Protein AF-0000000069847041 (afdb_homodimer)

Solvent-accessible surface area (backbone atoms only — not comparable to full-atom values): 32097 Å² total; per-residue (Å²): 134,82,80,74,77,68,77,69,81,75,67,67,77,51,76,46,61,48,96,86,61,46,37,32,28,40,83,51,72,75,45,78,55,99,69,36,40,28,21,37,21,34,34,20,54,64,46,23,38,27,26,34,36,39,26,55,44,55,66,38,41,75,74,36,52,69,54,48,54,32,48,54,48,24,53,55,50,36,68,72,48,83,51,92,22,35,54,44,58,76,48,75,52,71,42,73,90,78,29,30,39,38,39,32,27,59,39,57,81,42,45,27,43,45,57,38,42,70,72,48,67,66,57,32,69,62,21,50,48,51,46,52,48,40,52,38,55,30,48,32,53,35,55,68,33,91,63,29,35,33,50,53,53,56,37,41,78,32,24,28,21,28,36,57,77,41,49,45,25,44,42,77,46,54,64,40,42,79,22,60,97,82,35,59,49,65,71,79,67,63,52,74,67,36,54,37,52,48,44,77,72,32,59,36,49,59,61,43,43,35,21,7,44,23,41,27,52,49,22,68,74,67,75,42,66,52,43,67,87,42,93,42,71,67,51,45,50,52,34,43,66,71,68,49,72,42,71,69,59,76,69,50,80,52,61,67,59,43,51,53,35,48,45,29,58,45,57,76,93,72,34,62,52,49,68,56,54,74,68,37,72,85,61,62,85,61,70,69,76,76,73,71,78,60,82,121,135,80,84,70,75,71,81,72,82,74,69,67,78,51,75,43,61,48,95,85,61,45,37,33,27,40,84,53,71,73,44,77,55,99,70,37,40,28,21,38,21,33,33,21,53,64,47,22,39,27,27,35,36,39,26,54,44,54,67,38,43,75,73,37,52,70,55,49,54,31,47,52,49,24,54,55,49,35,66,72,49,84,50,92,22,35,53,45,57,74,47,73,53,71,41,73,89,78,29,31,39,37,38,33,29,59,39,56,81,43,45,25,43,46,58,37,43,69,74,47,67,67,57,32,69,64,20,50,49,52,46,52,49,40,52,38,55,31,49,32,51,35,53,67,32,91,66,30,34,31,50,54,52,56,37,41,76,32,23,29,21,28,36,55,78,42,50,44,23,43,43,78,49,53,64,40,43,79,21,60,95,82,36,57,49,65,70,79,66,63,53,74,68,34,55,38,53,49,44,78,72,30,59,36,48,57,60,44,45,36,21,7,45,22,40,29,52,49,23,68,74,69,75,40,66,51,43,66,87,42,90,43,70,67,52,45,49,52,33,43,69,71,68,48,74,43,71,68,60,75,68,50,79,51,62,67,58,42,51,53,36,49,43,29,58,46,56,74,92,72,35,61,51,50,68,56,53,74,68,37,74,84,60,61,87,61,72,69,77,76,74,71,79,59,84,120

InterPro domains:
  IPR000719 Protein kinase domain [PF00069] (28-283)
  IPR000719 Protein kinase domain [PS50011] (24-283)
  IPR011009 Protein kinase-like domain superfamily [SSF56112] (25-289)
  IPR050588 With No Lysine (K) Ser/Thr Protein Kinase [PTHR13902] (9-285)

Foldseek 3Di:
DPPPPCVDPPDDQFPDADPVRQKGFHPAWPDDDPFWTWTWMAGNVVGDIWIKIKGQQVVCCVVPVVLNVLVVVQLVVQQVDDDQQAKHWDDWDADPVRSMTITIIHDADQAFLLNVCVVPVDDDPLLLLVALLSVLVQLLSQCPPVQHKAQQEDARNQWGANPVVSRIHGHDSSVMDGDHPVQWFADQDYDLLQFALVSVVRTDHSLRVLSSSLQRSLCSVQVDRFQPVDPDSVSSNVCRNVPNGGPSLVVDPDPLSSVLSCLSRDDSVSRDHSVVSSPDCSSPPSPPVPDPVPPD/DDPPPPVPPPDDQFPDADPVRQKGFHPAWPDDDPFWTWTWMAGNVVGDIWIKIKGQQVVCCVVPVVLNVLVVVQLVVQQVDDDQQAKHWDDWDADVVRSMTITIIHDADQAFLLNVCVVPVDDDPLLLLVALLSVLVQLLSQCPPVQHKAQQEDARNQWGANPVVSRIHGHDSSVMDGDHPVQWFADQDYDLLQFALVSVVRTDHSLRVLSSSLQRSLCSVQVDRFQPVDPDSVSSNVCRNVPNGGPSLVVDPDPLSSVLSCLSRDDSVSRDHSVVSSPDCSSPPSPPVPDPPPPD

Nearest PDB structures (foldseek):
  5we8-assembly2_B  TM=8.604E-01  e=4.413E-27  Homo sapiens
  6e2o-assembly1_A  TM=8.629E-01  e=1.187E-19  Homo sapiens
  2qg5-assembly1_A  TM=8.255E-01  e=2.209E-19  Cryptosporidium parvum Iowa II
  4ieb-assembly1_A  TM=8.660E-01  e=1.506E-18  Toxoplasma gondii
  3hx4-assembly1_A  TM=8.676E-01  e=4.929E-18  Toxoplasma gondii

Structure (mmCIF, N/CA/C/O backbone):
data_AF-0000000069847041-model_v1
#
loop_
_entity.id
_entity.type
_entity.pdbx_description
1 polymer 'non-specific serine/threonine protein kinase'
#
loop_
_atom_site.group_PDB
_atom_site.id
_atom_site.type_symbol
_atom_site.label_atom_id
_atom_site.label_alt_id
_atom_site.label_comp_id
_atom_site.label_asym_id
_atom_site.label_entity_id
_atom_site.label_seq_id
_atom_site.pdbx_PDB_ins_code
_atom_site.Cartn_x
_atom_site.Cartn_y
_atom_site.Cartn_z
_atom_site.occupancy
_atom_site.B_iso_or_equiv
_atom_site.auth_seq_id
_atom_site.auth_comp_id
_atom_site.auth_asym_id
_atom_site.auth_atom_id
_atom_site.pdbx_PDB_model_num
ATOM 1 N N . MET A 1 1 ? 19.75 22.5 37.969 1 22.14 1 MET A N 1
ATOM 2 C CA . MET A 1 1 ? 20.344 21.344 37.312 1 22.14 1 MET A CA 1
ATOM 3 C C . MET A 1 1 ? 19.812 21.172 35.906 1 22.14 1 MET A C 1
ATOM 5 O O . MET A 1 1 ? 18.594 21.047 35.719 1 22.14 1 MET A O 1
ATOM 9 N N . ALA A 1 2 ? 20.562 21.672 34.906 1 23.02 2 ALA A N 1
ATOM 10 C CA . ALA A 1 2 ? 20.297 22.016 33.5 1 23.02 2 ALA A CA 1
ATOM 11 C C . ALA A 1 2 ? 20 20.766 32.688 1 23.02 2 ALA A C 1
ATOM 13 O O . ALA A 1 2 ? 20.812 19.844 32.625 1 23.02 2 ALA A O 1
ATOM 14 N N . VAL A 1 3 ? 18.766 20.266 32.594 1 27.75 3 VAL A N 1
ATOM 15 C CA . VAL A 1 3 ? 18.422 18.984 31.953 1 27.75 3 VAL A CA 1
ATOM 16 C C . VAL A 1 3 ? 18.953 18.984 30.516 1 27.75 3 VAL A C 1
ATOM 18 O O . VAL A 1 3 ? 18.562 19.828 29.703 1 27.75 3 VAL A O 1
ATOM 21 N N . SER A 1 4 ? 20.188 18.781 30.266 1 27.23 4 SER A N 1
ATOM 22 C CA . SER A 1 4 ? 20.922 18.578 29.016 1 27.23 4 SER A CA 1
ATOM 23 C C . SER A 1 4 ? 20.156 17.641 28.078 1 27.23 4 SER A C 1
ATOM 25 O O . SER A 1 4 ? 19.984 16.453 28.359 1 27.23 4 SER A O 1
ATOM 27 N N . ALA A 1 5 ? 19.109 17.969 27.578 1 31.48 5 ALA A N 1
ATOM 28 C CA . ALA A 1 5 ? 18.25 17.172 26.703 1 31.48 5 ALA A CA 1
ATOM 29 C C . ALA A 1 5 ? 19.047 16.578 25.547 1 31.48 5 ALA A C 1
ATOM 31 O O . ALA A 1 5 ? 19.406 17.297 24.609 1 31.48 5 ALA A O 1
ATOM 32 N N . SER A 1 6 ? 20.203 15.867 25.734 1 30.77 6 SER A N 1
ATOM 33 C CA . SER A 1 6 ? 20.922 15.016 24.797 1 30.77 6 SER A CA 1
ATOM 34 C C . SER A 1 6 ? 19.969 14.164 23.969 1 30.77 6 SER A C 1
ATOM 36 O O . SER A 1 6 ? 19.297 13.273 24.516 1 30.77 6 SER A O 1
ATOM 38 N N . ALA A 1 7 ? 19.109 14.703 23.281 1 37.16 7 ALA A N 1
ATOM 39 C CA . ALA A 1 7 ? 18.406 13.82 22.359 1 37.16 7 ALA A CA 1
ATOM 40 C C . ALA A 1 7 ? 19.312 12.688 21.891 1 37.16 7 ALA A C 1
ATOM 42 O O . ALA A 1 7 ? 20.25 12.906 21.125 1 37.16 7 ALA A O 1
ATOM 43 N N . GLY A 1 8 ? 19.781 11.75 22.562 1 37.19 8 GLY A N 1
ATOM 44 C CA . GLY A 1 8 ? 20.516 10.531 22.25 1 37.19 8 GLY A CA 1
ATOM 45 C C . GLY A 1 8 ? 20.234 10.016 20.844 1 37.19 8 GLY A C 1
ATOM 46 O O . GLY A 1 8 ? 19.109 10.117 20.359 1 37.19 8 GLY A O 1
ATOM 47 N N . GLU A 1 9 ? 21.094 10.047 19.734 1 45.81 9 GLU A N 1
ATOM 48 C CA . GLU A 1 9 ? 21.203 9.359 18.453 1 45.81 9 GLU A CA 1
ATOM 49 C C . GLU A 1 9 ? 20.547 7.98 18.516 1 45.81 9 GLU A C 1
ATOM 51 O O . GLU A 1 9 ? 21.203 6.988 18.844 1 45.81 9 GLU A O 1
ATOM 56 N N . GLU A 1 10 ? 19.531 7.879 19.094 1 54.69 10 GLU A N 1
ATOM 57 C CA . GLU A 1 10 ? 19.016 6.516 19.188 1 54.69 10 GLU A CA 1
ATOM 58 C C . GLU A 1 10 ? 19.078 5.816 17.828 1 54.69 10 GLU A C 1
ATOM 60 O O . GLU A 1 10 ? 18.547 6.324 16.844 1 54.69 10 GLU A O 1
ATOM 65 N N . GLU A 1 11 ? 20.141 5.105 17.547 1 64.25 11 GLU A N 1
ATOM 66 C CA . GLU A 1 11 ? 20.516 4.285 16.391 1 64.25 11 GLU A CA 1
ATOM 67 C C . GLU A 1 11 ? 19.328 3.461 15.898 1 64.25 11 GLU A C 1
ATOM 69 O O . GLU A 1 11 ? 18.438 3.115 16.688 1 64.25 11 GLU A O 1
ATOM 74 N N . GLU A 1 12 ? 19.078 3.602 14.641 1 75.12 12 GLU A N 1
ATOM 75 C CA . GLU A 1 12 ? 18.094 2.719 14.023 1 75.12 12 GLU A CA 1
ATOM 76 C C . GLU A 1 12 ? 18.266 1.28 14.5 1 75.12 12 GLU A C 1
ATOM 78 O O . GLU A 1 12 ? 19.391 0.791 14.625 1 75.12 12 GLU A O 1
ATOM 83 N N . ALA A 1 13 ? 17.281 0.727 14.859 1 82.19 13 ALA A N 1
ATOM 84 C CA . ALA A 1 13 ? 17.281 -0.623 15.414 1 82.19 13 ALA A CA 1
ATOM 85 C C . ALA A 1 13 ? 17.5 -1.668 14.32 1 82.19 13 ALA A C 1
ATOM 87 O O . ALA A 1 13 ? 16.812 -2.701 14.312 1 82.19 13 ALA A O 1
ATOM 88 N N . PHE A 1 14 ? 18.422 -1.375 13.391 1 93.69 14 PHE A N 1
ATOM 89 C CA . PHE A 1 14 ? 18.688 -2.367 12.359 1 93.69 14 PHE A CA 1
ATOM 90 C C . PHE A 1 14 ? 19.5 -3.529 12.922 1 93.69 14 PHE A C 1
ATOM 92 O O . PHE A 1 14 ? 20.469 -3.32 13.656 1 93.69 14 PHE A O 1
ATOM 99 N N . GLU A 1 15 ? 19.094 -4.727 12.617 1 95.19 15 GLU A N 1
ATOM 100 C CA . GLU A 1 15 ? 19.875 -5.914 12.945 1 95.19 15 GLU A CA 1
ATOM 101 C C . GLU A 1 15 ? 21.062 -6.07 11.992 1 95.19 15 GLU A C 1
ATOM 103 O O . GLU A 1 15 ? 22.094 -6.629 12.359 1 95.19 15 GLU A O 1
ATOM 108 N N . GLU A 1 16 ? 20.906 -5.645 10.828 1 95.06 16 GLU A N 1
ATOM 109 C CA . GLU A 1 16 ? 21.891 -5.742 9.758 1 95.06 16 GLU A CA 1
ATOM 110 C C . GLU A 1 16 ? 21.703 -4.641 8.719 1 95.06 16 GLU A C 1
ATOM 112 O O . GLU A 1 16 ? 20.594 -4.148 8.531 1 95.06 16 GLU A O 1
ATOM 117 N N . VAL A 1 17 ? 22.781 -4.207 8.156 1 96.25 17 VAL A N 1
ATOM 118 C CA . VAL A 1 17 ? 22.734 -3.232 7.066 1 96.25 17 VAL A CA 1
ATOM 119 C C . VAL A 1 17 ? 23.469 -3.785 5.848 1 96.25 17 VAL A C 1
ATOM 121 O O . VAL A 1 17 ? 24.422 -4.559 5.984 1 96.25 17 VAL A O 1
ATOM 124 N N . ASP A 1 18 ? 22.984 -3.486 4.66 1 96.62 18 ASP A N 1
ATOM 125 C CA . ASP A 1 18 ? 23.672 -3.934 3.463 1 96.62 18 ASP A CA 1
ATOM 126 C C . ASP A 1 18 ? 25.062 -3.281 3.357 1 96.62 18 ASP A C 1
ATOM 128 O O . ASP A 1 18 ? 25.344 -2.32 4.07 1 96.62 18 ASP A O 1
ATOM 132 N N . PRO A 1 19 ? 25.906 -3.645 2.463 1 95.31 19 PRO A N 1
ATOM 133 C CA . PRO A 1 19 ? 27.281 -3.154 2.383 1 95.31 19 PRO A CA 1
ATOM 134 C C . PRO A 1 19 ? 27.359 -1.648 2.137 1 95.31 19 PRO A C 1
ATOM 136 O O . PRO A 1 19 ? 28.297 -0.993 2.588 1 95.31 19 PRO A O 1
ATOM 139 N N . THR A 1 20 ? 26.422 -1.089 1.461 1 95.38 20 THR A N 1
ATOM 140 C CA . THR A 1 20 ? 26.453 0.332 1.135 1 95.38 20 THR A CA 1
ATOM 141 C C . THR A 1 20 ? 25.859 1.161 2.273 1 95.38 20 THR A C 1
ATOM 143 O O . THR A 1 20 ? 26 2.385 2.295 1 95.38 20 THR A O 1
ATOM 146 N N . GLY A 1 21 ? 25.156 0.537 3.16 1 95.06 21 GLY A N 1
ATOM 147 C CA . GLY A 1 21 ? 24.516 1.235 4.258 1 95.06 21 GLY A CA 1
ATOM 148 C C . GLY A 1 21 ? 23.141 1.766 3.902 1 95.06 21 GLY A C 1
ATOM 149 O O . GLY A 1 21 ? 22.469 2.391 4.73 1 95.06 21 GLY A O 1
ATOM 150 N N . ARG A 1 22 ? 22.672 1.491 2.719 1 96.69 22 ARG A N 1
ATOM 151 C CA . ARG A 1 22 ? 21.406 2.025 2.24 1 96.69 22 ARG A CA 1
ATOM 152 C C . ARG A 1 22 ? 20.234 1.267 2.846 1 96.69 22 ARG A C 1
ATOM 154 O O . ARG A 1 22 ? 19.297 1.875 3.373 1 96.69 22 ARG A O 1
ATOM 161 N N . PHE A 1 23 ? 20.312 -0.009 2.787 1 97.44 23 PHE A N 1
ATOM 162 C CA . PHE A 1 23 ? 19.219 -0.841 3.264 1 97.44 23 PHE A CA 1
ATOM 163 C C . PHE A 1 23 ? 19.5 -1.366 4.664 1 97.44 23 PHE A C 1
ATOM 165 O O . PHE A 1 23 ? 20.625 -1.779 4.961 1 97.44 23 PHE A O 1
ATOM 172 N N . GLY A 1 24 ? 18.484 -1.292 5.555 1 97.25 24 GLY A N 1
ATOM 173 C CA . GLY A 1 24 ? 18.547 -1.902 6.875 1 97.25 24 GLY A CA 1
ATOM 174 C C . GLY A 1 24 ? 17.484 -2.959 7.098 1 97.25 24 GLY A C 1
ATOM 175 O O . GLY A 1 24 ? 16.359 -2.826 6.605 1 97.25 24 GLY A O 1
ATOM 176 N N . ARG A 1 25 ? 17.875 -3.984 7.828 1 96.81 25 ARG A N 1
ATOM 177 C CA . ARG A 1 25 ? 16.953 -5.066 8.156 1 96.81 25 ARG A CA 1
ATOM 178 C C . ARG A 1 25 ? 16.516 -4.992 9.617 1 96.81 25 ARG A C 1
ATOM 180 O O . ARG A 1 25 ? 17.344 -4.867 10.516 1 96.81 25 ARG A O 1
ATOM 187 N N . TYR A 1 26 ? 15.289 -5.094 9.844 1 96.38 26 TYR A N 1
ATOM 188 C CA . TYR A 1 26 ? 14.773 -5.199 11.195 1 96.38 26 TYR A CA 1
ATOM 189 C C . TYR A 1 26 ? 14.656 -6.656 11.625 1 96.38 26 TYR A C 1
ATOM 191 O O . TYR A 1 26 ? 14.93 -7.566 10.844 1 96.38 26 TYR A O 1
ATOM 199 N N . ALA A 1 27 ? 14.289 -6.852 12.906 1 94.56 27 ALA A N 1
ATOM 200 C CA . ALA A 1 27 ? 14.141 -8.203 13.445 1 94.56 27 ALA A CA 1
ATOM 201 C C . ALA A 1 27 ? 12.797 -8.812 13.047 1 94.56 27 ALA A C 1
ATOM 203 O O . ALA A 1 27 ? 12.617 -10.023 13.117 1 94.56 27 ALA A O 1
ATOM 204 N N . ASP A 1 28 ? 11.961 -8.031 12.547 1 93.81 28 ASP A N 1
ATOM 205 C CA . ASP A 1 28 ? 10.602 -8.43 12.219 1 93.81 28 ASP A CA 1
ATOM 206 C C . ASP A 1 28 ? 10.586 -9.406 11.047 1 93.81 28 ASP A C 1
ATOM 208 O O . ASP A 1 28 ? 10.969 -9.055 9.93 1 93.81 28 ASP A O 1
ATOM 212 N N . VAL A 1 29 ? 10.055 -10.68 11.312 1 94.5 29 VAL A N 1
ATOM 213 C CA . VAL A 1 29 ? 9.984 -11.711 10.281 1 94.5 29 VAL A CA 1
ATOM 214 C C . VAL A 1 29 ? 8.648 -11.617 9.555 1 94.5 29 VAL A C 1
ATOM 216 O O . VAL A 1 29 ? 7.582 -11.656 10.18 1 94.5 29 VAL A O 1
ATOM 219 N N . LEU A 1 30 ? 8.727 -11.438 8.266 1 92.94 30 LEU A N 1
ATOM 220 C CA . LEU A 1 30 ? 7.527 -11.352 7.438 1 92.94 30 LEU A CA 1
ATOM 221 C C . LEU A 1 30 ? 7.086 -12.734 6.973 1 92.94 30 LEU A C 1
ATOM 223 O O . LEU A 1 30 ? 5.902 -12.953 6.711 1 92.94 30 LEU A O 1
ATOM 227 N N . GLY A 1 31 ? 8.016 -13.609 6.77 1 89.56 31 GLY A N 1
ATOM 228 C CA . GLY A 1 31 ? 7.699 -14.953 6.309 1 89.56 31 GLY A CA 1
ATOM 229 C C . GLY A 1 31 ? 8.875 -15.906 6.406 1 89.56 31 GLY A C 1
ATOM 230 O O . GLY A 1 31 ? 10.031 -15.484 6.43 1 89.56 31 GLY A O 1
ATOM 231 N N . LEU A 1 32 ? 8.484 -17.141 6.531 1 85.81 32 LEU A N 1
ATOM 232 C CA . LEU A 1 32 ? 9.469 -18.219 6.586 1 85.81 32 LEU A CA 1
ATOM 233 C C . LEU A 1 32 ? 9.203 -19.25 5.496 1 85.81 32 LEU A C 1
ATOM 235 O O . LEU A 1 32 ? 8.094 -19.797 5.41 1 85.81 32 LEU A O 1
ATOM 239 N N . GLY A 1 33 ? 10.141 -19.391 4.613 1 77.31 33 GLY A N 1
ATOM 240 C CA . GLY A 1 33 ? 10.055 -20.453 3.627 1 77.31 33 GLY A CA 1
ATOM 241 C C . GLY A 1 33 ? 11.008 -21.594 3.91 1 77.31 33 GLY A C 1
ATOM 242 O O . GLY A 1 33 ? 11.711 -21.594 4.922 1 77.31 33 GLY A O 1
ATOM 243 N N . SER A 1 34 ? 10.961 -22.641 3.057 1 73.25 34 SER A N 1
ATOM 244 C CA . SER A 1 34 ? 11.812 -23.812 3.215 1 73.25 34 SER A CA 1
ATOM 245 C C . SER A 1 34 ? 13.289 -23.438 3.092 1 73.25 34 SER A C 1
ATOM 247 O O . SER A 1 34 ? 14.141 -24.047 3.748 1 73.25 34 SER A O 1
ATOM 249 N N . VAL A 1 35 ? 13.531 -22.406 2.326 1 78.56 35 VAL A N 1
ATOM 250 C CA . VAL A 1 35 ? 14.93 -22.125 2.01 1 78.56 35 VAL A CA 1
ATOM 251 C C . VAL A 1 35 ? 15.289 -20.719 2.477 1 78.56 35 VAL A C 1
ATOM 253 O O . VAL A 1 35 ? 16.453 -20.438 2.762 1 78.56 35 VAL A O 1
ATOM 256 N N . LYS A 1 36 ? 14.258 -19.891 2.514 1 87.56 36 LYS A N 1
ATOM 257 C CA . LYS A 1 36 ? 14.617 -18.516 2.824 1 87.56 36 LYS A CA 1
ATOM 258 C C . LYS A 1 36 ? 13.742 -17.969 3.949 1 87.56 36 LYS A C 1
ATOM 260 O O . LYS A 1 36 ? 12.625 -18.438 4.164 1 87.56 36 LYS A O 1
ATOM 265 N N . LYS A 1 37 ? 14.352 -17.078 4.645 1 93.69 37 LYS A N 1
ATOM 266 C CA . LYS A 1 37 ? 13.672 -16.266 5.656 1 93.69 37 LYS A CA 1
ATOM 267 C C . LYS A 1 37 ? 13.531 -14.82 5.203 1 93.69 37 LYS A C 1
ATOM 269 O O . LYS A 1 37 ? 14.492 -14.219 4.719 1 93.69 37 LYS A O 1
ATOM 274 N N . VAL A 1 38 ? 12.32 -14.297 5.324 1 95.44 38 VAL A N 1
ATOM 275 C CA . VAL A 1 38 ? 12.047 -12.953 4.832 1 95.44 38 VAL A CA 1
ATOM 276 C C . VAL A 1 38 ? 11.805 -12.008 6.004 1 95.44 38 VAL A C 1
ATOM 278 O O . VAL A 1 38 ? 10.953 -12.273 6.859 1 95.44 38 VAL A O 1
ATOM 281 N N . TYR A 1 39 ? 12.57 -10.93 6.016 1 96.88 39 TYR A N 1
ATOM 282 C CA . TYR A 1 39 ? 12.461 -9.922 7.066 1 96.88 39 TYR A CA 1
ATOM 283 C C . TYR A 1 39 ? 11.953 -8.602 6.504 1 96.88 39 TYR A C 1
ATOM 285 O O . TYR A 1 39 ? 12.07 -8.344 5.301 1 96.88 39 TYR A O 1
ATOM 293 N N . ARG A 1 40 ? 11.422 -7.82 7.434 1 96.81 40 ARG A N 1
ATOM 294 C CA . ARG A 1 40 ? 11.141 -6.438 7.074 1 96.81 40 ARG A CA 1
ATOM 295 C C . ARG A 1 40 ? 12.422 -5.613 7.008 1 96.81 40 ARG A C 1
ATOM 297 O O . ARG A 1 40 ? 13.273 -5.711 7.895 1 96.81 40 ARG A O 1
ATOM 304 N N . GLY A 1 41 ? 12.609 -4.91 5.926 1 97.5 41 GLY A N 1
ATOM 305 C CA . GLY A 1 41 ? 13.727 -3.986 5.773 1 97.5 41 GLY A CA 1
ATOM 306 C C . GLY A 1 41 ? 13.281 -2.576 5.43 1 97.5 41 GLY A C 1
ATOM 307 O O . GLY A 1 41 ? 12.086 -2.305 5.301 1 97.5 41 GLY A O 1
ATOM 308 N N . PHE A 1 42 ? 14.25 -1.729 5.34 1 97.81 42 PHE A N 1
ATOM 309 C CA . PHE A 1 42 ? 13.969 -0.327 5.051 1 97.81 42 PHE A CA 1
ATOM 310 C C . PHE A 1 42 ? 15.031 0.257 4.121 1 97.81 42 PHE A C 1
ATOM 312 O O . PHE A 1 42 ? 16.219 0.071 4.34 1 97.81 42 PHE A O 1
ATOM 319 N N . ASP A 1 43 ? 14.609 0.814 3.021 1 97.94 43 ASP A N 1
ATOM 320 C CA . ASP A 1 43 ? 15.453 1.599 2.125 1 97.94 43 ASP A CA 1
ATOM 321 C C . ASP A 1 43 ? 15.578 3.039 2.613 1 97.94 43 ASP A C 1
ATOM 323 O O . ASP A 1 43 ? 14.688 3.861 2.385 1 97.94 43 ASP A O 1
ATOM 327 N N . GLN A 1 44 ? 16.656 3.365 3.162 1 95.5 44 GLN A N 1
ATOM 328 C CA . GLN A 1 44 ? 16.875 4.672 3.775 1 95.5 44 GLN A CA 1
ATOM 329 C C . GLN A 1 44 ? 16.906 5.773 2.723 1 95.5 44 GLN A C 1
ATOM 331 O O . GLN A 1 44 ? 16.625 6.938 3.023 1 95.5 44 GLN A O 1
ATOM 336 N N . GLU A 1 45 ? 17.281 5.418 1.573 1 95.06 45 GLU A N 1
ATOM 337 C CA . GLU A 1 45 ? 17.391 6.402 0.5 1 95.06 45 GLU A CA 1
ATOM 338 C C . GLU A 1 45 ? 16.016 6.758 -0.07 1 95.06 45 GLU A C 1
ATOM 340 O O . GLU A 1 45 ? 15.727 7.938 -0.291 1 95.06 45 GLU A O 1
ATOM 345 N N . GLU A 1 46 ? 15.203 5.75 -0.234 1 95.19 46 GLU A N 1
ATOM 346 C CA . GLU A 1 46 ? 13.906 5.984 -0.862 1 95.19 46 GLU A CA 1
ATOM 347 C C . GLU A 1 46 ? 12.812 6.168 0.184 1 95.19 46 GLU A C 1
ATOM 349 O O . GLU A 1 46 ? 11.711 6.633 -0.132 1 95.19 46 GLU A O 1
ATOM 354 N N . GLY A 1 47 ? 13.094 5.844 1.449 1 95.94 47 GLY A N 1
ATOM 355 C CA . GLY A 1 47 ? 12.117 5.984 2.52 1 95.94 47 GLY A CA 1
ATOM 356 C C . GLY A 1 47 ? 10.977 4.992 2.42 1 95.94 47 GLY A C 1
ATOM 357 O O . GLY A 1 47 ? 9.82 5.332 2.705 1 95.94 47 GLY A O 1
ATOM 358 N N . ILE A 1 48 ? 11.289 3.789 1.963 1 97.31 48 ILE A N 1
ATOM 359 C CA . ILE A 1 48 ? 10.219 2.805 1.804 1 97.31 48 ILE A CA 1
ATOM 360 C C . ILE A 1 48 ? 10.602 1.51 2.518 1 97.31 48 ILE A C 1
ATOM 362 O O . ILE A 1 48 ? 11.789 1.193 2.65 1 97.31 48 ILE A O 1
ATOM 366 N N . GLU A 1 49 ? 9.602 0.807 2.928 1 97.25 49 GLU A N 1
ATOM 367 C CA . GLU A 1 49 ? 9.797 -0.536 3.467 1 97.25 49 GLU A CA 1
ATOM 368 C C . GLU A 1 49 ? 10.039 -1.548 2.35 1 97.25 49 GLU A C 1
ATOM 370 O O . GLU A 1 49 ? 9.508 -1.397 1.244 1 97.25 49 GLU A O 1
ATOM 375 N N . VAL A 1 50 ? 10.836 -2.535 2.66 1 97.94 50 VAL A N 1
ATOM 376 C CA . VAL A 1 50 ? 11.188 -3.547 1.667 1 97.94 50 VAL A CA 1
ATOM 377 C C . VAL A 1 50 ? 11.188 -4.93 2.314 1 97.94 50 VAL A C 1
ATOM 379 O O . VAL A 1 50 ? 11.07 -5.047 3.537 1 97.94 50 VAL A O 1
ATOM 382 N N . ALA A 1 51 ? 11.203 -5.953 1.488 1 97.38 51 ALA A N 1
ATOM 383 C CA . ALA A 1 51 ? 11.359 -7.328 1.952 1 97.38 51 ALA A CA 1
ATOM 384 C C . ALA A 1 51 ? 12.812 -7.785 1.826 1 97.38 51 ALA A C 1
ATOM 386 O O . ALA A 1 51 ? 13.375 -7.785 0.729 1 97.38 51 ALA A O 1
ATOM 387 N N . TRP A 1 52 ? 13.375 -8.102 2.951 1 97.62 52 TRP A N 1
ATOM 388 C CA . TRP A 1 52 ? 14.75 -8.586 3.02 1 97.62 52 TRP A CA 1
ATOM 389 C C . TRP A 1 52 ? 14.789 -10.109 3.061 1 97.62 52 TRP A C 1
ATOM 391 O O . TRP A 1 52 ? 14.5 -10.719 4.098 1 97.62 52 TRP A O 1
ATOM 401 N N . ASN A 1 53 ? 15.117 -10.758 1.901 1 95.69 53 ASN A N 1
ATOM 402 C CA . ASN A 1 53 ? 15.219 -12.211 1.802 1 95.69 53 ASN A CA 1
ATOM 403 C C . ASN A 1 53 ? 16.609 -12.703 2.168 1 95.69 53 ASN A C 1
ATOM 405 O O . ASN A 1 53 ? 17.609 -12.266 1.581 1 95.69 53 ASN A O 1
ATOM 409 N N . ARG A 1 54 ? 16.641 -13.516 3.115 1 94.94 54 ARG A N 1
ATOM 410 C CA . ARG A 1 54 ? 17.906 -14.078 3.594 1 94.94 54 ARG A CA 1
ATOM 411 C C . ARG A 1 54 ? 17.938 -15.586 3.379 1 94.94 54 ARG A C 1
ATOM 413 O O . ARG A 1 54 ? 17.031 -16.297 3.795 1 94.94 54 ARG A O 1
ATOM 420 N N . VAL A 1 55 ? 19.031 -16.031 2.715 1 92.56 55 VAL A N 1
ATOM 421 C CA . VAL A 1 55 ? 19.203 -17.453 2.457 1 92.56 55 VAL A CA 1
ATOM 422 C C . VAL A 1 55 ? 20.578 -17.906 2.975 1 92.56 55 VAL A C 1
ATOM 424 O O . VAL A 1 55 ? 21.609 -17.328 2.615 1 92.56 55 VAL A O 1
ATOM 427 N N . ARG A 1 56 ? 20.609 -18.875 3.801 1 90.5 56 ARG A N 1
ATOM 428 C CA . ARG A 1 56 ? 21.859 -19.469 4.234 1 90.5 56 ARG A CA 1
ATOM 429 C C . ARG A 1 56 ? 22.453 -20.359 3.15 1 90.5 56 ARG A C 1
ATOM 431 O O . ARG A 1 56 ? 22.266 -21.578 3.18 1 90.5 56 ARG A O 1
ATOM 438 N N . LEU A 1 57 ? 23.188 -19.812 2.344 1 88.19 57 LEU A N 1
ATOM 439 C CA . LEU A 1 57 ? 23.656 -20.438 1.111 1 88.19 57 LEU A CA 1
ATOM 440 C C . LEU A 1 57 ? 24.594 -21.594 1.413 1 88.19 57 LEU A C 1
ATOM 442 O O . LEU A 1 57 ? 24.516 -22.641 0.78 1 88.19 57 LEU A O 1
ATOM 446 N N . ARG A 1 58 ? 25.516 -21.422 2.314 1 84.25 58 ARG A N 1
ATOM 447 C CA . ARG A 1 58 ? 26.484 -22.469 2.65 1 84.25 58 ARG A CA 1
ATOM 448 C C . ARG A 1 58 ? 25.797 -23.734 3.131 1 84.25 58 ARG A C 1
ATOM 450 O O . ARG A 1 58 ? 26.094 -24.828 2.662 1 84.25 58 ARG A O 1
ATOM 457 N N . ALA A 1 59 ? 24.906 -23.5 4.012 1 82.88 59 ALA A N 1
ATOM 458 C CA . ALA A 1 59 ? 24.156 -24.641 4.535 1 82.88 59 ALA A CA 1
ATOM 459 C C . ALA A 1 59 ? 23.344 -25.312 3.434 1 82.88 59 ALA A C 1
ATOM 461 O O . ALA A 1 59 ? 23.234 -26.547 3.398 1 82.88 59 ALA A O 1
ATOM 462 N N . LEU A 1 60 ? 22.844 -24.578 2.555 1 83.75 60 LEU A N 1
ATOM 463 C CA . LEU A 1 60 ? 22.016 -25.078 1.457 1 83.75 60 LEU A CA 1
ATOM 464 C C . LEU A 1 60 ? 22.875 -25.812 0.437 1 83.75 60 LEU A C 1
ATOM 466 O O . LEU A 1 60 ? 22.469 -26.859 -0.076 1 83.75 60 LEU A O 1
ATOM 470 N N . ALA A 1 61 ? 24.031 -25.266 0.166 1 84.62 61 ALA A N 1
ATOM 471 C CA . ALA A 1 61 ? 24.922 -25.875 -0.807 1 84.62 61 ALA A CA 1
ATOM 472 C C . ALA A 1 61 ? 25.344 -27.281 -0.356 1 84.62 61 ALA A C 1
ATOM 474 O O . ALA A 1 61 ? 25.469 -28.188 -1.176 1 84.62 61 ALA A O 1
ATOM 475 N N . ASP A 1 62 ? 25.562 -27.391 0.902 1 84.62 62 ASP A N 1
ATOM 476 C CA . ASP A 1 62 ? 25.969 -28.672 1.469 1 84.62 62 ASP A CA 1
ATOM 477 C C . ASP A 1 62 ? 24.844 -29.688 1.363 1 84.62 62 ASP A C 1
ATOM 479 O O . ASP A 1 62 ? 25.078 -30.875 1.08 1 84.62 62 ASP A O 1
ATOM 483 N N . ARG A 1 63 ? 23.672 -29.203 1.412 1 82.81 63 ARG A N 1
ATOM 484 C CA . ARG A 1 63 ? 22.516 -30.094 1.478 1 82.81 63 ARG A CA 1
ATOM 485 C C . ARG A 1 63 ? 21.938 -30.344 0.089 1 82.81 63 ARG A C 1
ATOM 487 O O . ARG A 1 63 ? 21.562 -31.469 -0.238 1 82.81 63 ARG A O 1
ATOM 494 N N . ASP A 1 64 ? 21.922 -29.328 -0.728 1 83.88 64 ASP A N 1
ATOM 495 C CA . ASP A 1 64 ? 21.234 -29.406 -2.014 1 83.88 64 ASP A CA 1
ATOM 496 C C . ASP A 1 64 ? 21.812 -28.391 -3.006 1 83.88 64 ASP A C 1
ATOM 498 O O . ASP A 1 64 ? 21.219 -27.328 -3.229 1 83.88 64 ASP A O 1
ATOM 502 N N . PRO A 1 65 ? 22.875 -28.766 -3.672 1 82.38 65 PRO A N 1
ATOM 503 C CA . PRO A 1 65 ? 23.516 -27.844 -4.621 1 82.38 65 PRO A CA 1
ATOM 504 C C . PRO A 1 65 ? 22.562 -27.375 -5.719 1 82.38 65 PRO A C 1
ATOM 506 O O . PRO A 1 65 ? 22.703 -26.25 -6.203 1 82.38 65 PRO A O 1
ATOM 509 N N . ALA A 1 66 ? 21.656 -28.203 -6.074 1 79.94 66 ALA A N 1
ATOM 510 C CA . ALA A 1 66 ? 20.688 -27.844 -7.109 1 79.94 66 ALA A CA 1
ATOM 511 C C . ALA A 1 66 ? 19.828 -26.656 -6.664 1 79.94 66 ALA A C 1
ATOM 513 O O . ALA A 1 66 ? 19.453 -25.812 -7.477 1 79.94 66 ALA A O 1
ATOM 514 N N . MET A 1 67 ? 19.641 -26.594 -5.422 1 80.75 67 MET A N 1
ATOM 515 C CA . MET A 1 67 ? 18.828 -25.516 -4.867 1 80.75 67 MET A CA 1
ATOM 516 C C . MET A 1 67 ? 19.562 -24.188 -4.945 1 80.75 67 MET A C 1
ATOM 518 O O . MET A 1 67 ? 18.938 -23.141 -5.164 1 80.75 67 MET A O 1
ATOM 522 N N . VAL A 1 68 ? 20.812 -24.203 -4.816 1 84.25 68 VAL A N 1
ATOM 523 C CA . VAL A 1 68 ? 21.625 -22.984 -4.918 1 84.25 68 VAL A CA 1
ATOM 524 C C . VAL A 1 68 ? 21.516 -22.422 -6.328 1 84.25 68 VAL A C 1
ATOM 526 O O . VAL A 1 68 ? 21.359 -21.203 -6.5 1 84.25 68 VAL A O 1
ATOM 529 N N . GLU A 1 69 ? 21.578 -23.266 -7.242 1 84.19 69 GLU A N 1
ATOM 530 C CA . GLU A 1 69 ? 21.469 -22.844 -8.633 1 84.19 69 GLU A CA 1
ATOM 531 C C . GLU A 1 69 ? 20.094 -22.234 -8.922 1 84.19 69 GLU A C 1
ATOM 533 O O . GLU A 1 69 ? 20 -21.234 -9.633 1 84.19 69 GLU A O 1
ATOM 538 N N . ARG A 1 70 ? 19.109 -22.844 -8.359 1 81.62 70 ARG A N 1
ATOM 539 C CA . ARG A 1 70 ? 17.75 -22.328 -8.539 1 81.62 70 ARG A CA 1
ATOM 540 C C . ARG A 1 70 ? 17.594 -20.938 -7.93 1 81.62 70 ARG A C 1
ATOM 542 O O . ARG A 1 70 ? 16.938 -20.078 -8.5 1 81.62 70 ARG A O 1
ATOM 549 N N . LEU A 1 71 ? 18.234 -20.781 -6.887 1 85.06 71 LEU A N 1
ATOM 550 C CA . LEU A 1 71 ? 18.188 -19.484 -6.211 1 85.06 71 LEU A CA 1
ATOM 551 C C . LEU A 1 71 ? 18.859 -18.406 -7.043 1 85.06 71 LEU A C 1
ATOM 553 O O . LEU A 1 71 ? 18.328 -17.297 -7.18 1 85.06 71 LEU A O 1
ATOM 557 N N . HIS A 1 72 ? 19.984 -18.719 -7.59 1 86.62 72 HIS A N 1
ATOM 558 C CA . HIS A 1 72 ? 20.688 -17.766 -8.438 1 86.62 72 HIS A CA 1
ATOM 559 C C . HIS A 1 72 ? 19.859 -17.422 -9.68 1 86.62 72 HIS A C 1
ATOM 561 O O . HIS A 1 72 ? 19.828 -16.266 -10.109 1 86.62 72 HIS A O 1
ATOM 567 N N . ALA A 1 73 ? 19.266 -18.438 -10.156 1 85.38 73 ALA A N 1
ATOM 568 C CA . ALA A 1 73 ? 18.406 -18.219 -11.32 1 85.38 73 ALA A CA 1
ATOM 569 C C . ALA A 1 73 ? 17.219 -17.312 -10.969 1 85.38 73 ALA A C 1
ATOM 571 O O . ALA A 1 73 ? 16.859 -16.438 -11.75 1 85.38 73 ALA A O 1
ATOM 572 N N . GLU A 1 74 ? 16.656 -17.547 -9.859 1 86.94 74 GLU A N 1
ATOM 573 C CA . GLU A 1 74 ? 15.562 -16.703 -9.383 1 86.94 74 GLU A CA 1
ATOM 574 C C . GLU A 1 74 ? 15.969 -15.242 -9.305 1 86.94 74 GLU A C 1
ATOM 576 O O . GLU A 1 74 ? 15.266 -14.367 -9.82 1 86.94 74 GLU A O 1
ATOM 581 N N . VAL A 1 75 ? 17.078 -15 -8.695 1 89.5 75 VAL A N 1
ATOM 582 C CA . VAL A 1 75 ? 17.547 -13.641 -8.5 1 89.5 75 VAL A CA 1
ATOM 583 C C . VAL A 1 75 ? 17.828 -12.984 -9.852 1 89.5 75 VAL A C 1
ATOM 585 O O . VAL A 1 75 ? 17.469 -11.82 -10.07 1 89.5 75 VAL A O 1
ATOM 588 N N . ARG A 1 76 ? 18.391 -13.727 -10.766 1 89.88 76 ARG A N 1
ATOM 589 C CA . ARG A 1 76 ? 18.656 -13.219 -12.102 1 89.88 76 ARG A CA 1
ATOM 590 C C . ARG A 1 76 ? 17.359 -12.844 -12.82 1 89.88 76 ARG A C 1
ATOM 592 O O . ARG A 1 76 ? 17.281 -11.789 -13.453 1 89.88 76 ARG A O 1
ATOM 599 N N . LEU A 1 77 ? 16.422 -13.68 -12.656 1 89.75 77 LEU A N 1
ATOM 600 C CA . LEU A 1 77 ? 15.133 -13.43 -13.289 1 89.75 77 LEU A CA 1
ATOM 601 C C . LEU A 1 77 ? 14.477 -12.18 -12.695 1 89.75 77 LEU A C 1
ATOM 603 O O . LEU A 1 77 ? 14.008 -11.312 -13.43 1 89.75 77 LEU A O 1
ATOM 607 N N . LEU A 1 78 ? 14.469 -12.078 -11.43 1 90.62 78 LEU A N 1
ATOM 608 C CA . LEU A 1 78 ? 13.852 -10.945 -10.75 1 90.62 78 LEU A CA 1
ATOM 609 C C . LEU A 1 78 ? 14.5 -9.633 -11.188 1 90.62 78 LEU A C 1
ATOM 611 O O . LEU A 1 78 ? 13.812 -8.625 -11.344 1 90.62 78 LEU A O 1
ATOM 615 N N . ARG A 1 79 ? 15.727 -9.695 -11.375 1 91.06 79 ARG A N 1
ATOM 616 C CA . ARG A 1 79 ? 16.469 -8.5 -11.773 1 91.06 79 ARG A CA 1
ATOM 617 C C . ARG A 1 79 ? 16.031 -8.031 -13.156 1 91.06 79 ARG A C 1
ATOM 619 O O . ARG A 1 79 ? 16.078 -6.832 -13.453 1 91.06 79 ARG A O 1
ATOM 626 N N . SER A 1 80 ? 15.57 -8.938 -13.938 1 90.5 80 SER A N 1
ATOM 627 C CA . SER A 1 80 ? 15.312 -8.609 -15.336 1 90.5 80 SER A CA 1
ATOM 628 C C . SER A 1 80 ? 13.836 -8.281 -15.562 1 90.5 80 SER A C 1
ATOM 630 O O . SER A 1 80 ? 13.461 -7.812 -16.641 1 90.5 80 SER A O 1
ATOM 632 N N . LEU A 1 81 ? 13.047 -8.5 -14.656 1 93.25 81 LEU A N 1
ATOM 633 C CA . LEU A 1 81 ? 11.602 -8.352 -14.828 1 93.25 81 LEU A CA 1
ATOM 634 C C . LEU A 1 81 ? 11.109 -7.062 -14.188 1 93.25 81 LEU A C 1
ATOM 636 O O . LEU A 1 81 ? 11.477 -6.746 -13.055 1 93.25 81 LEU A O 1
ATOM 640 N N . HIS A 1 82 ? 10.383 -6.328 -14.961 1 94 82 HIS A N 1
ATOM 641 C CA . HIS A 1 82 ? 9.711 -5.129 -14.469 1 94 82 HIS A CA 1
ATOM 642 C C . HIS A 1 82 ? 8.266 -5.074 -14.938 1 94 82 HIS A C 1
ATOM 644 O O . HIS A 1 82 ? 8 -4.871 -16.125 1 94 82 HIS A O 1
ATOM 650 N N . HIS A 1 83 ? 7.402 -5.258 -14.055 1 96.25 83 HIS A N 1
ATOM 651 C CA . HIS A 1 83 ? 5.977 -5.254 -14.352 1 96.25 83 HIS A CA 1
ATOM 652 C C . HIS A 1 83 ? 5.148 -4.953 -13.109 1 96.25 83 HIS A C 1
ATOM 654 O O . HIS A 1 83 ? 5.523 -5.352 -12 1 96.25 83 HIS A O 1
ATOM 660 N N . GLU A 1 84 ? 4.023 -4.312 -13.258 1 96.5 84 GLU A N 1
ATOM 661 C CA . GLU A 1 84 ? 3.186 -3.877 -12.141 1 96.5 84 GLU A CA 1
ATOM 662 C C . GLU A 1 84 ? 2.643 -5.066 -11.359 1 96.5 84 GLU A C 1
ATOM 664 O O . GLU A 1 84 ? 2.285 -4.934 -10.188 1 96.5 84 GLU A O 1
ATOM 669 N N . HIS A 1 85 ? 2.543 -6.25 -11.953 1 97.88 85 HIS A N 1
ATOM 670 C CA . HIS A 1 85 ? 1.959 -7.406 -11.281 1 97.88 85 HIS A CA 1
ATOM 671 C C . HIS A 1 85 ? 3.004 -8.492 -11.039 1 97.88 85 HIS A C 1
ATOM 673 O O . HIS A 1 85 ? 2.66 -9.664 -10.891 1 97.88 85 HIS A O 1
ATOM 679 N N . ILE A 1 86 ? 4.254 -8.148 -11.039 1 97.25 86 ILE A N 1
ATOM 680 C CA . ILE A 1 86 ? 5.383 -8.977 -10.625 1 97.25 86 ILE A CA 1
ATOM 681 C C . ILE A 1 86 ? 6.184 -8.25 -9.547 1 97.25 86 ILE A C 1
ATOM 683 O O . ILE A 1 86 ? 6.469 -7.059 -9.664 1 97.25 86 ILE A O 1
ATOM 687 N N . ILE A 1 87 ? 6.5 -8.938 -8.539 1 96.5 87 ILE A N 1
ATOM 688 C CA . ILE A 1 87 ? 7.223 -8.344 -7.418 1 96.5 87 ILE A CA 1
ATOM 689 C C . ILE A 1 87 ? 8.516 -7.699 -7.914 1 96.5 87 ILE A C 1
ATOM 691 O O . ILE A 1 87 ? 9.266 -8.305 -8.688 1 96.5 87 ILE A O 1
ATOM 695 N N . GLY A 1 88 ? 8.781 -6.504 -7.469 1 95.94 88 GLY A N 1
ATOM 696 C CA . GLY A 1 88 ? 9.969 -5.77 -7.891 1 95.94 88 GLY A CA 1
ATOM 697 C C . GLY A 1 88 ? 11.234 -6.211 -7.176 1 95.94 88 GLY A C 1
ATOM 698 O O . GLY A 1 88 ? 11.172 -6.676 -6.035 1 95.94 88 GLY A O 1
ATOM 699 N N . PHE A 1 89 ? 12.367 -6.031 -7.891 1 95.5 89 PHE A N 1
ATOM 700 C CA . PHE A 1 89 ? 13.688 -6.355 -7.375 1 95.5 89 PHE A CA 1
ATOM 701 C C . PHE A 1 89 ? 14.477 -5.086 -7.066 1 95.5 89 PHE A C 1
ATOM 703 O O . PHE A 1 89 ? 14.43 -4.121 -7.832 1 95.5 89 PHE A O 1
ATOM 710 N N . HIS A 1 90 ? 15.227 -5.078 -5.895 1 96.31 90 HIS A N 1
ATOM 711 C CA . HIS A 1 90 ? 15.961 -3.865 -5.543 1 96.31 90 HIS A CA 1
ATOM 712 C C . HIS A 1 90 ? 17.469 -4.117 -5.52 1 96.31 90 HIS A C 1
ATOM 714 O O . HIS A 1 90 ? 18.234 -3.346 -6.098 1 96.31 90 HIS A O 1
ATOM 720 N N . LYS A 1 91 ? 17.859 -5.227 -4.836 1 96.44 91 LYS A N 1
ATOM 721 C CA . LYS A 1 91 ? 19.297 -5.422 -4.633 1 96.44 91 LYS A CA 1
ATOM 722 C C . LYS A 1 91 ? 19.609 -6.867 -4.27 1 96.44 91 LYS A C 1
ATOM 724 O O . LYS A 1 91 ? 18.75 -7.582 -3.744 1 96.44 91 LYS A O 1
ATOM 729 N N . VAL A 1 92 ? 20.828 -7.289 -4.582 1 96.06 92 VAL A N 1
ATOM 730 C CA . VAL A 1 92 ? 21.328 -8.602 -4.172 1 96.06 92 VAL A CA 1
ATOM 731 C C . VAL A 1 92 ? 22.797 -8.5 -3.791 1 96.06 92 VAL A C 1
ATOM 733 O O . VAL A 1 92 ? 23.547 -7.723 -4.383 1 96.06 92 VAL A O 1
ATOM 736 N N . TRP A 1 93 ? 23.219 -9.156 -2.773 1 96 93 TRP A N 1
ATOM 737 C CA . TRP A 1 93 ? 24.641 -9.297 -2.455 1 96 93 TRP A CA 1
ATOM 738 C C . TRP A 1 93 ? 24.891 -10.578 -1.661 1 96 93 TRP A C 1
ATOM 740 O O . TRP A 1 93 ? 23.969 -11.117 -1.036 1 96 93 TRP A O 1
ATOM 750 N N . LEU A 1 94 ? 26.094 -11.078 -1.713 1 93.44 94 LEU A N 1
ATOM 751 C CA . LEU A 1 94 ? 26.531 -12.242 -0.956 1 93.44 94 LEU A CA 1
ATOM 752 C C . LEU A 1 94 ? 27.438 -11.828 0.203 1 93.44 94 LEU A C 1
ATOM 754 O O . LEU A 1 94 ? 28.422 -11.117 0.002 1 93.44 94 LEU A O 1
ATOM 758 N N . ASP A 1 95 ? 26.984 -12.172 1.381 1 93.88 95 ASP A N 1
ATOM 759 C CA . ASP A 1 95 ? 27.891 -12.094 2.52 1 93.88 95 ASP A CA 1
ATOM 760 C C . ASP A 1 95 ? 28.797 -13.328 2.588 1 93.88 95 ASP A C 1
ATOM 762 O O . ASP A 1 95 ? 28.406 -14.344 3.162 1 93.88 95 ASP A O 1
ATOM 766 N N . ARG A 1 96 ? 29.984 -13.258 2.135 1 90.31 96 ARG A N 1
ATOM 767 C CA . ARG A 1 96 ? 30.875 -14.406 1.97 1 90.31 96 ARG A CA 1
ATOM 768 C C . ARG A 1 96 ? 31.297 -14.977 3.322 1 90.31 96 ARG A C 1
ATOM 770 O O . ARG A 1 96 ? 31.391 -16.188 3.486 1 90.31 96 ARG A O 1
ATOM 777 N N . ASP A 1 97 ? 31.547 -14.07 4.242 1 92 97 ASP A N 1
ATOM 778 C CA . ASP A 1 97 ? 32 -14.508 5.559 1 92 97 ASP A CA 1
ATOM 779 C C . ASP A 1 97 ? 30.906 -15.305 6.277 1 92 97 ASP A C 1
ATOM 781 O O . ASP A 1 97 ? 31.188 -16.359 6.852 1 92 97 ASP A O 1
ATOM 785 N N . ALA A 1 98 ? 29.734 -14.844 6.141 1 91.12 98 ALA A N 1
ATOM 786 C CA . ALA A 1 98 ? 28.625 -15.508 6.82 1 91.12 98 ALA A CA 1
ATOM 787 C C . ALA A 1 98 ? 28.047 -16.625 5.961 1 91.12 98 ALA A C 1
ATOM 789 O O . ALA A 1 98 ? 27.281 -17.469 6.453 1 91.12 98 ALA A O 1
ATOM 790 N N . GLY A 1 99 ? 28.359 -16.656 4.652 1 91.88 99 GLY A N 1
ATOM 791 C CA . GLY A 1 99 ? 27.781 -17.609 3.725 1 91.88 99 GLY A CA 1
ATOM 792 C C . GLY A 1 99 ? 26.297 -17.375 3.486 1 91.88 99 GLY A C 1
ATOM 793 O O . GLY A 1 99 ? 25.516 -18.328 3.393 1 91.88 99 GLY A O 1
ATOM 794 N N . VAL A 1 100 ? 25.891 -16.188 3.521 1 94.19 100 VAL A N 1
ATOM 795 C CA . VAL A 1 100 ? 24.484 -15.828 3.42 1 94.19 100 VAL A CA 1
ATOM 796 C C . VAL A 1 100 ? 24.25 -14.984 2.166 1 94.19 100 VAL A C 1
ATOM 798 O O . VAL A 1 100 ? 24.953 -14 1.933 1 94.19 100 VAL A O 1
ATOM 801 N N . LEU A 1 101 ? 23.297 -15.453 1.346 1 94.19 101 LEU A N 1
ATOM 802 C CA . LEU A 1 101 ? 22.828 -14.656 0.216 1 94.19 101 LEU A CA 1
ATOM 803 C C . LEU A 1 101 ? 21.656 -13.773 0.624 1 94.19 101 LEU A C 1
ATOM 805 O O . LEU A 1 101 ? 20.656 -14.266 1.174 1 94.19 101 LEU A O 1
ATOM 809 N N . ASN A 1 102 ? 21.797 -12.477 0.375 1 96.12 102 ASN A N 1
ATOM 810 C CA . ASN A 1 102 ? 20.734 -11.508 0.639 1 96.12 102 ASN A CA 1
ATOM 811 C C . ASN A 1 102 ? 20.219 -10.891 -0.652 1 96.12 102 ASN A C 1
ATOM 813 O O . ASN A 1 102 ? 21 -10.555 -1.545 1 96.12 102 ASN A O 1
ATOM 817 N N . PHE A 1 103 ? 18.906 -10.828 -0.772 1 95.44 103 PHE A N 1
ATOM 818 C CA . PHE A 1 103 ? 18.375 -10 -1.841 1 95.44 103 PHE A CA 1
ATOM 819 C C . PHE A 1 103 ? 17.109 -9.281 -1.377 1 95.44 103 PHE A C 1
ATOM 821 O O . PHE A 1 103 ? 16.359 -9.805 -0.557 1 95.44 103 PHE A O 1
ATOM 828 N N . ILE A 1 104 ? 16.953 -8.047 -1.883 1 97.5 104 ILE A N 1
ATOM 829 C CA . ILE A 1 104 ? 15.883 -7.145 -1.462 1 97.5 104 ILE A CA 1
ATOM 830 C C . ILE A 1 104 ? 14.82 -7.062 -2.553 1 97.5 104 ILE A C 1
ATOM 832 O O . ILE A 1 104 ? 15.141 -6.855 -3.727 1 97.5 104 ILE A O 1
ATOM 836 N N . THR A 1 105 ? 13.578 -7.281 -2.176 1 96.75 105 THR A N 1
ATOM 837 C CA . THR A 1 105 ? 12.461 -7.102 -3.096 1 96.75 105 THR A CA 1
ATOM 838 C C . THR A 1 105 ? 11.438 -6.133 -2.518 1 96.75 105 THR A C 1
ATOM 840 O O . THR A 1 105 ? 11.539 -5.727 -1.358 1 96.75 105 THR A O 1
ATOM 843 N N . GLU A 1 106 ? 10.578 -5.766 -3.338 1 96.56 106 GLU A N 1
ATOM 844 C CA . GLU A 1 106 ? 9.367 -5.055 -2.92 1 96.56 106 GLU A CA 1
ATOM 845 C C . GLU A 1 106 ? 8.602 -5.844 -1.866 1 96.56 106 GLU A C 1
ATOM 847 O O . GLU A 1 106 ? 8.633 -7.078 -1.861 1 96.56 106 GLU A O 1
ATOM 852 N N . VAL A 1 107 ? 7.977 -5.082 -0.98 1 96.06 107 VAL A N 1
ATOM 853 C CA . VAL A 1 107 ? 7.137 -5.73 0.023 1 96.06 107 VAL A CA 1
ATOM 854 C C . VAL A 1 107 ? 5.672 -5.375 -0.221 1 96.06 107 VAL A C 1
ATOM 856 O O . VAL A 1 107 ? 5.352 -4.238 -0.569 1 96.06 107 VAL A O 1
ATOM 859 N N . CYS A 1 108 ? 4.816 -6.402 -0.209 1 95.25 108 CYS A N 1
ATOM 860 C CA . CYS A 1 108 ? 3.377 -6.172 -0.196 1 95.25 108 CYS A CA 1
ATOM 861 C C . CYS A 1 108 ? 2.846 -6.117 1.231 1 95.25 108 CYS A C 1
ATOM 863 O O . CYS A 1 108 ? 3.312 -6.855 2.1 1 95.25 108 CYS A O 1
ATOM 865 N N . THR A 1 109 ? 1.86 -5.371 1.45 1 93.06 109 THR A N 1
ATOM 866 C CA . THR A 1 109 ? 1.532 -4.934 2.803 1 93.06 109 THR A CA 1
ATOM 867 C C . THR A 1 109 ? 0.527 -5.887 3.449 1 93.06 109 THR A C 1
ATOM 869 O O . THR A 1 109 ? 0.3 -5.828 4.66 1 93.06 109 THR A O 1
ATOM 872 N N . SER A 1 110 ? -0.059 -6.773 2.721 1 95.81 110 SER A N 1
ATOM 873 C CA . SER A 1 110 ? -1.138 -7.566 3.303 1 95.81 110 SER A CA 1
ATOM 874 C C . SER A 1 110 ? -0.873 -9.062 3.148 1 95.81 110 SER A C 1
ATOM 876 O O . SER A 1 110 ? -1.802 -9.867 3.193 1 95.81 110 SER A O 1
ATOM 878 N N . GLY A 1 111 ? 0.379 -9.477 2.826 1 94.06 111 GLY A N 1
ATOM 879 C CA . GLY A 1 111 ? 0.748 -10.883 2.756 1 94.06 111 GLY A CA 1
ATOM 880 C C . GLY A 1 111 ? 0.365 -11.539 1.442 1 94.06 111 GLY A C 1
ATOM 881 O O . GLY A 1 111 ? 0.208 -10.852 0.427 1 94.06 111 GLY A O 1
ATOM 882 N N . SER A 1 112 ? 0.287 -12.891 1.489 1 95.94 112 SER A N 1
ATOM 883 C CA . SER A 1 112 ? -0.1 -13.641 0.3 1 95.94 112 SER A CA 1
ATOM 884 C C . SER A 1 112 ? -1.609 -13.602 0.087 1 95.94 112 SER A C 1
ATOM 886 O O . SER A 1 112 ? -2.363 -13.289 1.01 1 95.94 112 SER A O 1
ATOM 888 N N . LEU A 1 113 ? -1.971 -13.867 -1.084 1 97.25 113 LEU A N 1
ATOM 889 C CA . LEU A 1 113 ? -3.395 -13.898 -1.397 1 97.25 113 LEU A CA 1
ATOM 890 C C . LEU A 1 113 ? -4.102 -14.984 -0.587 1 97.25 113 LEU A C 1
ATOM 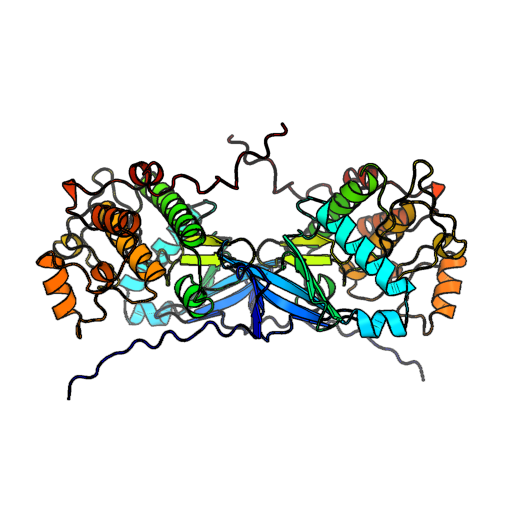892 O O . LEU A 1 113 ? -5.258 -14.812 -0.19 1 97.25 113 LEU A O 1
ATOM 896 N N . ARG A 1 114 ? -3.432 -16.109 -0.327 1 96 114 ARG A N 1
ATOM 897 C CA . ARG A 1 114 ? -3.99 -17.156 0.532 1 96 114 ARG A CA 1
ATOM 898 C C . ARG A 1 114 ? -4.285 -16.609 1.927 1 96 114 ARG A C 1
ATOM 900 O O . ARG A 1 114 ? -5.391 -16.781 2.443 1 96 114 ARG A O 1
ATOM 907 N N . GLU A 1 115 ? -3.332 -15.961 2.502 1 95.06 115 GLU A N 1
ATOM 908 C CA . GLU A 1 115 ? -3.504 -15.375 3.828 1 95.06 115 GLU A CA 1
ATOM 909 C C . GLU A 1 115 ? -4.609 -14.32 3.83 1 95.06 115 GLU A C 1
ATOM 911 O O . GLU A 1 115 ? -5.402 -14.25 4.773 1 95.06 115 GLU A O 1
ATOM 916 N N . TYR A 1 116 ? -4.598 -13.539 2.82 1 96.81 116 TYR A N 1
ATOM 917 C CA . TYR A 1 116 ? -5.566 -12.453 2.709 1 96.81 116 TYR A CA 1
ATOM 918 C C . TYR A 1 116 ? -6.988 -13 2.629 1 96.81 116 TYR A C 1
ATOM 920 O O . TYR A 1 116 ? -7.895 -12.477 3.281 1 96.81 116 TYR A O 1
ATOM 928 N N . ARG A 1 117 ? -7.18 -14.062 1.862 1 95.88 117 ARG A N 1
ATOM 929 C CA . ARG A 1 117 ? -8.484 -14.703 1.734 1 95.88 117 ARG A CA 1
ATOM 930 C C . ARG A 1 117 ? -8.883 -15.391 3.035 1 95.88 117 ARG A C 1
ATOM 932 O O . ARG A 1 117 ? -10.07 -15.469 3.363 1 95.88 117 ARG A O 1
ATOM 939 N N . ASP A 1 118 ? -7.922 -15.906 3.705 1 94.25 118 ASP A N 1
ATOM 940 C CA . ASP A 1 118 ? -8.211 -16.5 5.004 1 94.25 118 ASP A CA 1
ATOM 941 C C . ASP A 1 118 ? -8.703 -15.461 6 1 94.25 118 ASP A C 1
ATOM 943 O O . ASP A 1 118 ? -9.578 -15.734 6.82 1 94.25 118 ASP A O 1
ATOM 947 N N . ARG A 1 119 ? -8.133 -14.266 5.867 1 93.06 119 ARG A N 1
ATOM 948 C CA . ARG A 1 119 ? -8.5 -13.172 6.758 1 93.06 119 ARG A CA 1
ATOM 949 C C . ARG A 1 119 ? -9.836 -12.562 6.359 1 93.06 119 ARG A C 1
ATOM 951 O O . ARG A 1 119 ? -10.641 -12.203 7.219 1 93.06 119 ARG A O 1
ATOM 958 N N . HIS A 1 120 ? -10.008 -12.422 5.09 1 93.94 120 HIS A N 1
ATOM 959 C CA . HIS A 1 120 ? -11.219 -11.844 4.531 1 93.94 120 HIS A CA 1
ATOM 960 C C . HIS A 1 120 ? -12.016 -12.883 3.74 1 93.94 120 HIS A C 1
ATOM 962 O O . HIS A 1 120 ? -11.789 -13.055 2.541 1 93.94 120 HIS A O 1
ATOM 968 N N . ARG A 1 121 ? -12.969 -13.375 4.293 1 90.69 121 ARG A N 1
ATOM 969 C CA . ARG A 1 121 ? -13.625 -14.555 3.732 1 90.69 121 ARG A CA 1
ATOM 970 C C . ARG A 1 121 ? -14.719 -14.164 2.75 1 90.69 121 ARG A C 1
ATOM 972 O O . ARG A 1 121 ? -15.008 -14.898 1.804 1 90.69 121 ARG A O 1
ATOM 979 N N . HIS A 1 122 ? -15.344 -13.039 3.062 1 89.44 122 HIS A N 1
ATOM 980 C CA . HIS A 1 122 ? -16.422 -12.602 2.182 1 89.44 122 HIS A CA 1
ATOM 981 C C . HIS A 1 122 ? -15.914 -11.609 1.141 1 89.44 122 HIS A C 1
ATOM 983 O O . HIS A 1 122 ? -15.719 -10.43 1.441 1 89.44 122 HIS A O 1
ATOM 989 N N . VAL A 1 123 ? -15.688 -12.133 0.001 1 93.12 123 VAL A N 1
ATOM 990 C CA . VAL A 1 123 ? -15.211 -11.328 -1.121 1 93.12 123 VAL A CA 1
ATOM 991 C C . VAL A 1 123 ? -16.125 -11.539 -2.33 1 93.12 123 VAL A C 1
ATOM 993 O O . VAL A 1 123 ? -16.531 -12.664 -2.621 1 93.12 123 VAL A O 1
ATOM 996 N N . SER A 1 124 ? -16.469 -10.5 -2.994 1 92.62 124 SER A N 1
ATOM 997 C CA . SER A 1 124 ? -17.359 -10.578 -4.148 1 92.62 124 SER A CA 1
ATOM 998 C C . SER A 1 124 ? -16.656 -11.227 -5.34 1 92.62 124 SER A C 1
ATOM 1000 O O . SER A 1 124 ? -15.43 -11.25 -5.41 1 92.62 124 SER A O 1
ATOM 1002 N N . VAL A 1 125 ? -17.453 -11.695 -6.223 1 92.5 125 VAL A N 1
ATOM 1003 C CA . VAL A 1 125 ? -16.938 -12.25 -7.469 1 92.5 125 VAL A CA 1
ATOM 1004 C C . VAL A 1 125 ? -16.203 -11.164 -8.258 1 92.5 125 VAL A C 1
ATOM 1006 O O . VAL A 1 125 ? -15.195 -11.445 -8.914 1 92.5 125 VAL A O 1
ATOM 1009 N N . LYS A 1 126 ? -16.672 -9.984 -8.102 1 93.25 126 LYS A N 1
ATOM 1010 C CA . LYS A 1 126 ? -16.016 -8.867 -8.781 1 93.25 126 LYS A CA 1
ATOM 1011 C C . LYS A 1 126 ? -14.57 -8.711 -8.312 1 93.25 126 LYS A C 1
ATOM 1013 O O . LYS A 1 126 ? -13.664 -8.578 -9.133 1 93.25 126 LYS A O 1
ATOM 1018 N N . ALA A 1 127 ? -14.406 -8.727 -7.031 1 94.69 127 ALA A N 1
ATOM 1019 C CA . ALA A 1 127 ? -13.07 -8.625 -6.465 1 94.69 127 ALA A CA 1
ATOM 1020 C C . ALA A 1 127 ? -12.195 -9.797 -6.914 1 94.69 127 ALA A C 1
ATOM 1022 O O . ALA A 1 127 ? -11.031 -9.609 -7.277 1 94.69 127 ALA A O 1
ATOM 1023 N N . LEU A 1 128 ? -12.742 -10.93 -6.922 1 95.94 128 LEU A N 1
ATOM 1024 C CA . LEU A 1 128 ? -12.023 -12.125 -7.332 1 95.94 128 LEU A CA 1
ATOM 1025 C C . LEU A 1 128 ? -11.602 -12.031 -8.797 1 95.94 128 LEU A C 1
ATOM 1027 O O . LEU A 1 128 ? -10.461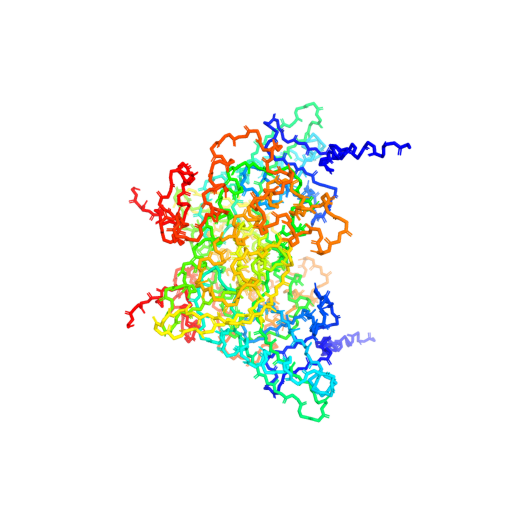 -12.375 -9.141 1 95.94 128 LEU A O 1
ATOM 1031 N N . LYS A 1 129 ? -12.484 -11.539 -9.617 1 96.5 129 LYS A N 1
ATOM 1032 C CA . LYS A 1 129 ? -12.18 -11.359 -11.031 1 96.5 129 LYS A CA 1
ATOM 1033 C C . LYS A 1 129 ? -11.039 -10.359 -11.219 1 96.5 129 LYS A C 1
ATOM 1035 O O . LYS A 1 129 ? -10.156 -10.562 -12.062 1 96.5 129 LYS A O 1
ATOM 1040 N N . LYS A 1 130 ? -11.062 -9.367 -10.438 1 96.69 130 LYS A N 1
ATOM 1041 C CA . LYS A 1 130 ? -10.016 -8.352 -10.531 1 96.69 130 LYS A CA 1
ATOM 1042 C C . LYS A 1 130 ? -8.648 -8.93 -10.18 1 96.69 130 LYS A C 1
ATOM 1044 O O . LYS A 1 130 ? -7.668 -8.695 -10.883 1 96.69 130 LYS A O 1
ATOM 1049 N N . TRP A 1 131 ? -8.633 -9.633 -9.109 1 97.94 131 TRP A N 1
ATOM 1050 C CA . TRP A 1 131 ? -7.379 -10.281 -8.734 1 97.94 131 TRP A CA 1
ATOM 1051 C C . TRP A 1 131 ? -6.93 -11.258 -9.805 1 97.94 131 TRP A C 1
ATOM 1053 O O . TRP A 1 131 ? -5.766 -11.258 -10.211 1 97.94 131 TRP A O 1
ATOM 1063 N N . ALA A 1 132 ? -7.855 -12.078 -10.258 1 98.25 132 ALA A N 1
ATOM 1064 C CA . ALA A 1 132 ? -7.555 -13.07 -11.281 1 98.25 132 ALA A CA 1
ATOM 1065 C C . ALA A 1 132 ? -6.988 -12.414 -12.539 1 98.25 132 ALA A C 1
ATOM 1067 O O . ALA A 1 132 ? -6.031 -12.914 -13.133 1 98.25 132 ALA A O 1
ATOM 1068 N N . ARG A 1 133 ? -7.582 -11.344 -12.898 1 98.12 133 ARG A N 1
ATOM 1069 C CA . ARG A 1 133 ? -7.133 -10.641 -14.094 1 98.12 133 ARG A CA 1
ATOM 1070 C C . ARG A 1 133 ? -5.707 -10.117 -13.914 1 98.12 133 ARG A C 1
ATOM 1072 O O . ARG A 1 133 ? -4.887 -10.227 -14.828 1 98.12 133 ARG A O 1
ATOM 1079 N N . GLN A 1 134 ? -5.445 -9.562 -12.812 1 98.31 134 GLN A N 1
ATOM 1080 C CA . GLN A 1 134 ? -4.113 -9.031 -12.539 1 98.31 134 GLN A CA 1
ATOM 1081 C C . GLN A 1 134 ? -3.062 -10.141 -12.578 1 98.31 134 GLN A C 1
ATOM 1083 O O . GLN A 1 134 ? -1.978 -9.953 -13.133 1 98.31 134 GLN A O 1
ATOM 1088 N N . ILE A 1 135 ? -3.375 -11.281 -12.031 1 98.56 135 ILE A N 1
ATOM 1089 C CA . ILE A 1 135 ? -2.465 -12.414 -12.078 1 98.56 135 ILE A CA 1
ATOM 1090 C C . ILE A 1 135 ? -2.199 -12.812 -13.531 1 98.56 135 ILE A C 1
ATOM 1092 O O . ILE A 1 135 ? -1.055 -13.07 -13.906 1 98.56 135 ILE A O 1
ATOM 1096 N N . LEU A 1 136 ? -3.248 -12.82 -14.266 1 98.31 136 LEU A N 1
ATOM 1097 C CA . LEU A 1 136 ? -3.127 -13.18 -15.672 1 98.31 136 LEU A CA 1
ATOM 1098 C C . LEU A 1 136 ? -2.238 -12.18 -16.406 1 98.31 136 LEU A C 1
ATOM 1100 O O . LEU A 1 136 ? -1.453 -12.57 -17.281 1 98.31 136 LEU A O 1
ATOM 1104 N N . LEU A 1 137 ? -2.373 -10.93 -16.125 1 98.25 137 LEU A N 1
ATOM 1105 C CA . LEU A 1 137 ? -1.521 -9.906 -16.719 1 98.25 137 LEU A CA 1
ATOM 1106 C C . LEU A 1 137 ? -0.052 -10.164 -16.406 1 98.25 137 LEU A C 1
ATOM 1108 O O . LEU A 1 137 ? 0.809 -10.047 -17.281 1 98.25 137 LEU A O 1
ATOM 1112 N N . GLY A 1 138 ? 0.223 -10.516 -15.195 1 98.06 138 GLY A N 1
ATOM 1113 C CA . GLY A 1 138 ? 1.577 -10.891 -14.82 1 98.06 138 GLY A CA 1
ATOM 1114 C C . GLY A 1 138 ? 2.084 -12.109 -15.57 1 98.06 138 GLY A C 1
ATOM 1115 O O . GLY A 1 138 ? 3.221 -12.125 -16.047 1 98.06 138 GLY A O 1
ATOM 1116 N N . LEU A 1 139 ? 1.249 -13.117 -15.648 1 97.94 139 LEU A N 1
ATOM 1117 C CA . LEU A 1 139 ? 1.613 -14.336 -16.359 1 97.94 139 LEU A CA 1
ATOM 1118 C C . LEU A 1 139 ? 1.887 -14.055 -17.828 1 97.94 139 LEU A C 1
ATOM 1120 O O . LEU A 1 139 ? 2.826 -14.602 -18.406 1 97.94 139 LEU A O 1
ATOM 1124 N N . ASP A 1 140 ? 1.033 -13.266 -18.391 1 98.19 140 ASP A N 1
ATOM 1125 C CA . ASP A 1 140 ? 1.227 -12.898 -19.797 1 98.19 140 ASP A CA 1
ATOM 1126 C C . ASP A 1 140 ? 2.59 -12.242 -20 1 98.19 140 ASP A C 1
ATOM 1128 O O . ASP A 1 140 ? 3.273 -12.516 -20.984 1 98.19 140 ASP A O 1
ATOM 1132 N N . HIS A 1 141 ? 2.98 -11.383 -19.078 1 97.19 141 HIS A N 1
ATOM 1133 C CA . HIS A 1 141 ? 4.289 -10.742 -19.141 1 97.19 141 HIS A CA 1
ATOM 1134 C C . HIS A 1 141 ? 5.41 -11.773 -19.094 1 97.19 141 HIS A C 1
ATOM 1136 O O . HIS A 1 141 ? 6.383 -11.672 -19.844 1 97.19 141 HIS A O 1
ATOM 1142 N N . LEU A 1 142 ? 5.316 -12.758 -18.266 1 96.25 142 LEU A N 1
ATOM 1143 C CA . LEU A 1 142 ? 6.316 -13.812 -18.172 1 96.25 142 LEU A CA 1
ATOM 1144 C C . LEU A 1 142 ? 6.367 -14.617 -19.469 1 96.25 142 LEU A C 1
ATOM 1146 O O . LEU A 1 142 ? 7.449 -14.875 -20.016 1 96.25 142 LEU A O 1
ATOM 1150 N N . HIS A 1 143 ? 5.215 -14.961 -19.984 1 95.94 143 HIS A N 1
ATOM 1151 C CA . HIS A 1 143 ? 5.113 -15.875 -21.125 1 95.94 143 HIS A CA 1
ATOM 1152 C C . HIS A 1 143 ? 5.531 -15.188 -22.422 1 95.94 143 HIS A C 1
ATOM 1154 O O . HIS A 1 143 ? 5.914 -15.859 -23.391 1 95.94 143 HIS A O 1
ATOM 1160 N N . THR A 1 144 ? 5.441 -13.875 -22.453 1 95 144 THR A N 1
ATOM 1161 C CA . THR A 1 144 ? 5.789 -13.148 -23.656 1 95 144 THR A CA 1
ATOM 1162 C C . THR A 1 144 ? 7.199 -12.57 -23.562 1 95 144 THR A C 1
ATOM 1164 O O . THR A 1 144 ? 7.648 -11.852 -24.453 1 95 144 THR A O 1
ATOM 1167 N N . HIS A 1 145 ? 7.766 -12.781 -22.406 1 91.94 145 HIS A N 1
ATOM 1168 C CA . HIS A 1 145 ? 9.172 -12.43 -22.297 1 91.94 145 HIS A CA 1
ATOM 1169 C C . HIS A 1 145 ? 10.008 -13.148 -23.359 1 91.94 145 HIS A C 1
ATOM 1171 O O . HIS A 1 145 ? 9.672 -14.273 -23.75 1 91.94 145 HIS A O 1
ATOM 1177 N N . ASP A 1 146 ? 11.094 -12.516 -23.766 1 90.44 146 ASP A N 1
ATOM 1178 C CA . ASP A 1 146 ? 12.016 -13.133 -24.719 1 90.44 146 ASP A CA 1
ATOM 1179 C C . ASP A 1 146 ? 13.406 -13.281 -24.109 1 90.44 146 ASP A C 1
ATOM 1181 O O . ASP A 1 146 ? 14.141 -12.297 -23.984 1 90.44 146 ASP A O 1
ATOM 1185 N N . PRO A 1 147 ? 13.727 -14.57 -23.75 1 90.31 147 PRO A N 1
ATOM 1186 C CA . PRO A 1 147 ? 13.016 -15.836 -23.938 1 90.31 147 PRO A CA 1
ATOM 1187 C C . PRO A 1 147 ? 11.844 -16 -22.953 1 90.31 147 PRO A C 1
ATOM 1189 O O . PRO A 1 147 ? 11.797 -15.312 -21.938 1 90.31 147 PRO A O 1
ATOM 1192 N N . CYS A 1 148 ? 10.969 -16.953 -23.266 1 92.81 148 CYS A N 1
ATOM 1193 C CA . CYS A 1 148 ? 9.773 -17.219 -22.469 1 92.81 148 CYS A CA 1
ATOM 1194 C C . CYS A 1 148 ? 10.133 -17.734 -21.078 1 92.81 148 CYS A C 1
ATOM 1196 O O . CYS A 1 148 ? 11.047 -18.547 -20.938 1 92.81 148 CYS A O 1
ATOM 1198 N N . ILE A 1 149 ? 9.398 -17.234 -20.156 1 92.88 149 ILE A N 1
ATOM 1199 C CA . ILE A 1 149 ? 9.586 -17.672 -18.781 1 92.88 149 ILE A CA 1
ATOM 1200 C C . ILE A 1 149 ? 8.359 -18.438 -18.312 1 92.88 149 ILE A C 1
ATOM 1202 O O . ILE A 1 149 ? 7.23 -17.953 -18.406 1 92.88 149 ILE A O 1
ATOM 1206 N N . ILE A 1 150 ? 8.57 -19.641 -17.812 1 92.94 150 ILE A N 1
ATOM 1207 C CA . ILE A 1 150 ? 7.531 -20.438 -17.188 1 92.94 150 ILE A CA 1
ATOM 1208 C C . ILE A 1 150 ? 7.668 -20.375 -15.664 1 92.94 150 ILE A C 1
ATOM 1210 O O . ILE A 1 150 ? 8.727 -20.672 -15.117 1 92.94 150 ILE A O 1
ATOM 1214 N N . HIS A 1 151 ? 6.676 -19.969 -14.945 1 93.44 151 HIS A N 1
ATOM 1215 C CA . HIS A 1 151 ? 6.742 -19.781 -13.5 1 93.44 151 HIS A CA 1
ATOM 1216 C C . HIS A 1 151 ? 6.918 -21.125 -12.781 1 93.44 151 HIS A C 1
ATOM 1218 O O . HIS A 1 151 ? 7.793 -21.266 -11.922 1 93.44 151 HIS A O 1
ATOM 1224 N N . ARG A 1 152 ? 5.988 -22.125 -13.062 1 91 152 ARG A N 1
ATOM 1225 C CA . ARG A 1 152 ? 6.047 -23.531 -12.695 1 91 152 ARG A CA 1
ATOM 1226 C C . ARG A 1 152 ? 5.57 -23.75 -11.258 1 91 152 ARG A C 1
ATOM 1228 O O . ARG A 1 152 ? 5.457 -24.875 -10.805 1 91 152 ARG A O 1
ATOM 1235 N N . ASP A 1 153 ? 5.191 -22.672 -10.516 1 92.38 153 ASP A N 1
ATOM 1236 C CA . ASP A 1 153 ? 4.723 -22.859 -9.148 1 92.38 153 ASP A CA 1
ATOM 1237 C C . ASP A 1 153 ? 3.703 -21.781 -8.758 1 92.38 153 ASP A C 1
ATOM 1239 O O . ASP A 1 153 ? 3.752 -21.234 -7.656 1 92.38 153 ASP A O 1
ATOM 1243 N N . LEU A 1 154 ? 2.877 -21.438 -9.648 1 95.75 154 LEU A N 1
ATOM 1244 C CA . LEU A 1 154 ? 1.844 -20.453 -9.367 1 95.75 154 LEU A CA 1
ATOM 1245 C C . LEU A 1 154 ? 0.774 -21.031 -8.445 1 95.75 154 LEU A C 1
ATOM 1247 O O . LEU A 1 154 ? 0.208 -22.078 -8.727 1 95.75 154 LEU A O 1
ATOM 1251 N N . ASN A 1 155 ? 0.566 -20.438 -7.371 1 95.88 155 ASN A N 1
ATOM 1252 C CA . ASN A 1 155 ? -0.496 -20.688 -6.402 1 95.88 155 ASN A CA 1
ATOM 1253 C C . ASN A 1 155 ? -0.733 -19.469 -5.508 1 95.88 155 ASN A C 1
ATOM 1255 O O . ASN A 1 155 ? 0.003 -18.484 -5.578 1 95.88 155 ASN A O 1
ATOM 1259 N N . CYS A 1 156 ? -1.725 -19.469 -4.668 1 96.75 156 CYS A N 1
ATOM 1260 C CA . CYS A 1 156 ? -2.141 -18.281 -3.924 1 96.75 156 CYS A CA 1
ATOM 1261 C C . CYS A 1 156 ? -1.111 -17.922 -2.861 1 96.75 156 CYS A C 1
ATOM 1263 O O . CYS A 1 156 ? -1.113 -16.797 -2.346 1 96.75 156 CYS A O 1
ATOM 1265 N N . SER A 1 157 ? -0.22 -18.797 -2.457 1 94.75 157 SER A N 1
ATOM 1266 C CA . SER A 1 157 ? 0.831 -18.484 -1.494 1 94.75 157 SER A CA 1
ATOM 1267 C C . SER A 1 157 ? 1.979 -17.719 -2.154 1 94.75 157 SER A C 1
ATOM 1269 O O . SER A 1 157 ? 2.809 -17.125 -1.47 1 94.75 157 SER A O 1
ATOM 1271 N N . ASN A 1 158 ? 2.008 -17.797 -3.486 1 94.31 158 ASN A N 1
ATOM 1272 C CA . ASN A 1 158 ? 3.072 -17.125 -4.234 1 94.31 158 ASN A CA 1
ATOM 1273 C C . ASN A 1 158 ? 2.559 -15.891 -4.957 1 94.31 158 ASN A C 1
ATOM 1275 O O . ASN A 1 158 ? 3.207 -15.383 -5.875 1 94.31 158 ASN A O 1
ATOM 1279 N N . VAL A 1 159 ? 1.386 -15.461 -4.633 1 97.56 159 VAL A N 1
ATOM 1280 C CA . VAL A 1 159 ? 0.806 -14.188 -5.059 1 97.56 159 VAL A CA 1
ATOM 1281 C C . VAL A 1 159 ? 0.548 -13.305 -3.842 1 97.56 159 VAL A C 1
ATOM 1283 O O . VAL A 1 159 ? -0.119 -13.727 -2.893 1 97.56 159 VAL A O 1
ATOM 1286 N N . PHE A 1 160 ? 1.089 -12.117 -3.941 1 97.5 160 PHE A N 1
ATOM 1287 C CA . PHE A 1 160 ? 0.981 -11.219 -2.803 1 97.5 160 PHE A CA 1
ATOM 1288 C C . PHE A 1 160 ? 0.02 -10.07 -3.107 1 97.5 160 PHE A C 1
ATOM 1290 O O . PHE A 1 160 ? -0.257 -9.781 -4.273 1 97.5 160 PHE A O 1
ATOM 1297 N N . ILE A 1 161 ? -0.441 -9.43 -2.014 1 97.75 161 ILE A N 1
ATOM 1298 C CA . ILE A 1 161 ? -1.478 -8.43 -2.244 1 97.75 161 ILE A CA 1
ATOM 1299 C C . ILE A 1 161 ? -1.224 -7.215 -1.359 1 97.75 161 ILE A C 1
ATOM 1301 O O . ILE A 1 161 ? -0.817 -7.352 -0.203 1 97.75 161 ILE A O 1
ATOM 1305 N N . ASN A 1 162 ? -1.363 -6.055 -1.951 1 97.5 162 ASN A N 1
ATOM 1306 C CA . ASN A 1 162 ? -1.555 -4.816 -1.203 1 97.5 162 ASN A CA 1
ATOM 1307 C C . ASN A 1 162 ? -3.029 -4.574 -0.89 1 97.5 162 ASN A C 1
ATOM 1309 O O . ASN A 1 162 ? -3.785 -4.129 -1.753 1 97.5 162 ASN A O 1
ATOM 1313 N N . GLY A 1 163 ? -3.387 -4.785 0.281 1 95.94 163 GLY A N 1
ATOM 1314 C CA . GLY A 1 163 ? -4.785 -4.844 0.675 1 95.94 163 GLY A CA 1
ATOM 1315 C C . GLY A 1 163 ? -5.488 -3.504 0.581 1 95.94 163 GLY A C 1
ATOM 1316 O O . GLY A 1 163 ? -6.719 -3.443 0.509 1 95.94 163 GLY A O 1
ATOM 1317 N N . ASN A 1 164 ? -4.758 -2.393 0.642 1 94.88 164 ASN A N 1
ATOM 1318 C CA . ASN A 1 164 ? -5.387 -1.077 0.592 1 94.88 164 ASN A CA 1
ATOM 1319 C C . ASN A 1 164 ? -5.777 -0.698 -0.833 1 94.88 164 ASN A C 1
ATOM 1321 O O . ASN A 1 164 ? -6.68 0.118 -1.037 1 94.88 164 ASN A O 1
ATOM 1325 N N . THR A 1 165 ? -5.148 -1.307 -1.818 1 94.56 165 THR A N 1
ATOM 1326 C CA . THR A 1 165 ? -5.449 -0.962 -3.205 1 94.56 165 THR A CA 1
ATOM 1327 C C . THR A 1 165 ? -6.047 -2.158 -3.941 1 94.56 165 THR A C 1
ATOM 1329 O O . THR A 1 165 ? -6.66 -1.998 -4.996 1 94.56 165 THR A O 1
ATOM 1332 N N . GLY A 1 166 ? -5.777 -3.34 -3.451 1 96.19 166 GLY A N 1
ATOM 1333 C CA . GLY A 1 166 ? -6.227 -4.539 -4.141 1 96.19 166 GLY A CA 1
ATOM 1334 C C . GLY A 1 166 ? -5.27 -5 -5.223 1 96.19 166 GLY A C 1
ATOM 1335 O O . GLY A 1 166 ? -5.59 -5.902 -6 1 96.19 166 GLY A O 1
ATOM 1336 N N . GLN A 1 167 ? -4.148 -4.383 -5.27 1 97.19 167 GLN A N 1
ATOM 1337 C CA . GLN A 1 167 ? -3.148 -4.785 -6.254 1 97.19 167 GLN A CA 1
ATOM 1338 C C . GLN A 1 167 ? -2.482 -6.102 -5.852 1 97.19 167 GLN A C 1
ATOM 1340 O O . GLN A 1 167 ? -2.061 -6.262 -4.707 1 97.19 167 GLN A O 1
ATOM 1345 N N . VAL A 1 168 ? -2.387 -7.043 -6.797 1 98.06 168 VAL A N 1
ATOM 1346 C CA . VAL A 1 168 ? -1.715 -8.312 -6.516 1 98.06 168 VAL A CA 1
ATOM 1347 C C . VAL A 1 168 ? -0.451 -8.422 -7.363 1 98.06 168 VAL A C 1
ATOM 1349 O O . VAL A 1 168 ? -0.373 -7.848 -8.453 1 98.06 168 VAL A O 1
ATOM 1352 N N . LYS A 1 169 ? 0.498 -9.078 -6.879 1 98.06 169 LYS A N 1
ATOM 1353 C CA . LYS A 1 169 ? 1.777 -9.281 -7.555 1 98.06 169 LYS A CA 1
ATOM 1354 C C . LYS A 1 169 ? 2.248 -10.727 -7.426 1 98.06 169 LYS A C 1
ATOM 1356 O O . LYS A 1 169 ? 2.176 -11.312 -6.344 1 98.06 169 LYS A O 1
ATOM 1361 N N . ILE A 1 170 ? 2.646 -11.258 -8.531 1 97.69 170 ILE A N 1
ATOM 1362 C CA . ILE A 1 170 ? 3.232 -12.594 -8.539 1 97.69 170 ILE A CA 1
ATOM 1363 C C . ILE A 1 170 ? 4.629 -12.547 -7.918 1 97.69 170 ILE A C 1
ATOM 1365 O O . ILE A 1 170 ? 5.43 -11.664 -8.242 1 97.69 170 ILE A O 1
ATOM 1369 N N . GLY A 1 171 ? 4.742 -13.344 -6.988 1 92.5 171 GLY A N 1
ATOM 1370 C CA . GLY A 1 171 ? 6.051 -13.5 -6.367 1 92.5 171 GLY A CA 1
ATOM 1371 C C . GLY A 1 171 ? 6.555 -14.93 -6.395 1 92.5 171 GLY A C 1
ATOM 1372 O O . GLY A 1 171 ? 5.988 -15.781 -7.082 1 92.5 171 GLY A O 1
ATOM 1373 N N . ASP A 1 172 ? 7.77 -15.141 -5.816 1 85.25 172 ASP A N 1
ATOM 1374 C CA . ASP A 1 172 ? 8.484 -16.406 -5.703 1 85.25 172 ASP A CA 1
ATOM 1375 C C . ASP A 1 172 ? 8.758 -17.016 -7.082 1 85.25 172 ASP A C 1
ATOM 1377 O O . ASP A 1 172 ? 8.016 -17.875 -7.543 1 85.25 172 ASP A O 1
ATOM 1381 N N . LEU A 1 173 ? 9.773 -16.797 -7.711 1 84.31 173 LEU A N 1
ATOM 1382 C CA . LEU A 1 173 ? 10.172 -17.312 -9.016 1 84.31 173 LEU A CA 1
ATOM 1383 C C . LEU A 1 173 ? 11.227 -18.391 -8.875 1 84.31 173 LEU A C 1
ATOM 1385 O O . LEU A 1 173 ? 11.992 -18.656 -9.812 1 84.31 173 LEU A O 1
ATOM 1389 N N . GLY A 1 174 ? 11.242 -18.984 -7.766 1 79.56 174 GLY A N 1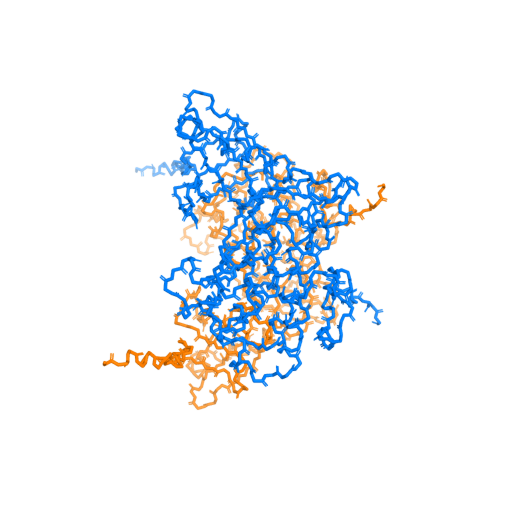
ATOM 1390 C CA . GLY A 1 174 ? 12.258 -19.953 -7.43 1 79.56 174 GLY A CA 1
ATOM 1391 C C . GLY A 1 174 ? 12.281 -21.141 -8.375 1 79.56 174 GLY A C 1
ATOM 1392 O O . GLY A 1 174 ? 13.344 -21.734 -8.617 1 79.56 174 GLY A O 1
ATOM 1393 N N . LEU A 1 175 ? 11.172 -21.531 -8.922 1 72.06 175 LEU A N 1
ATOM 1394 C CA . LEU A 1 175 ? 11.102 -22.703 -9.789 1 72.06 175 LEU A CA 1
ATOM 1395 C C . LEU A 1 175 ? 10.938 -22.281 -11.25 1 72.06 175 LEU A C 1
ATOM 1397 O O . LEU A 1 175 ? 10.773 -23.125 -12.125 1 72.06 175 LEU A O 1
ATOM 1401 N N . ALA A 1 176 ? 11.055 -21.031 -11.414 1 79.81 176 ALA A N 1
ATOM 1402 C CA . ALA A 1 176 ? 10.852 -20.531 -12.773 1 79.81 176 ALA A CA 1
ATOM 1403 C C . ALA A 1 176 ? 11.93 -21.047 -13.719 1 79.81 176 ALA A C 1
ATOM 1405 O O . ALA A 1 176 ? 13.047 -21.344 -13.289 1 79.81 176 ALA A O 1
ATOM 1406 N N . ALA A 1 177 ? 11.523 -21.25 -14.961 1 76.81 177 ALA A N 1
ATOM 1407 C CA . ALA A 1 177 ? 12.445 -21.719 -16 1 76.81 177 ALA A CA 1
ATOM 1408 C C . ALA A 1 177 ? 12.406 -20.812 -17.219 1 76.81 177 ALA A C 1
ATOM 1410 O O . ALA A 1 177 ? 11.336 -20.359 -17.625 1 76.81 177 ALA A O 1
ATOM 1411 N N . ILE A 1 178 ? 13.547 -20.516 -17.719 1 74.94 178 ILE A N 1
ATOM 1412 C CA . ILE A 1 178 ? 13.664 -19.859 -19.016 1 74.94 178 ILE A CA 1
ATOM 1413 C C . ILE A 1 178 ? 13.758 -20.906 -20.109 1 74.94 178 ILE A C 1
ATOM 1415 O O . ILE A 1 178 ? 14.578 -21.828 -20.047 1 74.94 178 ILE A O 1
ATOM 1419 N N . VAL A 1 179 ? 12.922 -20.812 -21.016 1 80.56 179 VAL A N 1
ATOM 1420 C CA . VAL A 1 179 ? 12.906 -21.828 -22.062 1 80.56 179 VAL A CA 1
ATOM 1421 C C . VAL A 1 179 ? 13.273 -21.203 -23.406 1 80.56 179 VAL A C 1
ATOM 1423 O O . VAL A 1 179 ? 13.016 -20.016 -23.625 1 80.56 179 VAL A O 1
ATOM 1426 N N . ASP A 1 180 ? 13.891 -21.984 -24.188 1 77.06 180 ASP A N 1
ATOM 1427 C CA . ASP A 1 180 ? 14.32 -21.5 -25.5 1 77.06 180 ASP A CA 1
ATOM 1428 C C . ASP A 1 180 ? 13.133 -21.359 -26.453 1 77.06 180 ASP A C 1
ATOM 1430 O O . ASP A 1 180 ? 11.984 -21.297 -26.016 1 77.06 180 ASP A O 1
ATOM 1434 N N . LYS A 1 181 ? 13.453 -21.234 -27.656 1 75.31 181 LYS A N 1
ATOM 1435 C CA . LYS A 1 181 ? 12.469 -20.953 -28.703 1 75.31 181 LYS A CA 1
ATOM 1436 C C . LYS A 1 181 ? 11.445 -22.078 -28.812 1 75.31 181 LYS A C 1
ATOM 1438 O O . LYS A 1 181 ? 10.328 -21.859 -29.281 1 75.31 181 LYS A O 1
ATOM 1443 N N . THR A 1 182 ? 11.875 -23.25 -28.297 1 69.12 182 THR A N 1
ATOM 1444 C CA . THR A 1 182 ? 10.945 -24.375 -28.359 1 69.12 182 THR A CA 1
ATOM 1445 C C . THR A 1 182 ? 9.922 -24.297 -27.234 1 69.12 182 THR A C 1
ATOM 1447 O O . THR A 1 182 ? 8.875 -24.953 -27.297 1 69.12 182 THR A O 1
ATOM 1450 N N . HIS A 1 183 ? 10.258 -23.656 -26.219 1 74.75 183 HIS A N 1
ATOM 1451 C CA . HIS A 1 183 ? 9.453 -23.422 -25.016 1 74.75 183 HIS A CA 1
ATOM 1452 C C . HIS A 1 183 ? 9.281 -24.703 -24.203 1 74.75 183 HIS A C 1
ATOM 1454 O O . HIS A 1 183 ? 8.375 -24.812 -23.391 1 74.75 183 HIS A O 1
ATOM 1460 N N . VAL A 1 184 ? 10.016 -25.703 -24.453 1 73.25 184 VAL A N 1
ATOM 1461 C CA . VAL A 1 184 ? 9.844 -26.984 -23.797 1 73.25 184 VAL A CA 1
ATOM 1462 C C . VAL A 1 184 ? 10.766 -27.078 -22.578 1 73.25 184 VAL A C 1
ATOM 1464 O O . VAL A 1 184 ? 11.93 -26.672 -22.641 1 73.25 184 VAL A O 1
ATOM 1467 N N . ALA A 1 185 ? 10.211 -27.5 -21.375 1 74.94 185 ALA A N 1
ATOM 1468 C CA . ALA A 1 185 ? 10.945 -27.766 -20.156 1 74.94 185 ALA A CA 1
ATOM 1469 C C . ALA A 1 185 ? 10.82 -29.234 -19.75 1 74.94 185 ALA A C 1
ATOM 1471 O O . ALA A 1 185 ? 9.922 -29.938 -20.203 1 74.94 185 ALA A O 1
ATOM 1472 N N . HIS A 1 186 ? 11.75 -29.766 -18.766 1 70.62 186 HIS A N 1
ATOM 1473 C CA . HIS A 1 186 ? 11.812 -31.203 -18.562 1 70.62 186 HIS A CA 1
ATOM 1474 C C . HIS A 1 186 ? 11.961 -31.547 -17.078 1 70.62 186 HIS A C 1
ATOM 1476 O O . HIS A 1 186 ? 12.234 -32.688 -16.734 1 70.62 186 HIS A O 1
ATOM 1482 N N . THR A 1 187 ? 11.719 -30.719 -16.188 1 70.31 187 THR A N 1
ATOM 1483 C CA . THR A 1 187 ? 11.914 -31.016 -14.766 1 70.31 187 THR A CA 1
ATOM 1484 C C . THR A 1 187 ? 10.578 -31 -14.023 1 70.31 187 THR A C 1
ATOM 1486 O O . THR A 1 187 ? 9.719 -30.156 -14.289 1 70.31 187 THR A O 1
ATOM 1489 N N . ILE A 1 188 ? 10.414 -32.094 -13.148 1 65.81 188 ILE A N 1
ATOM 1490 C CA . ILE A 1 188 ? 9.203 -32.125 -12.336 1 65.81 188 ILE A CA 1
ATOM 1491 C C . ILE A 1 188 ? 9.414 -31.344 -11.047 1 65.81 188 ILE A C 1
ATOM 1493 O O . ILE A 1 188 ? 10.188 -31.75 -10.18 1 65.81 188 ILE A O 1
ATOM 1497 N N . LEU A 1 189 ? 8.867 -30.188 -10.953 1 72.19 189 LEU A N 1
ATOM 1498 C CA . LEU A 1 189 ? 8.961 -29.328 -9.781 1 72.19 189 LEU A CA 1
ATOM 1499 C C . LEU A 1 189 ? 7.656 -28.562 -9.562 1 72.19 189 LEU A C 1
ATOM 1501 O O . LEU A 1 189 ? 6.941 -28.25 -10.523 1 72.19 189 LEU A O 1
ATOM 1505 N N . GLY A 1 190 ? 7.215 -28.5 -8.414 1 73.94 190 GLY A N 1
ATOM 1506 C CA . GLY A 1 190 ? 6.062 -27.672 -8.086 1 73.94 190 GLY A CA 1
ATOM 1507 C C . GLY A 1 190 ? 5.254 -28.203 -6.918 1 73.94 190 GLY A C 1
ATOM 1508 O O . GLY A 1 190 ? 5.695 -29.109 -6.219 1 73.94 190 GLY A O 1
ATOM 1509 N N . THR A 1 191 ? 4.18 -27.531 -6.641 1 85.5 191 THR A N 1
ATOM 1510 C CA . THR A 1 191 ? 3.197 -27.969 -5.656 1 85.5 191 THR A CA 1
ATOM 1511 C C . THR A 1 191 ? 2.184 -28.906 -6.297 1 85.5 191 THR A C 1
ATOM 1513 O O . THR A 1 191 ? 1.398 -28.5 -7.152 1 85.5 191 THR A O 1
ATOM 1516 N N . PRO A 1 192 ? 2.154 -30.125 -5.863 1 89.81 192 PRO A N 1
ATOM 1517 C CA . PRO A 1 192 ? 1.397 -31.172 -6.547 1 89.81 192 PRO A CA 1
ATOM 1518 C C . PRO A 1 192 ? -0.051 -30.781 -6.816 1 89.81 192 PRO A C 1
ATOM 1520 O O . PRO A 1 192 ? -0.577 -31.047 -7.902 1 89.81 192 PRO A O 1
ATOM 1523 N N . GLU A 1 193 ? -0.667 -30.062 -5.91 1 94.5 193 GLU A N 1
ATOM 1524 C CA . GLU A 1 193 ? -2.078 -29.703 -5.996 1 94.5 193 GLU A CA 1
ATOM 1525 C C . GLU A 1 193 ? -2.336 -28.766 -7.172 1 94.5 193 GLU A C 1
ATOM 1527 O O . GLU A 1 193 ? -3.477 -28.609 -7.613 1 94.5 193 GLU A O 1
ATOM 1532 N N . PHE A 1 194 ? -1.277 -28.172 -7.711 1 95.75 194 PHE A N 1
ATOM 1533 C CA . PHE A 1 194 ? -1.431 -27.156 -8.742 1 95.75 194 PHE A CA 1
ATOM 1534 C C . PHE A 1 194 ? -0.754 -27.578 -10.039 1 95.75 194 PHE A C 1
ATOM 1536 O O . PHE A 1 194 ? -0.77 -26.844 -11.023 1 95.75 194 PHE A O 1
ATOM 1543 N N . MET A 1 195 ? -0.236 -28.781 -10.086 1 93.06 195 MET A N 1
ATOM 1544 C CA . MET A 1 195 ? 0.583 -29.219 -11.211 1 93.06 195 MET A CA 1
ATOM 1545 C C . MET A 1 195 ? -0.282 -29.844 -12.305 1 93.06 195 MET A C 1
ATOM 1547 O O . MET A 1 195 ? -1.142 -30.672 -12.023 1 93.06 195 MET A O 1
ATOM 1551 N N . ALA A 1 196 ? 0.017 -29.453 -13.477 1 94.31 196 ALA A N 1
ATOM 1552 C CA . ALA A 1 196 ? -0.651 -30.016 -14.648 1 94.31 196 ALA A CA 1
ATOM 1553 C C . ALA A 1 196 ? -0.178 -31.438 -14.922 1 94.31 196 ALA A C 1
ATOM 1555 O O . ALA A 1 196 ? 0.943 -31.797 -14.562 1 94.31 196 ALA A O 1
ATOM 1556 N N . PRO A 1 197 ? -1.014 -32.219 -15.594 1 92.44 197 PRO A N 1
ATOM 1557 C CA . PRO A 1 197 ? -0.651 -33.625 -15.883 1 92.44 197 PRO A CA 1
ATOM 1558 C C . PRO A 1 197 ? 0.632 -33.75 -16.703 1 92.44 197 PRO A C 1
ATOM 1560 O O . PRO A 1 197 ? 1.441 -34.625 -16.469 1 92.44 197 PRO A O 1
ATOM 1563 N N . GLU A 1 198 ? 0.846 -32.875 -17.672 1 90.81 198 GLU A N 1
ATOM 1564 C CA . GLU A 1 198 ? 1.988 -33 -18.578 1 90.81 198 GLU A CA 1
ATOM 1565 C C . GLU A 1 198 ? 3.291 -32.656 -17.875 1 90.81 198 GLU A C 1
ATOM 1567 O O . GLU A 1 198 ? 4.379 -32.906 -18.391 1 90.81 198 GLU A O 1
ATOM 1572 N N . LEU A 1 199 ? 3.217 -32.062 -16.688 1 85.94 199 LEU A N 1
ATOM 1573 C CA . LEU A 1 199 ? 4.43 -31.828 -15.906 1 85.94 199 LEU A CA 1
ATOM 1574 C C . LEU A 1 199 ? 5.043 -33.156 -15.484 1 85.94 199 LEU A C 1
ATOM 1576 O O . LEU A 1 199 ? 6.262 -33.281 -15.336 1 85.94 199 LEU A O 1
ATOM 1580 N N . TYR A 1 200 ? 4.215 -34.188 -15.375 1 82.38 200 TYR A N 1
ATOM 1581 C CA . TYR A 1 200 ? 4.672 -35.5 -14.914 1 82.38 200 TYR A CA 1
ATOM 1582 C C . TYR A 1 200 ? 5.383 -36.25 -16.031 1 82.38 200 TYR A C 1
ATOM 1584 O O . TYR A 1 200 ? 6.121 -37.219 -15.781 1 82.38 200 TYR A O 1
ATOM 1592 N N . THR A 1 201 ? 5.203 -35.844 -17.266 1 81.75 201 THR A N 1
ATOM 1593 C CA . THR A 1 201 ? 5.875 -36.5 -18.391 1 81.75 201 THR A CA 1
ATOM 1594 C C . THR A 1 201 ? 7.105 -35.719 -18.812 1 81.75 201 THR A C 1
ATOM 1596 O O . THR A 1 201 ? 7.832 -36.125 -19.719 1 81.75 201 THR A O 1
ATOM 1599 N N . GLU A 1 202 ? 7.34 -34.562 -18.234 1 76.38 202 GLU A N 1
ATOM 1600 C CA . GLU A 1 202 ? 8.531 -33.719 -18.359 1 76.38 202 GLU A CA 1
ATOM 1601 C C . GLU A 1 202 ? 8.648 -33.125 -19.766 1 76.38 202 GLU A C 1
ATOM 1603 O O . GLU A 1 202 ? 9.75 -33.031 -20.312 1 76.38 202 GLU A O 1
ATOM 1608 N N . THR A 1 203 ? 7.668 -33 -20.453 1 81.38 203 THR A N 1
ATOM 1609 C CA . THR A 1 203 ? 7.594 -32.281 -21.719 1 81.38 203 THR A CA 1
ATOM 1610 C C . THR A 1 203 ? 6.391 -31.344 -21.734 1 81.38 203 THR A C 1
ATOM 1612 O O . THR A 1 203 ? 5.25 -31.797 -21.875 1 81.38 203 THR A O 1
ATOM 1615 N N . TYR A 1 204 ? 6.762 -30.125 -21.484 1 87.12 204 TYR A N 1
ATOM 1616 C CA . TYR A 1 204 ? 5.648 -29.188 -21.344 1 87.12 204 TYR A CA 1
ATOM 1617 C C . TYR A 1 204 ? 6.055 -27.781 -21.781 1 87.12 204 TYR A C 1
ATOM 1619 O O . TYR A 1 204 ? 7.234 -27.516 -22.016 1 87.12 204 TYR A O 1
ATOM 1627 N N . THR A 1 205 ? 5.094 -26.969 -21.984 1 91.12 205 THR A N 1
ATOM 1628 C CA . THR A 1 205 ? 5.262 -25.562 -22.328 1 91.12 205 THR A CA 1
ATOM 1629 C C . THR A 1 205 ? 4.703 -24.656 -21.219 1 91.12 205 THR A C 1
ATOM 1631 O O . THR A 1 205 ? 4.383 -25.141 -20.141 1 91.12 205 THR A O 1
ATOM 1634 N N . GLU A 1 206 ? 4.633 -23.375 -21.516 1 93.06 206 GLU A N 1
ATOM 1635 C CA . GLU A 1 206 ? 4.125 -22.406 -20.547 1 93.06 206 GLU A CA 1
ATOM 1636 C C . GLU A 1 206 ? 2.654 -22.672 -20.234 1 93.06 206 GLU A C 1
ATOM 1638 O O . GLU A 1 206 ? 2.123 -22.141 -19.25 1 93.06 206 GLU A O 1
ATOM 1643 N N . SER A 1 207 ? 2.055 -23.531 -21 1 94.94 207 SER A N 1
ATOM 1644 C CA . SER A 1 207 ? 0.651 -23.875 -20.797 1 94.94 207 SER A CA 1
ATOM 1645 C C . SER A 1 207 ? 0.431 -24.484 -19.406 1 94.94 207 SER A C 1
ATOM 1647 O O . SER A 1 207 ? -0.686 -24.469 -18.891 1 94.94 207 SER A O 1
ATOM 1649 N N . VAL A 1 208 ? 1.475 -25.016 -18.734 1 94.81 208 VAL A N 1
ATOM 1650 C CA . VAL A 1 208 ? 1.35 -25.578 -17.391 1 94.81 208 VAL A CA 1
ATOM 1651 C C . VAL A 1 208 ? 1.023 -24.484 -16.391 1 94.81 208 VAL A C 1
ATOM 1653 O O . VAL A 1 208 ? 0.343 -24.719 -15.391 1 94.81 208 VAL A O 1
ATOM 1656 N N . ASP A 1 209 ? 1.494 -23.266 -16.688 1 96.81 209 ASP A N 1
ATOM 1657 C CA . ASP A 1 209 ? 1.183 -22.125 -15.828 1 96.81 209 ASP A CA 1
ATOM 1658 C C . ASP A 1 209 ? -0.303 -21.781 -15.891 1 96.81 209 ASP A C 1
ATOM 1660 O O . ASP A 1 209 ? -0.881 -21.312 -14.906 1 96.81 209 ASP A O 1
ATOM 1664 N N . ILE A 1 210 ? -0.899 -22.016 -17.031 1 98.38 210 ILE A N 1
ATOM 1665 C CA . ILE A 1 210 ? -2.324 -21.734 -17.188 1 98.38 210 ILE A CA 1
ATOM 1666 C C . ILE A 1 210 ? -3.133 -22.734 -16.359 1 98.38 210 ILE A C 1
ATOM 1668 O O . ILE A 1 210 ? -4.133 -22.359 -15.734 1 98.38 210 ILE A O 1
ATOM 1672 N N . TYR A 1 211 ? -2.713 -23.969 -16.422 1 97.94 211 TYR A N 1
ATOM 1673 C CA . TYR A 1 211 ? -3.328 -24.969 -15.547 1 97.94 211 TYR A CA 1
ATOM 1674 C C . TYR A 1 211 ? -3.24 -24.547 -14.086 1 97.94 211 TYR A C 1
ATOM 1676 O O . TYR A 1 211 ? -4.25 -24.516 -13.383 1 97.94 211 TYR A O 1
ATOM 1684 N N . SER A 1 212 ? -2.031 -24.188 -13.633 1 97.81 212 SER A N 1
ATOM 1685 C CA . SER A 1 212 ? -1.825 -23.734 -12.258 1 97.81 212 SER A CA 1
ATOM 1686 C C . SER A 1 212 ? -2.674 -22.516 -11.938 1 97.81 212 SER A C 1
ATOM 1688 O O . SER A 1 212 ? -3.189 -22.375 -10.828 1 97.81 212 SER A O 1
ATOM 1690 N N . TYR A 1 213 ? -2.773 -21.641 -12.922 1 98.56 213 TYR A N 1
ATOM 1691 C CA . TYR A 1 213 ? -3.615 -20.453 -12.789 1 98.56 213 TYR A CA 1
ATOM 1692 C C . TYR A 1 213 ? -5.066 -20.844 -12.531 1 98.56 213 TYR A C 1
ATOM 1694 O O . TYR A 1 213 ? -5.715 -20.297 -11.633 1 98.56 213 TYR A O 1
ATOM 1702 N N . GLY A 1 214 ? -5.582 -21.703 -13.297 1 98.56 214 GLY A N 1
ATOM 1703 C CA . GLY A 1 214 ? -6.93 -22.203 -13.055 1 98.56 214 GLY A CA 1
ATOM 1704 C C . GLY A 1 214 ? -7.117 -22.734 -11.648 1 98.56 214 GLY A C 1
ATOM 1705 O O . GLY A 1 214 ? -8.125 -22.438 -10.992 1 98.56 214 GLY A O 1
ATOM 1706 N N . MET A 1 215 ? -6.188 -23.531 -11.195 1 98.44 215 MET A N 1
ATOM 1707 C CA . MET A 1 215 ? -6.23 -24.078 -9.844 1 98.44 215 MET A CA 1
ATOM 1708 C C . MET A 1 215 ? -6.156 -22.969 -8.805 1 98.44 215 MET A C 1
ATOM 1710 O O . MET A 1 215 ? -6.801 -23.047 -7.758 1 98.44 215 MET A O 1
ATOM 1714 N N . CYS A 1 216 ? -5.367 -21.953 -9.078 1 98 216 CYS A N 1
ATOM 1715 C CA . CYS A 1 216 ? -5.266 -20.797 -8.211 1 98 216 CYS A CA 1
ATOM 1716 C C . CYS A 1 216 ? -6.613 -20.094 -8.078 1 98 216 CYS A C 1
ATOM 1718 O O . CYS A 1 216 ? -7.023 -19.734 -6.977 1 98 216 CYS A O 1
ATOM 1720 N N . VAL A 1 217 ? -7.242 -19.875 -9.203 1 98.19 217 VAL A N 1
ATOM 1721 C CA . VAL A 1 217 ? -8.562 -19.25 -9.188 1 98.19 217 VAL A CA 1
ATOM 1722 C C . VAL A 1 217 ? -9.531 -20.109 -8.383 1 98.19 217 VAL A C 1
ATOM 1724 O O . VAL A 1 217 ? -10.312 -19.594 -7.574 1 98.19 217 VAL A O 1
ATOM 1727 N N . LEU A 1 218 ? -9.477 -21.422 -8.578 1 98 218 LEU A N 1
ATOM 1728 C CA . LEU A 1 218 ? -10.312 -22.344 -7.824 1 98 218 LEU A CA 1
ATOM 1729 C C . LEU A 1 218 ? -10.086 -22.188 -6.324 1 98 218 LEU A C 1
ATOM 1731 O O . LEU A 1 218 ? -11.039 -22.078 -5.555 1 98 218 LEU A O 1
ATOM 1735 N N . GLU A 1 219 ? -8.836 -22.156 -5.965 1 97 219 GLU A N 1
ATOM 1736 C CA . GLU A 1 219 ? -8.477 -21.938 -4.562 1 97 219 GLU A CA 1
ATOM 1737 C C . GLU A 1 219 ? -9.039 -20.625 -4.047 1 97 219 GLU A C 1
ATOM 1739 O O . GLU A 1 219 ? -9.625 -20.562 -2.961 1 97 219 GLU A O 1
ATOM 1744 N N . MET A 1 220 ? -8.867 -19.594 -4.832 1 95.5 220 MET A N 1
ATOM 1745 C CA . MET A 1 220 ? -9.281 -18.25 -4.449 1 95.5 220 MET A CA 1
ATOM 1746 C C . MET A 1 220 ? -10.789 -18.188 -4.203 1 95.5 220 MET A C 1
ATOM 1748 O O . MET A 1 220 ? -11.242 -17.547 -3.254 1 95.5 220 MET A O 1
ATOM 1752 N N . VAL A 1 221 ? -11.484 -18.875 -4.973 1 95.12 221 VAL A N 1
ATOM 1753 C CA . VAL A 1 221 ? -12.938 -18.812 -4.938 1 95.12 221 VAL A CA 1
ATOM 1754 C C . VAL A 1 221 ? -13.461 -19.688 -3.795 1 95.12 221 VAL A C 1
ATOM 1756 O O . VAL A 1 221 ? -14.367 -19.281 -3.061 1 95.12 221 VAL A O 1
ATOM 1759 N N . THR A 1 222 ? -12.875 -20.828 -3.619 1 95.06 222 THR A N 1
ATOM 1760 C CA . THR A 1 222 ? -13.438 -21.797 -2.689 1 95.06 222 THR A CA 1
ATOM 1761 C C . THR A 1 222 ? -12.766 -21.703 -1.325 1 95.06 222 THR A C 1
ATOM 1763 O O . THR A 1 222 ? -13.266 -22.234 -0.336 1 95.06 222 THR A O 1
ATOM 1766 N N . ARG A 1 223 ? -11.562 -21.094 -1.286 1 93.69 223 ARG A N 1
ATOM 1767 C CA . ARG A 1 223 ? -10.719 -21.016 -0.095 1 93.69 223 ARG A CA 1
ATOM 1768 C C . ARG A 1 223 ? -10.273 -22.391 0.357 1 93.69 223 ARG A C 1
ATOM 1770 O O . ARG A 1 223 ? -10.047 -22.625 1.547 1 93.69 223 ARG A O 1
ATOM 1777 N N . GLU A 1 224 ? -10.195 -23.312 -0.634 1 93.88 224 GLU A N 1
ATOM 1778 C CA . GLU A 1 224 ? -9.742 -24.688 -0.405 1 93.88 224 GLU A CA 1
ATOM 1779 C C . GLU A 1 224 ? -8.602 -25.062 -1.351 1 93.88 224 GLU A C 1
ATOM 1781 O O . GLU A 1 224 ? -8.625 -24.688 -2.527 1 93.88 224 GLU A O 1
ATOM 1786 N N . MET A 1 225 ? -7.75 -25.844 -0.713 1 95.75 225 MET A N 1
ATOM 1787 C CA . MET A 1 225 ? -6.691 -26.375 -1.563 1 95.75 225 MET A CA 1
ATOM 1788 C C . MET A 1 225 ? -7.262 -27.312 -2.623 1 95.75 225 MET A C 1
ATOM 1790 O O . MET A 1 225 ? -8.109 -28.156 -2.322 1 95.75 225 MET A O 1
ATOM 1794 N N . PRO A 1 226 ? -6.844 -27.141 -3.887 1 97.5 226 PRO A N 1
ATOM 1795 C CA . PRO A 1 226 ? -7.254 -28.156 -4.863 1 97.5 226 PRO A CA 1
ATOM 1796 C C . PRO A 1 226 ? -6.875 -29.562 -4.438 1 97.5 226 PRO A C 1
ATOM 1798 O O . PRO A 1 226 ? -5.797 -29.781 -3.873 1 97.5 226 PRO A O 1
ATOM 1801 N N . TYR A 1 227 ? -7.855 -30.531 -4.582 1 97.69 227 TYR A N 1
ATOM 1802 C CA . TYR A 1 227 ? -7.672 -31.953 -4.281 1 97.69 227 TYR A CA 1
ATOM 1803 C C . TYR A 1 227 ? -7.52 -32.188 -2.783 1 97.69 227 TYR A C 1
ATOM 1805 O O . TYR A 1 227 ? -6.777 -33.062 -2.354 1 97.69 227 TYR A O 1
ATOM 1813 N N . ALA A 1 228 ? -8.07 -31.297 -2.043 1 96 228 ALA A N 1
ATOM 1814 C CA . ALA A 1 228 ? -8.055 -31.469 -0.592 1 96 228 ALA A CA 1
ATOM 1815 C C . ALA A 1 228 ? -8.633 -32.812 -0.183 1 96 228 ALA A C 1
ATOM 1817 O O . ALA A 1 228 ? -8.391 -33.281 0.925 1 96 228 ALA A O 1
ATOM 1818 N N . GLU A 1 229 ? -9.414 -33.438 -1.012 1 96.06 229 GLU A N 1
ATOM 1819 C CA . GLU A 1 229 ? -10.023 -34.75 -0.759 1 96.06 229 GLU A CA 1
ATOM 1820 C C . GLU A 1 229 ? -8.992 -35.875 -0.829 1 96.06 229 GLU A C 1
ATOM 1822 O O . GLU A 1 229 ? -9.25 -37 -0.399 1 96.06 229 GLU A O 1
ATOM 1827 N N . CYS A 1 230 ? -7.879 -35.562 -1.478 1 95.56 230 CYS A N 1
ATOM 1828 C CA . CYS A 1 230 ? -6.82 -36.562 -1.588 1 95.56 230 CYS A CA 1
ATOM 1829 C C . CYS A 1 230 ? -5.969 -36.594 -0.324 1 95.56 230 CYS A C 1
ATOM 1831 O O . CYS A 1 230 ? -5.605 -35.531 0.213 1 95.56 230 CYS A O 1
ATOM 1833 N N . ASP A 1 231 ? -5.59 -37.719 0.126 1 93.06 231 ASP A N 1
ATOM 1834 C CA . ASP A 1 231 ? -4.855 -37.875 1.376 1 93.06 231 ASP A CA 1
ATOM 1835 C C . ASP A 1 231 ? -3.352 -37.969 1.121 1 93.06 231 ASP A C 1
ATOM 1837 O O . ASP A 1 231 ? -2.559 -38.031 2.062 1 93.06 231 ASP A O 1
ATOM 1841 N N . SER A 1 232 ? -2.988 -38.094 -0.136 1 92.69 232 SER A N 1
ATOM 1842 C CA . SER A 1 232 ? -1.575 -38.219 -0.471 1 92.69 232 SER A CA 1
ATOM 1843 C C . SER A 1 232 ? -1.268 -37.625 -1.841 1 92.69 232 SER A C 1
ATOM 1845 O O . SER A 1 232 ? -2.166 -37.469 -2.666 1 92.69 232 SER A O 1
ATOM 1847 N N . VAL A 1 233 ? -0.027 -37.406 -2.033 1 91.56 233 VAL A N 1
ATOM 1848 C CA . VAL A 1 233 ? 0.436 -36.875 -3.314 1 91.56 233 VAL A CA 1
ATOM 1849 C C . VAL A 1 233 ? 0.182 -37.906 -4.418 1 91.56 233 VAL A C 1
ATOM 1851 O O . VAL A 1 233 ? -0.133 -37.531 -5.551 1 91.56 233 VAL A O 1
ATOM 1854 N N . VAL A 1 234 ? 0.283 -39.156 -4.07 1 92.56 234 VAL A N 1
ATOM 1855 C CA . VAL A 1 234 ? 0.058 -40.219 -5.02 1 92.56 234 VAL A CA 1
ATOM 1856 C C . VAL A 1 234 ? -1.388 -40.188 -5.512 1 92.56 234 VAL A C 1
ATOM 1858 O O . VAL A 1 234 ? -1.65 -40.375 -6.703 1 92.56 234 VAL A O 1
ATOM 1861 N N . GLN A 1 235 ? -2.297 -39.938 -4.602 1 94.06 235 GLN A N 1
ATOM 1862 C CA . GLN A 1 235 ? -3.701 -39.812 -4.984 1 94.06 235 GLN A CA 1
ATOM 1863 C C . GLN A 1 235 ? -3.936 -38.625 -5.898 1 94.06 235 GLN A C 1
ATOM 1865 O O . GLN A 1 235 ? -4.715 -38.719 -6.852 1 94.06 235 GLN A O 1
ATOM 1870 N N . ILE A 1 236 ? -3.281 -37.562 -5.625 1 94.75 236 ILE A N 1
ATOM 1871 C CA . ILE A 1 236 ? -3.391 -36.375 -6.469 1 94.75 236 ILE A CA 1
ATOM 1872 C C . ILE A 1 236 ? -2.881 -36.688 -7.871 1 94.75 236 ILE A C 1
ATOM 1874 O O . ILE A 1 236 ? -3.549 -36.375 -8.867 1 94.75 236 ILE A O 1
ATOM 1878 N N . TYR A 1 237 ? -1.735 -37.344 -7.926 1 91.88 237 TYR A N 1
ATOM 1879 C CA . TYR A 1 237 ? -1.147 -37.75 -9.195 1 91.88 237 TYR A CA 1
ATOM 1880 C C . TYR A 1 237 ? -2.137 -38.562 -10.023 1 91.88 237 TYR A C 1
ATOM 1882 O O . TYR A 1 237 ? -2.344 -38.281 -11.211 1 91.88 237 TYR A O 1
ATOM 1890 N N . HIS A 1 238 ? -2.727 -39.5 -9.406 1 94.75 238 HIS A N 1
ATOM 1891 C CA . HIS A 1 238 ? -3.674 -40.375 -10.102 1 94.75 238 HIS A CA 1
ATOM 1892 C C . HIS A 1 238 ? -4.875 -39.562 -10.609 1 94.75 238 HIS A C 1
ATOM 1894 O O . HIS A 1 238 ? -5.293 -39.75 -11.758 1 94.75 238 HIS A O 1
ATOM 1900 N N . SER A 1 239 ? -5.379 -38.75 -9.773 1 95.56 239 SER A N 1
ATOM 1901 C CA . SER A 1 239 ? -6.535 -37.938 -10.156 1 95.56 239 SER A CA 1
ATOM 1902 C C . SER A 1 239 ? -6.207 -37.031 -11.336 1 95.56 239 SER A C 1
ATOM 1904 O O . SER A 1 239 ? -6.945 -37 -12.328 1 95.56 239 SER A O 1
ATOM 1906 N N . VAL A 1 240 ? -5.117 -36.344 -11.234 1 94.75 240 VAL A N 1
ATOM 1907 C CA . VAL A 1 240 ? -4.699 -35.375 -12.242 1 94.75 240 VAL A CA 1
ATOM 1908 C C . VAL A 1 240 ? -4.445 -36.094 -13.57 1 94.75 240 VAL A C 1
ATOM 1910 O O . VAL A 1 240 ? -4.93 -35.656 -14.617 1 94.75 240 VAL A O 1
ATOM 1913 N N . THR A 1 241 ? -3.73 -37.219 -13.586 1 92.62 241 THR A N 1
ATOM 1914 C CA . THR A 1 241 ? -3.342 -37.906 -14.812 1 92.62 241 THR A CA 1
ATOM 1915 C C . THR A 1 241 ? -4.543 -38.594 -15.453 1 92.62 241 THR A C 1
ATOM 1917 O O . THR A 1 241 ? -4.555 -38.844 -16.672 1 92.62 241 THR A O 1
ATOM 1920 N N . ARG A 1 242 ? -5.57 -38.906 -14.625 1 94.06 242 ARG A N 1
ATOM 1921 C CA . ARG A 1 242 ? -6.781 -39.531 -15.148 1 94.06 242 ARG A CA 1
ATOM 1922 C C . ARG A 1 242 ? -7.789 -38.469 -15.594 1 94.06 242 ARG A C 1
ATOM 1924 O O . ARG A 1 242 ? -8.883 -38.812 -16.062 1 94.06 242 ARG A O 1
ATOM 1931 N N . GLY A 1 243 ? -7.492 -37.219 -15.367 1 93.38 243 GLY A N 1
ATOM 1932 C CA . GLY A 1 243 ? -8.352 -36.125 -15.812 1 93.38 243 GLY A CA 1
ATOM 1933 C C . GLY A 1 243 ? -9.5 -35.844 -14.859 1 93.38 243 GLY A C 1
ATOM 1934 O O . GLY A 1 243 ? -10.508 -35.25 -15.258 1 93.38 243 GLY A O 1
ATOM 1935 N N . VAL A 1 244 ? -9.391 -36.312 -13.609 1 96.06 244 VAL A N 1
ATOM 1936 C CA . VAL A 1 244 ? -10.406 -36.031 -12.602 1 96.06 244 VAL A CA 1
ATOM 1937 C C . VAL A 1 244 ? -10.148 -34.688 -11.953 1 96.06 244 VAL A C 1
ATOM 1939 O O . VAL A 1 244 ? -9.125 -34.469 -11.297 1 96.06 244 VAL A O 1
ATOM 1942 N N . PRO A 1 245 ? -11.031 -33.75 -12.133 1 96.88 245 PRO A N 1
ATOM 1943 C CA . PRO A 1 245 ? -10.82 -32.438 -11.508 1 96.88 245 PRO A CA 1
ATOM 1944 C C . PRO A 1 245 ? -11.008 -32.5 -9.992 1 96.88 245 PRO A C 1
ATOM 1946 O O . PRO A 1 245 ? -11.578 -33.438 -9.461 1 96.88 245 PRO A O 1
ATOM 1949 N N . PRO A 1 246 ? -10.461 -31.453 -9.258 1 97.62 246 PRO A N 1
ATOM 1950 C CA . PRO A 1 246 ? -10.68 -31.375 -7.809 1 97.62 246 PRO A CA 1
ATOM 1951 C C . PRO A 1 246 ? -12.164 -31.328 -7.441 1 97.62 246 PRO A C 1
ATOM 1953 O O . PRO A 1 246 ? -12.961 -30.719 -8.164 1 97.62 246 PRO A O 1
ATOM 1956 N N . ALA A 1 247 ? -12.516 -31.875 -6.301 1 97.19 247 ALA A N 1
ATOM 1957 C CA . ALA A 1 247 ? -13.891 -31.922 -5.82 1 97.19 247 ALA A CA 1
ATOM 1958 C C . ALA A 1 247 ? -14.453 -30.516 -5.633 1 97.19 247 ALA A C 1
ATOM 1960 O O . ALA A 1 247 ? -15.641 -30.281 -5.844 1 97.19 247 ALA A O 1
ATOM 1961 N N . ALA A 1 248 ? -13.609 -29.609 -5.312 1 96.56 248 ALA A N 1
ATOM 1962 C CA . ALA A 1 248 ? -14.016 -28.234 -5.043 1 96.56 248 ALA A CA 1
ATOM 1963 C C . ALA A 1 248 ? -14.664 -27.594 -6.27 1 96.56 248 ALA A C 1
ATOM 1965 O O . ALA A 1 248 ? -15.5 -26.703 -6.145 1 96.56 248 ALA A O 1
ATOM 1966 N N . LEU A 1 249 ? -14.25 -28.016 -7.449 1 97.19 249 LEU A N 1
ATOM 1967 C CA . LEU A 1 249 ? -14.773 -27.469 -8.695 1 97.19 249 LEU A CA 1
ATOM 1968 C C . LEU A 1 249 ? -16.281 -27.656 -8.781 1 97.19 249 LEU A C 1
ATOM 1970 O O . LEU A 1 249 ? -17 -26.75 -9.234 1 97.19 249 LEU A O 1
ATOM 1974 N N . LYS A 1 250 ? -16.781 -28.75 -8.297 1 94.44 250 LYS A N 1
ATOM 1975 C CA . LYS A 1 250 ? -18.203 -29.078 -8.352 1 94.44 250 LYS A CA 1
ATOM 1976 C C . LYS A 1 250 ? -19.016 -28.172 -7.414 1 94.44 250 LYS A C 1
ATOM 1978 O O . LYS A 1 250 ? -20.234 -28.047 -7.559 1 94.44 250 LYS A O 1
ATOM 1983 N N . ARG A 1 251 ? -18.406 -27.578 -6.52 1 92.81 251 ARG A N 1
ATOM 1984 C CA . ARG A 1 251 ? -19.109 -26.781 -5.516 1 92.81 251 ARG A CA 1
ATOM 1985 C C . ARG A 1 251 ? -19.281 -25.344 -5.992 1 92.81 251 ARG A C 1
ATOM 1987 O O . ARG A 1 251 ? -19.969 -24.547 -5.344 1 92.81 251 ARG A O 1
ATOM 1994 N N . ILE A 1 252 ? -18.625 -25.016 -7.055 1 94.88 252 ILE A N 1
ATOM 1995 C CA . ILE A 1 252 ? -18.781 -23.672 -7.602 1 94.88 252 ILE A CA 1
ATOM 1996 C C . ILE A 1 252 ? -20.172 -23.516 -8.227 1 94.88 252 ILE A C 1
ATOM 1998 O O . ILE A 1 252 ? -20.5 -24.219 -9.195 1 94.88 252 ILE A O 1
ATOM 2002 N N . ARG A 1 253 ? -20.953 -22.609 -7.727 1 91.56 253 ARG A N 1
ATOM 2003 C CA . ARG A 1 253 ? -22.344 -22.422 -8.148 1 91.56 253 ARG A CA 1
ATOM 2004 C C . ARG A 1 253 ? -22.422 -21.562 -9.398 1 91.56 253 ARG A C 1
ATOM 2006 O O . ARG A 1 253 ? -23.281 -21.75 -10.25 1 91.56 253 ARG A O 1
ATOM 2013 N N . ASP A 1 254 ? -21.547 -20.641 -9.594 1 93.06 254 ASP A N 1
ATOM 2014 C CA . ASP A 1 254 ? -21.531 -19.766 -10.75 1 93.06 254 ASP A CA 1
ATOM 2015 C C . ASP A 1 254 ? -21.031 -20.484 -12 1 93.06 254 ASP A C 1
ATOM 2017 O O . ASP A 1 254 ? -19.844 -20.812 -12.102 1 93.06 254 ASP A O 1
ATOM 2021 N N . PRO A 1 255 ? -21.875 -20.688 -12.953 1 94.38 255 PRO A N 1
ATOM 2022 C CA . PRO A 1 255 ? -21.484 -21.484 -14.117 1 94.38 255 PRO A CA 1
ATOM 2023 C C . PRO A 1 255 ? -20.406 -20.812 -14.961 1 94.38 255 PRO A C 1
ATOM 2025 O O . PRO A 1 255 ? -19.578 -21.5 -15.562 1 94.38 255 PRO A O 1
ATOM 2028 N N . GLU A 1 256 ? -20.484 -19.5 -15.047 1 94.62 256 GLU A N 1
ATOM 2029 C CA . GLU A 1 256 ? -19.469 -18.797 -15.82 1 94.62 256 GLU A CA 1
ATOM 2030 C C . GLU A 1 256 ? -18.094 -18.969 -15.195 1 94.62 256 GLU A C 1
ATOM 2032 O O . GLU A 1 256 ? -17.109 -19.188 -15.906 1 94.62 256 GLU A O 1
ATOM 2037 N N . LEU A 1 257 ? -18.078 -18.906 -13.93 1 95.69 257 LEU A N 1
ATOM 2038 C CA . LEU A 1 257 ? -16.844 -19.094 -13.195 1 95.69 257 LEU A CA 1
ATOM 2039 C C . LEU A 1 257 ? -16.328 -20.516 -13.352 1 95.69 257 LEU A C 1
ATOM 2041 O O . LEU A 1 257 ? -15.141 -20.734 -13.617 1 95.69 257 LEU A O 1
ATOM 2045 N N . ARG A 1 258 ? -17.188 -21.453 -13.164 1 96.81 258 ARG A N 1
ATOM 2046 C CA . ARG A 1 258 ? -16.812 -22.859 -13.328 1 96.81 258 ARG A CA 1
ATOM 2047 C C . ARG A 1 258 ? -16.266 -23.125 -14.727 1 96.81 258 ARG A C 1
ATOM 2049 O O . ARG A 1 258 ? -15.227 -23.781 -14.883 1 96.81 258 ARG A O 1
ATOM 2056 N N . ALA A 1 259 ? -16.953 -22.609 -15.75 1 97.12 259 ALA A N 1
ATOM 2057 C CA . ALA A 1 259 ? -16.531 -22.797 -17.141 1 97.12 259 ALA A CA 1
ATOM 2058 C C . ALA A 1 259 ? -15.156 -22.172 -17.391 1 97.12 259 ALA A C 1
ATOM 2060 O O . ALA A 1 259 ? -14.344 -22.75 -18.109 1 97.12 259 ALA A O 1
ATOM 2061 N N . PHE A 1 260 ? -14.969 -21.047 -16.859 1 97.75 260 PHE A N 1
ATOM 2062 C CA . PHE A 1 260 ? -13.688 -20.375 -16.984 1 97.75 260 PHE A CA 1
ATOM 2063 C C . PHE A 1 260 ? -12.555 -21.234 -16.438 1 97.75 260 PHE A C 1
ATOM 2065 O O . PHE A 1 260 ? -11.531 -21.422 -17.094 1 97.75 260 PHE A O 1
ATOM 2072 N N . ILE A 1 261 ? -12.727 -21.766 -15.211 1 98.12 261 ILE A N 1
ATOM 2073 C CA . ILE A 1 261 ? -11.711 -22.609 -14.578 1 98.12 261 ILE A CA 1
ATOM 2074 C C . ILE A 1 261 ? -11.5 -23.875 -15.414 1 98.12 261 ILE A C 1
ATOM 2076 O O . ILE A 1 261 ? -10.367 -24.297 -15.641 1 98.12 261 ILE A O 1
ATOM 2080 N N . GLU A 1 262 ? -12.539 -24.422 -15.922 1 97.5 262 GLU A N 1
ATOM 2081 C CA . GLU A 1 262 ? -12.461 -25.625 -16.719 1 97.5 262 GLU A CA 1
ATOM 2082 C C . GLU A 1 262 ? -11.648 -25.406 -18 1 97.5 262 GLU A C 1
ATOM 2084 O O . GLU A 1 262 ? -10.914 -26.297 -18.438 1 97.5 262 GLU A O 1
ATOM 2089 N N . ARG A 1 263 ? -11.789 -24.266 -18.594 1 97.25 263 ARG A N 1
ATOM 2090 C CA . ARG A 1 263 ? -10.984 -23.938 -19.781 1 97.25 263 ARG A CA 1
ATOM 2091 C C . ARG A 1 263 ? -9.5 -23.891 -19.422 1 97.25 263 ARG A C 1
ATOM 2093 O O . ARG A 1 263 ? -8.656 -24.312 -20.219 1 97.25 263 ARG A O 1
ATOM 2100 N N . CYS A 1 264 ? -9.203 -23.422 -18.281 1 98.25 264 CYS A N 1
ATOM 2101 C CA . CYS A 1 264 ? -7.812 -23.297 -17.844 1 98.25 264 CYS A CA 1
ATOM 2102 C C . CYS A 1 264 ? -7.203 -24.672 -17.562 1 98.25 264 CYS A C 1
ATOM 2104 O O . CYS A 1 264 ? -6.008 -24.875 -17.781 1 98.25 264 CYS A O 1
ATOM 2106 N N . ILE A 1 265 ? -7.996 -25.625 -17.078 1 97.69 265 ILE A N 1
ATOM 2107 C CA . ILE A 1 265 ? -7.422 -26.875 -16.609 1 97.69 265 ILE A CA 1
ATOM 2108 C C . ILE A 1 265 ? -7.703 -27.984 -17.625 1 97.69 265 ILE A C 1
ATOM 2110 O O . ILE A 1 265 ? -7.637 -29.172 -17.281 1 97.69 265 ILE A O 1
ATOM 2114 N N . GLY A 1 266 ? -8.062 -27.594 -18.844 1 95.25 266 GLY A N 1
ATOM 2115 C CA . GLY A 1 266 ? -8.297 -28.547 -19.906 1 95.25 266 GLY A CA 1
ATOM 2116 C C . GLY A 1 266 ? -7.016 -29.156 -20.438 1 95.25 266 GLY A C 1
ATOM 2117 O O . GLY A 1 266 ? -5.953 -29.031 -19.828 1 95.25 266 GLY A O 1
ATOM 2118 N N . GLN A 1 267 ? -7.156 -29.859 -21.594 1 93.5 267 GLN A N 1
ATOM 2119 C CA . GLN A 1 267 ? -6.012 -30.484 -22.234 1 93.5 267 GLN A CA 1
ATOM 2120 C C . GLN A 1 267 ? -5.023 -29.438 -22.75 1 93.5 267 GLN A C 1
ATOM 2122 O O . GLN A 1 267 ? -5.426 -28.375 -23.203 1 93.5 267 GLN A O 1
ATOM 2127 N N . PRO A 1 268 ? -3.771 -29.781 -22.672 1 92.31 268 PRO A N 1
ATOM 2128 C CA . PRO A 1 268 ? -2.738 -28.828 -23.047 1 92.31 268 PRO A CA 1
ATOM 2129 C C . PRO A 1 268 ? -2.994 -28.203 -24.422 1 92.31 268 PRO A C 1
ATOM 2131 O O . PRO A 1 268 ? -2.871 -26.984 -24.578 1 92.31 268 PRO A O 1
ATOM 2134 N N . ARG A 1 269 ? -3.404 -28.922 -25.422 1 91.12 269 ARG A N 1
ATOM 2135 C CA . ARG A 1 269 ? -3.58 -28.453 -26.797 1 91.12 269 ARG A CA 1
ATOM 2136 C C . ARG A 1 269 ? -4.754 -27.484 -26.891 1 91.12 269 ARG A C 1
ATOM 2138 O O . ARG A 1 269 ? -4.828 -26.672 -27.828 1 91.12 269 ARG A O 1
ATOM 2145 N N . ASN A 1 270 ? -5.672 -27.578 -26 1 93.38 270 ASN A N 1
ATOM 2146 C CA . ASN A 1 270 ? -6.879 -26.766 -26.016 1 93.38 270 ASN A CA 1
ATOM 2147 C C . ASN A 1 270 ? -6.812 -25.641 -25 1 93.38 270 ASN A C 1
ATOM 2149 O O . ASN A 1 270 ? -7.723 -24.812 -24.906 1 93.38 270 ASN A O 1
ATOM 2153 N N . ARG A 1 271 ? -5.77 -25.578 -24.25 1 96 271 ARG A N 1
ATOM 2154 C CA . ARG A 1 271 ? -5.668 -24.578 -23.188 1 96 271 ARG A CA 1
ATOM 2155 C C . ARG A 1 271 ? -5.34 -23.203 -23.766 1 96 271 ARG A C 1
ATOM 2157 O O . ARG A 1 271 ? -4.375 -23.062 -24.516 1 96 271 ARG A O 1
ATOM 2164 N N . PRO A 1 272 ? -6.176 -22.234 -23.453 1 97.69 272 PRO A N 1
ATOM 2165 C CA . PRO A 1 272 ? -5.887 -20.891 -23.953 1 97.69 272 PRO A CA 1
ATOM 2166 C C . PRO A 1 272 ? -4.602 -20.312 -23.359 1 97.69 272 PRO A C 1
ATOM 2168 O O . PRO A 1 272 ? -4.176 -20.703 -22.281 1 97.69 272 PRO A O 1
ATOM 2171 N N . SER A 1 273 ? -3.973 -19.391 -24.109 1 97.56 273 SER A N 1
ATOM 2172 C CA . SER A 1 273 ? -2.852 -18.625 -23.578 1 97.56 273 SER A CA 1
ATOM 2173 C C . SER A 1 273 ? -3.328 -17.562 -22.594 1 97.56 273 SER A C 1
ATOM 2175 O O . SER A 1 273 ? -4.527 -17.297 -22.484 1 97.56 273 SER A O 1
ATOM 2177 N N . ALA A 1 274 ? -2.396 -17.016 -21.859 1 97.81 274 ALA A N 1
ATOM 2178 C CA . ALA A 1 274 ? -2.734 -15.922 -20.969 1 97.81 274 ALA A CA 1
ATOM 2179 C C . ALA A 1 274 ? -3.369 -14.766 -21.734 1 97.81 274 ALA A C 1
ATOM 2181 O O . ALA A 1 274 ? -4.371 -14.195 -21.297 1 97.81 274 ALA A O 1
ATOM 2182 N N . ALA A 1 275 ? -2.826 -14.438 -22.844 1 97.31 275 ALA A N 1
ATOM 2183 C CA . ALA A 1 275 ? -3.332 -13.352 -23.688 1 97.31 275 ALA A CA 1
ATOM 2184 C C . ALA A 1 275 ? -4.773 -13.609 -24.109 1 97.31 275 ALA A C 1
ATOM 2186 O O . ALA A 1 275 ? -5.605 -12.695 -24.094 1 97.31 275 ALA A O 1
ATOM 2187 N N . GLU A 1 276 ? -5.043 -14.82 -24.516 1 97.81 276 GLU A N 1
ATOM 2188 C CA . GLU A 1 276 ? -6.398 -15.188 -24.906 1 97.81 276 GLU A CA 1
ATOM 2189 C C . GLU A 1 276 ? -7.367 -15.078 -23.734 1 97.81 276 GLU A C 1
ATOM 2191 O O . GLU A 1 276 ? -8.484 -14.586 -23.891 1 97.81 276 GLU A O 1
ATOM 2196 N N . LEU A 1 277 ? -6.934 -15.562 -22.625 1 98.12 277 LEU A N 1
ATOM 2197 C CA . LEU A 1 277 ? -7.781 -15.523 -21.438 1 98.12 277 LEU A CA 1
ATOM 2198 C C . LEU A 1 277 ? -8.102 -14.086 -21.031 1 98.12 277 LEU A C 1
ATOM 2200 O O . LEU A 1 277 ? -9.188 -13.805 -20.531 1 98.12 277 LEU A O 1
ATOM 2204 N N . LEU A 1 278 ? -7.172 -13.141 -21.203 1 97.38 278 LEU A N 1
ATOM 2205 C CA . LEU A 1 278 ? -7.375 -11.734 -20.844 1 97.38 278 LEU A CA 1
ATOM 2206 C C . LEU A 1 278 ? -8.531 -11.141 -21.641 1 97.38 278 LEU A C 1
ATOM 2208 O O . LEU A 1 278 ? -9.141 -10.156 -21.219 1 97.38 278 LEU A O 1
ATOM 2212 N N . ARG A 1 279 ? -8.867 -11.742 -22.734 1 95.75 279 ARG A N 1
ATOM 2213 C CA . ARG A 1 279 ? -9.961 -11.273 -23.578 1 95.75 279 ARG A CA 1
ATOM 2214 C C . ARG A 1 279 ? -11.219 -12.102 -23.344 1 95.75 279 ARG A C 1
ATOM 2216 O O . ARG A 1 279 ? -12.227 -11.906 -24.031 1 95.75 279 ARG A O 1
ATOM 2223 N N . ASP A 1 280 ? -11.172 -13.008 -22.5 1 95.88 280 ASP A N 1
ATOM 2224 C CA . ASP A 1 280 ? -12.305 -13.875 -22.203 1 95.88 280 ASP A CA 1
ATOM 2225 C C . ASP A 1 280 ? -13.484 -13.062 -21.656 1 95.88 280 ASP A C 1
ATOM 2227 O O . ASP A 1 280 ? -13.289 -12.164 -20.844 1 95.88 280 ASP A O 1
ATOM 2231 N N . PRO A 1 281 ? -14.742 -13.383 -21.953 1 94.19 281 PRO A N 1
ATOM 2232 C CA . PRO A 1 281 ? -15.93 -12.672 -21.469 1 94.19 281 PRO A CA 1
ATOM 2233 C C . PRO A 1 281 ? -16.094 -12.75 -19.953 1 94.19 281 PRO A C 1
ATOM 2235 O O . PRO A 1 281 ? -16.844 -11.969 -19.359 1 94.19 281 PRO A O 1
ATOM 2238 N N . PHE A 1 282 ? -15.438 -13.719 -19.406 1 94.88 282 PHE A N 1
ATOM 2239 C CA . PHE A 1 282 ? -15.461 -13.867 -17.969 1 94.88 282 PHE A CA 1
ATOM 2240 C C . PHE A 1 282 ? -15.094 -12.555 -17.281 1 94.88 282 PHE A C 1
ATOM 2242 O O . PHE A 1 282 ? -15.617 -12.234 -16.203 1 94.88 282 PHE A O 1
ATOM 2249 N N . PHE A 1 283 ? -14.227 -11.758 -17.875 1 95.88 283 PHE A N 1
ATOM 2250 C CA . PHE A 1 283 ? -13.719 -10.547 -17.25 1 95.88 283 PHE A CA 1
ATOM 2251 C C . PHE A 1 283 ? -14.531 -9.336 -17.688 1 95.88 283 PHE A C 1
ATOM 2253 O O . PHE A 1 283 ? -14.18 -8.195 -17.375 1 95.88 283 PHE A O 1
ATOM 2260 N N . ALA A 1 284 ? -15.633 -9.523 -18.359 1 90.06 284 ALA A N 1
ATOM 2261 C CA . ALA A 1 284 ? -16.484 -8.414 -18.766 1 90.06 284 ALA A CA 1
ATOM 2262 C C . ALA A 1 284 ? -17.125 -7.73 -17.562 1 90.06 284 ALA A C 1
ATOM 2264 O O . ALA A 1 284 ? -17.531 -8.398 -16.609 1 90.06 284 ALA A O 1
ATOM 2265 N N . GLY A 1 285 ? -17.25 -6.336 -17.578 1 83.6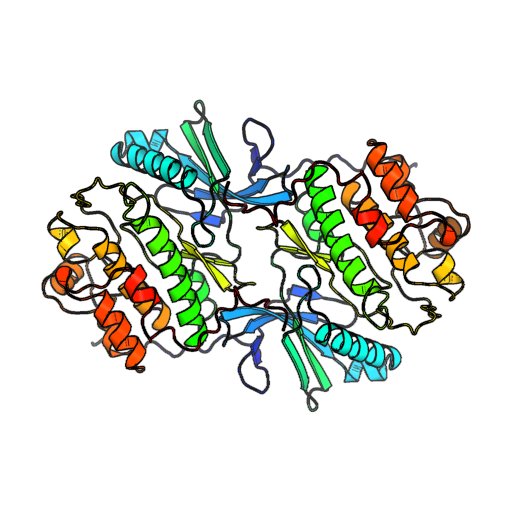9 285 GLY A N 1
ATOM 2266 C CA . GLY A 1 285 ? -17.922 -5.586 -16.531 1 83.69 285 GLY A CA 1
ATOM 2267 C C . GLY A 1 285 ? -16.984 -5.137 -15.422 1 83.69 285 GLY A C 1
ATOM 2268 O O . GLY A 1 285 ? -17.391 -4.406 -14.516 1 83.69 285 GLY A O 1
ATOM 2269 N N . ILE A 1 286 ? -15.867 -5.75 -15.367 1 83.06 286 ILE A N 1
ATOM 2270 C CA . ILE A 1 286 ? -14.992 -5.289 -14.289 1 83.06 286 ILE A CA 1
ATOM 2271 C C . ILE A 1 286 ? -14.172 -4.09 -14.773 1 83.06 286 ILE A C 1
ATOM 2273 O O . ILE A 1 286 ? -13.781 -4.031 -15.938 1 83.06 286 ILE A O 1
ATOM 2277 N N . ASP A 1 287 ? -14.758 -2.76 -14.75 1 62.69 287 ASP A N 1
ATOM 2278 C CA . ASP A 1 287 ? -14.156 -1.499 -15.18 1 62.69 287 ASP A CA 1
ATOM 2279 C C . ASP A 1 287 ? -12.641 -1.527 -15 1 62.69 287 ASP A C 1
ATOM 2281 O O . ASP A 1 287 ? -12.133 -2.096 -14.031 1 62.69 287 ASP A O 1
ATOM 2285 N N . ASP A 1 288 ? -11.992 -1.506 -16.188 1 52.97 288 ASP A N 1
ATOM 2286 C CA . ASP A 1 288 ? -10.555 -1.293 -16.078 1 52.97 288 ASP A CA 1
ATOM 2287 C C . ASP A 1 288 ? -10.242 -0.156 -15.102 1 52.97 288 ASP A C 1
ATOM 2289 O O . ASP A 1 288 ? -10.625 0.992 -15.344 1 52.97 288 ASP A O 1
ATOM 2293 N N . ASP A 1 289 ? -10.484 -0.245 -13.992 1 43.81 289 ASP A N 1
ATOM 2294 C CA . ASP A 1 289 ? -10.133 0.872 -13.125 1 43.81 289 ASP A CA 1
ATOM 2295 C C . ASP A 1 289 ? -8.938 1.646 -13.68 1 43.81 289 ASP A C 1
ATOM 2297 O O . ASP A 1 289 ? -8.625 2.738 -13.203 1 43.81 289 ASP A O 1
ATOM 2301 N N . ASP A 1 290 ? -7.973 0.958 -14.234 1 39.31 290 ASP A N 1
ATOM 2302 C CA . ASP A 1 290 ? -6.715 1.676 -14.414 1 39.31 290 ASP A CA 1
ATOM 2303 C C . ASP A 1 290 ? -6.863 2.801 -15.438 1 39.31 290 ASP A C 1
ATOM 2305 O O . ASP A 1 290 ? -6.129 3.791 -15.391 1 39.31 290 ASP A O 1
ATOM 2309 N N . SER A 1 291 ? -7.32 2.555 -16.797 1 33.81 291 SER A N 1
ATOM 2310 C CA . SER A 1 291 ? -6.848 3.447 -17.859 1 33.81 291 SER A CA 1
ATOM 2311 C C . SER A 1 291 ? -7.594 4.777 -17.828 1 33.81 291 SER A C 1
ATOM 2313 O O . SER A 1 291 ? -7.191 5.734 -18.5 1 33.81 291 SER A O 1
ATOM 2315 N N . THR A 1 292 ? -9 4.797 -17.781 1 30.38 292 THR A N 1
ATOM 2316 C CA . THR A 1 292 ? -9.672 5.973 -18.328 1 30.38 292 THR A CA 1
ATOM 2317 C C . THR A 1 292 ? -9.625 7.125 -17.328 1 30.38 292 THR A C 1
ATOM 2319 O O . THR A 1 292 ? -10.461 7.203 -16.422 1 30.38 292 THR A O 1
ATOM 2322 N N . GLY A 1 293 ? -8.727 7.344 -16.562 1 28.06 293 GLY A N 1
ATOM 2323 C CA . GLY A 1 293 ? -8.695 8.773 -16.312 1 28.06 293 GLY A CA 1
ATOM 2324 C C . GLY A 1 293 ? -8.867 9.602 -17.578 1 28.06 293 GLY A C 1
ATOM 2325 O O . GLY A 1 293 ? -7.93 10.258 -18.031 1 28.06 293 GLY A O 1
ATOM 2326 N N . THR A 1 294 ? -9.609 9.078 -18.578 1 22.03 294 THR A N 1
ATOM 2327 C CA . THR A 1 294 ? -9.938 10.086 -19.578 1 22.03 294 THR A CA 1
ATOM 2328 C C . THR A 1 294 ? -10.75 11.227 -18.969 1 22.03 294 THR A C 1
ATOM 2330 O O . THR A 1 294 ? -11.766 10.984 -18.312 1 22.03 294 THR A O 1
ATOM 2333 N N . LEU A 1 295 ? -10.227 12.367 -18.906 1 22.05 295 LEU A N 1
ATOM 2334 C CA . LEU A 1 295 ? -10.805 13.703 -18.922 1 22.05 295 LEU A CA 1
ATOM 2335 C C . LEU A 1 295 ? -11.961 13.781 -19.906 1 22.05 295 LEU A C 1
ATOM 2337 O O . LEU A 1 295 ? -11.766 13.586 -21.109 1 22.05 295 LEU A O 1
ATOM 2341 N N . GLY A 1 296 ? -13.109 12.945 -19.797 1 18.12 296 GLY A N 1
ATOM 2342 C CA . GLY A 1 296 ? -14.211 13.711 -20.359 1 18.12 296 GLY A CA 1
ATOM 2343 C C . GLY A 1 296 ? -14.492 14.992 -19.594 1 18.12 296 GLY A C 1
ATOM 2344 O O . GLY A 1 296 ? -14.133 15.117 -18.422 1 18.12 296 GLY A O 1
ATOM 2345 N N . MET B 1 1 ? -17 -44.625 10.156 1 20.2 1 MET B N 1
ATOM 2346 C CA . MET B 1 1 ? -17.406 -43.438 10.883 1 20.2 1 MET B CA 1
ATOM 2347 C C . MET B 1 1 ? -16.906 -42.156 10.188 1 20.2 1 MET B C 1
ATOM 2349 O O . MET B 1 1 ? -15.688 -41.938 10.125 1 20.2 1 MET B O 1
ATOM 2353 N N . ALA B 1 2 ? -17.625 -41.719 9.102 1 21 2 ALA B N 1
ATOM 2354 C CA . ALA B 1 2 ? -17.547 -40.781 7.992 1 21 2 ALA B CA 1
ATOM 2355 C C . ALA B 1 2 ? -17.312 -39.375 8.5 1 21 2 ALA B C 1
ATOM 2357 O O . ALA B 1 2 ? -18.078 -38.875 9.328 1 21 2 ALA B O 1
ATOM 2358 N N . VAL B 1 3 ? -16.047 -39 8.617 1 25.84 3 VAL B N 1
ATOM 2359 C CA . VAL B 1 3 ? -15.578 -37.688 9.016 1 25.84 3 VAL B CA 1
ATOM 2360 C C . VAL B 1 3 ? -16.297 -36.594 8.195 1 25.84 3 VAL B C 1
ATOM 2362 O O . VAL B 1 3 ? -16.109 -36.531 6.98 1 25.84 3 VAL B O 1
ATOM 2365 N N . SER B 1 4 ? -17.531 -36.344 8.297 1 25.84 4 SER B N 1
ATOM 2366 C CA . SER B 1 4 ? -18.453 -35.375 7.699 1 25.84 4 SER B CA 1
ATOM 2367 C C . SER B 1 4 ? -17.953 -33.969 7.871 1 25.84 4 SER B C 1
ATOM 2369 O O . SER B 1 4 ? -18.094 -33.375 8.945 1 25.84 4 SER B O 1
ATOM 2371 N N . ALA B 1 5 ? -16.734 -33.688 7.68 1 30.08 5 ALA B N 1
ATOM 2372 C CA . ALA B 1 5 ? -16.281 -32.312 7.91 1 30.08 5 ALA B CA 1
ATOM 2373 C C . ALA B 1 5 ? -17.234 -31.297 7.273 1 30.08 5 ALA B C 1
ATOM 2375 O O . ALA B 1 5 ? -17.344 -31.219 6.047 1 30.08 5 ALA B O 1
ATOM 2376 N N . SER B 1 6 ? -18.469 -31 7.676 1 30.19 6 SER B N 1
ATOM 2377 C CA . SER B 1 6 ? -19.281 -29.812 7.438 1 30.19 6 SER B CA 1
ATOM 2378 C C . SER B 1 6 ? -18.406 -28.562 7.352 1 30.19 6 SER B C 1
ATOM 2380 O O . SER B 1 6 ? -17.688 -28.234 8.297 1 30.19 6 SER B O 1
ATOM 2382 N N . ALA B 1 7 ? -17.625 -28.328 6.457 1 36.44 7 ALA B N 1
ATOM 2383 C CA . ALA B 1 7 ? -16.953 -27.047 6.316 1 36.44 7 ALA B CA 1
ATOM 2384 C C . ALA B 1 7 ? -17.844 -25.906 6.812 1 36.44 7 ALA B C 1
ATOM 2386 O O . ALA B 1 7 ? -18.828 -25.547 6.156 1 36.44 7 ALA B O 1
ATOM 2387 N N . GLY B 1 8 ? -18.297 -25.656 8.016 1 37.34 8 GLY B N 1
ATOM 2388 C CA . GLY B 1 8 ? -19.016 -24.594 8.727 1 37.34 8 GLY B CA 1
ATOM 2389 C C . GLY B 1 8 ? -18.766 -23.219 8.141 1 37.34 8 GLY B C 1
ATOM 2390 O O . GLY B 1 8 ? -17.672 -22.922 7.652 1 37.34 8 GLY B O 1
ATOM 2391 N N . GLU B 1 9 ? -19.703 -22.359 7.465 1 46 9 GLU B N 1
ATOM 2392 C CA . GLU B 1 9 ? -19.828 -20.953 7.082 1 46 9 GLU B CA 1
ATOM 2393 C C . GLU B 1 9 ? -19.109 -20.031 8.07 1 46 9 GLU B C 1
ATOM 2395 O O . GLU B 1 9 ? -19.703 -19.609 9.062 1 46 9 GLU B O 1
ATOM 2400 N N . GLU B 1 10 ? -18.094 -20.328 8.477 1 54.59 10 GLU B N 1
ATOM 2401 C CA . GLU B 1 10 ? -17.5 -19.453 9.477 1 54.59 10 GLU B CA 1
ATOM 2402 C C . GLU B 1 10 ? -17.625 -17.984 9.07 1 54.59 10 GLU B C 1
ATOM 2404 O O . GLU B 1 10 ? -17.188 -17.594 7.984 1 54.59 10 GLU B O 1
ATOM 2409 N N . GLU B 1 11 ? -18.688 -17.297 9.461 1 63.78 11 GLU B N 1
ATOM 2410 C CA . GLU B 1 11 ? -19.109 -15.906 9.297 1 63.78 11 GLU B CA 1
ATOM 2411 C C . GLU B 1 11 ? -17.922 -14.953 9.484 1 63.78 11 GLU B C 1
ATOM 2413 O O . GLU B 1 11 ? -16.969 -15.266 10.203 1 63.78 11 GLU B O 1
A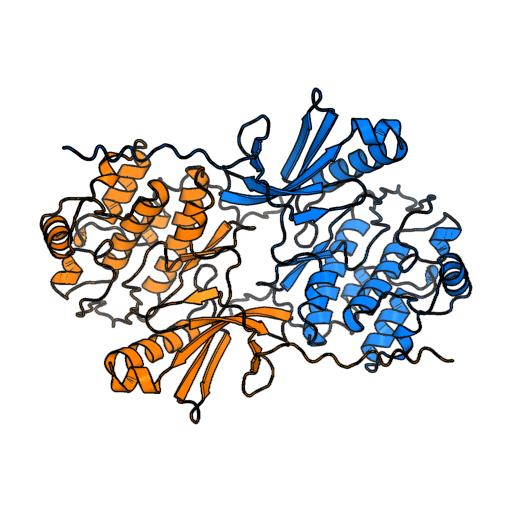TOM 2418 N N . GLU B 1 12 ? -17.766 -14.102 8.523 1 75.19 12 GLU B N 1
ATOM 2419 C CA . GLU B 1 12 ? -16.797 -13.023 8.688 1 75.19 12 GLU B CA 1
ATOM 2420 C C . GLU B 1 12 ? -16.891 -12.398 10.07 1 75.19 12 GLU B C 1
ATOM 2422 O O . GLU B 1 12 ? -17.984 -12.18 10.586 1 75.19 12 GLU B O 1
ATOM 2427 N N . ALA B 1 13 ? -15.859 -12.242 10.648 1 82.44 13 ALA B N 1
ATOM 2428 C CA . ALA B 1 13 ? -15.789 -11.734 12.016 1 82.44 13 ALA B CA 1
ATOM 2429 C C . ALA B 1 13 ? -16.031 -10.227 12.055 1 82.44 13 ALA B C 1
ATOM 2431 O O . ALA B 1 13 ? -15.336 -9.492 12.758 1 82.44 13 ALA B O 1
ATOM 2432 N N . PHE B 1 14 ? -17.031 -9.773 11.273 1 93.62 14 PHE B N 1
ATOM 2433 C CA . PHE B 1 14 ? -17.344 -8.352 11.305 1 93.62 14 PHE B CA 1
ATOM 2434 C C . PHE B 1 14 ? -18.062 -7.988 12.594 1 93.62 14 PHE B C 1
ATOM 2436 O O . PHE B 1 14 ? -18.984 -8.695 13.016 1 93.62 14 PHE B O 1
ATOM 2443 N N . GLU B 1 15 ? -17.656 -6.914 13.227 1 95.19 15 GLU B N 1
ATOM 2444 C CA . GLU B 1 15 ? -18.375 -6.359 14.367 1 95.19 15 GLU B CA 1
ATOM 2445 C C . GLU B 1 15 ? -19.609 -5.598 13.922 1 95.19 15 GLU B C 1
ATOM 2447 O O . GLU B 1 15 ? -20.594 -5.516 14.656 1 95.19 15 GLU B O 1
ATOM 2452 N N . GLU B 1 16 ? -19.562 -5.043 12.797 1 95.06 16 GLU B N 1
ATOM 2453 C CA . GLU B 1 16 ? -20.625 -4.227 12.211 1 95.06 16 GLU B CA 1
ATOM 2454 C C . GLU B 1 16 ? -20.547 -4.23 10.688 1 95.06 16 GLU B C 1
ATOM 2456 O O . GLU B 1 16 ? -19.469 -4.395 10.117 1 95.06 16 GLU B O 1
ATOM 2461 N N . VAL B 1 17 ? -21.672 -4.156 10.055 1 96.31 17 VAL B N 1
ATOM 2462 C CA . VAL B 1 17 ? -21.734 -4.039 8.602 1 96.31 17 VAL B CA 1
ATOM 2463 C C . VAL B 1 17 ? -22.531 -2.795 8.219 1 96.31 17 VAL B C 1
ATOM 2465 O O . VAL B 1 17 ? -23.453 -2.391 8.945 1 96.31 17 VAL B O 1
ATOM 2468 N N . ASP B 1 18 ? -22.141 -2.139 7.152 1 96.69 18 ASP B N 1
ATOM 2469 C CA . ASP B 1 18 ? -22.906 -0.983 6.707 1 96.69 18 ASP B CA 1
ATOM 2470 C C . ASP B 1 18 ? -24.312 -1.396 6.258 1 96.69 18 ASP B C 1
ATOM 2472 O O . ASP B 1 18 ? -24.578 -2.584 6.07 1 96.69 18 ASP B O 1
ATOM 2476 N N . PRO B 1 19 ? -25.203 -0.517 5.977 1 95.31 19 PRO B N 1
ATOM 2477 C CA . PRO B 1 19 ? -26.594 -0.838 5.664 1 95.31 19 PRO B CA 1
ATOM 2478 C C . PRO B 1 19 ? -26.734 -1.698 4.41 1 95.31 19 PRO B C 1
ATOM 2480 O O . PRO B 1 19 ? -27.672 -2.508 4.312 1 95.31 19 PRO B O 1
ATOM 2483 N N . THR B 1 20 ? -25.875 -1.576 3.477 1 95.44 20 THR B N 1
ATOM 2484 C CA . THR B 1 20 ? -25.969 -2.32 2.227 1 95.44 20 THR B CA 1
ATOM 2485 C C . THR B 1 20 ? -25.328 -3.697 2.365 1 95.44 20 THR B C 1
ATOM 2487 O O . THR B 1 20 ? -25.5 -4.559 1.503 1 95.44 20 THR B O 1
ATOM 2490 N N . GLY B 1 21 ? -24.531 -3.887 3.371 1 95 21 GLY B N 1
ATOM 2491 C CA . GLY B 1 21 ? -23.828 -5.145 3.572 1 95 21 GLY B CA 1
ATOM 2492 C C . GLY B 1 21 ? -22.5 -5.203 2.844 1 95 21 GLY B C 1
ATOM 2493 O O . GLY B 1 21 ? -21.797 -6.215 2.912 1 95 21 GLY B O 1
ATOM 2494 N N . ARG B 1 22 ? -22.125 -4.137 2.203 1 96.69 22 ARG B N 1
ATOM 2495 C CA . ARG B 1 22 ? -20.906 -4.117 1.396 1 96.69 22 ARG B CA 1
ATOM 2496 C C . ARG B 1 22 ? -19.672 -3.998 2.277 1 96.69 22 ARG B C 1
ATOM 2498 O O . ARG B 1 22 ? -18.719 -4.773 2.133 1 96.69 22 ARG B O 1
ATOM 2505 N N . PHE B 1 23 ? -19.719 -3.09 3.168 1 97.5 23 PHE B N 1
ATOM 2506 C CA . PHE B 1 23 ? -18.578 -2.828 4.02 1 97.5 23 PHE B CA 1
ATOM 2507 C C . PHE B 1 23 ? -18.734 -3.494 5.379 1 97.5 23 PHE B C 1
ATOM 2509 O O . PHE B 1 23 ? -19.828 -3.471 5.957 1 97.5 23 PHE B O 1
ATOM 2516 N N . GLY B 1 24 ? -17.656 -4.156 5.867 1 97.25 24 GLY B N 1
ATOM 2517 C CA . GLY B 1 24 ? -17.609 -4.691 7.219 1 97.25 24 GLY B CA 1
ATOM 2518 C C . GLY B 1 24 ? -16.5 -4.094 8.062 1 97.25 24 GLY B C 1
ATOM 2519 O O . GLY B 1 24 ? -15.414 -3.793 7.547 1 97.25 24 GLY B O 1
ATOM 2520 N N . ARG B 1 25 ? -16.797 -3.926 9.328 1 96.81 25 ARG B N 1
ATOM 2521 C CA . ARG B 1 25 ? -15.828 -3.391 10.273 1 96.81 25 ARG B CA 1
ATOM 2522 C C . ARG B 1 25 ? -15.297 -4.484 11.188 1 96.81 25 ARG B C 1
ATOM 2524 O O . ARG B 1 25 ? -16.062 -5.246 11.773 1 96.81 25 ARG B O 1
ATOM 2531 N N . TYR B 1 26 ? -14.055 -4.539 11.336 1 96.38 26 TYR B N 1
ATOM 2532 C CA . TYR B 1 26 ? -13.438 -5.438 12.305 1 96.38 26 TYR B CA 1
ATOM 2533 C C . TYR B 1 26 ? -13.25 -4.742 13.648 1 96.38 26 TYR B C 1
ATOM 2535 O O . TYR B 1 26 ? -13.547 -3.555 13.789 1 96.38 26 TYR B O 1
ATOM 2543 N N . ALA B 1 27 ? -12.789 -5.523 14.641 1 94.56 27 ALA B N 1
ATOM 2544 C CA . ALA B 1 27 ? -12.562 -4.98 15.977 1 94.56 27 ALA B CA 1
ATOM 2545 C C . ALA B 1 27 ? -11.234 -4.234 16.047 1 94.56 27 ALA B C 1
ATOM 2547 O O . ALA B 1 27 ? -11.008 -3.443 16.969 1 94.56 27 ALA B O 1
ATOM 2548 N N . ASP B 1 28 ? -10.461 -4.379 15.078 1 93.81 28 ASP B N 1
ATOM 2549 C CA . ASP B 1 28 ? -9.109 -3.818 15.039 1 93.81 28 ASP B CA 1
ATOM 2550 C C . ASP B 1 28 ? -9.148 -2.295 14.945 1 93.81 28 ASP B C 1
ATOM 2552 O O . ASP B 1 28 ? -9.617 -1.742 13.945 1 93.81 28 ASP B O 1
ATOM 2556 N N . VAL B 1 29 ? -8.57 -1.588 16.016 1 94.5 29 VAL B N 1
ATOM 2557 C CA . VAL B 1 29 ? -8.539 -0.13 16.047 1 94.5 29 VAL B CA 1
ATOM 2558 C C . VAL B 1 29 ? -7.258 0.376 15.391 1 94.5 29 VAL B C 1
ATOM 2560 O O . VAL B 1 29 ? -6.152 -0.015 15.773 1 94.5 29 VAL B O 1
ATOM 2563 N N . LEU B 1 30 ? -7.426 1.181 14.375 1 92.88 30 LEU B N 1
ATOM 2564 C CA . LEU B 1 30 ? -6.293 1.756 13.656 1 92.88 30 LEU B CA 1
ATOM 2565 C C . LEU B 1 30 ? -5.844 3.061 14.305 1 92.88 30 LEU B C 1
ATOM 2567 O O . LEU B 1 30 ? -4.676 3.441 14.203 1 92.88 30 LEU B O 1
ATOM 2571 N N . GLY B 1 31 ? -6.758 3.771 14.867 1 89.38 31 GLY B N 1
ATOM 2572 C CA . GLY B 1 31 ? -6.434 5.039 15.5 1 89.38 31 GLY B CA 1
ATOM 2573 C C . GLY B 1 31 ? -7.562 5.59 16.344 1 89.38 31 GLY B C 1
ATOM 2574 O O . GLY B 1 31 ? -8.727 5.238 16.141 1 89.38 31 GLY B O 1
ATOM 2575 N N . LEU B 1 32 ? -7.133 6.375 17.297 1 85.5 32 LEU B N 1
ATOM 2576 C CA . LEU B 1 32 ? -8.07 7.047 18.188 1 85.5 32 LEU B CA 1
ATOM 2577 C C . LEU B 1 32 ? -7.852 8.555 18.172 1 85.5 32 LEU B C 1
ATOM 2579 O O . LEU B 1 32 ? -6.738 9.023 18.422 1 85.5 32 LEU B O 1
ATOM 2583 N N . GLY B 1 33 ? -8.844 9.258 17.734 1 76.88 33 GLY B N 1
ATOM 2584 C CA . GLY B 1 33 ? -8.797 10.703 17.828 1 76.88 33 GLY B CA 1
ATOM 2585 C C . GLY B 1 33 ? -9.688 11.258 18.922 1 76.88 33 GLY B C 1
ATOM 2586 O O . GLY B 1 33 ? -10.312 10.5 19.656 1 76.88 33 GLY B O 1
ATOM 2587 N N . SER B 1 34 ? -9.664 12.578 19.062 1 72.75 34 SER B N 1
ATOM 2588 C CA . SER B 1 34 ? -10.461 13.242 20.094 1 72.75 34 SER B CA 1
ATOM 2589 C C . SER B 1 34 ? -11.953 13.039 19.844 1 72.75 34 SER B C 1
ATOM 2591 O O . SER B 1 34 ? -12.742 12.961 20.797 1 72.75 34 SER B O 1
ATOM 2593 N N . VAL B 1 35 ? -12.305 12.883 18.594 1 78.19 35 VAL B N 1
ATOM 2594 C CA . VAL B 1 35 ? -13.734 12.875 18.281 1 78.19 35 VAL B CA 1
ATOM 2595 C C . VAL B 1 35 ? -14.102 11.555 17.594 1 78.19 35 VAL B C 1
ATOM 2597 O O . VAL B 1 35 ? -15.25 11.109 17.672 1 78.19 35 VAL B O 1
ATOM 2600 N N . LYS B 1 36 ? -13.086 10.992 16.953 1 87.38 36 LYS B N 1
ATOM 2601 C CA . LYS B 1 36 ? -13.461 9.805 16.188 1 87.38 36 LYS B CA 1
ATOM 2602 C C . LYS B 1 36 ? -12.531 8.633 16.5 1 87.38 36 LYS B C 1
ATOM 2604 O O . LYS B 1 36 ? -11.391 8.836 16.922 1 87.38 36 LYS B O 1
ATOM 2609 N N . LYS B 1 37 ? -13.117 7.504 16.375 1 93.62 37 LYS B N 1
ATOM 2610 C CA . LYS B 1 37 ? -12.391 6.238 16.438 1 93.62 37 LYS B CA 1
ATOM 2611 C C . LYS B 1 37 ? -12.328 5.574 15.062 1 93.62 37 LYS B C 1
ATOM 2613 O O . LYS B 1 37 ? -13.344 5.484 14.367 1 93.62 37 LYS B O 1
ATOM 2618 N N . VAL B 1 38 ? -11.125 5.16 14.672 1 95.38 38 VAL B N 1
ATOM 2619 C CA . VAL B 1 38 ? -10.93 4.598 13.344 1 95.38 38 VAL B CA 1
ATOM 2620 C C . VAL B 1 38 ? -10.641 3.104 13.445 1 95.38 38 VAL B C 1
ATOM 2622 O O . VAL B 1 38 ? -9.719 2.689 14.156 1 95.38 38 VAL B O 1
ATOM 2625 N N . TYR B 1 39 ? -11.445 2.334 12.734 1 96.81 39 TYR B N 1
ATOM 2626 C CA . TYR B 1 39 ? -11.289 0.883 12.719 1 96.81 39 TYR B CA 1
ATOM 2627 C C . TYR B 1 39 ? -10.867 0.395 11.336 1 96.81 39 TYR B C 1
ATOM 2629 O O . TYR B 1 39 ? -11.07 1.084 10.336 1 96.81 39 TYR B O 1
ATOM 2637 N N . ARG B 1 40 ? -10.289 -0.82 11.383 1 96.81 40 ARG B N 1
ATOM 2638 C CA . ARG B 1 40 ? -10.07 -1.503 10.109 1 96.81 40 ARG B CA 1
ATOM 2639 C C . ARG B 1 40 ? -11.383 -2.059 9.555 1 96.81 40 ARG B C 1
ATOM 2641 O O . ARG B 1 40 ? -12.164 -2.658 10.297 1 96.81 40 ARG B O 1
ATOM 2648 N N . GLY B 1 41 ? -11.664 -1.741 8.32 1 97.5 41 GLY B N 1
ATOM 2649 C CA . GLY B 1 41 ? -12.812 -2.299 7.621 1 97.5 41 GLY B CA 1
ATOM 2650 C C . GLY B 1 41 ? -12.445 -3.006 6.332 1 97.5 41 GLY B C 1
ATOM 2651 O O . GLY B 1 41 ? -11.266 -3.064 5.965 1 97.5 41 GLY B O 1
ATOM 2652 N N . PHE B 1 42 ? -13.445 -3.564 5.723 1 97.81 42 PHE B N 1
ATOM 2653 C CA . PHE B 1 42 ? -13.227 -4.312 4.488 1 97.81 42 PHE B CA 1
ATOM 2654 C C . PHE B 1 42 ? -14.367 -4.074 3.506 1 97.81 42 PHE B C 1
ATOM 2656 O O . PHE B 1 42 ? -15.539 -4.145 3.877 1 97.81 42 PHE B O 1
ATOM 2663 N N . ASP B 1 43 ? -14.047 -3.635 2.326 1 97.94 43 ASP B N 1
ATOM 2664 C CA . ASP B 1 43 ? -14.977 -3.555 1.204 1 97.94 43 ASP B CA 1
ATOM 2665 C C . ASP B 1 43 ? -15.117 -4.906 0.504 1 97.94 43 ASP B C 1
ATOM 2667 O O . ASP B 1 43 ? -14.266 -5.277 -0.31 1 97.94 43 ASP B O 1
ATOM 2671 N N . GLN B 1 44 ? -16.156 -5.559 0.723 1 95.56 44 GLN B N 1
ATOM 2672 C CA . GLN B 1 44 ? -16.359 -6.91 0.212 1 95.56 44 GLN B CA 1
ATOM 2673 C C . GLN B 1 44 ? -16.516 -6.91 -1.307 1 95.56 44 GLN B C 1
ATOM 2675 O O . GLN B 1 44 ? -16.25 -7.918 -1.963 1 95.56 44 GLN B O 1
ATOM 2680 N N . GLU B 1 45 ? -16.938 -5.84 -1.813 1 95 45 GLU B N 1
ATOM 2681 C CA . GLU B 1 45 ? -17.156 -5.742 -3.252 1 95 45 GLU B CA 1
ATOM 2682 C C . GLU B 1 45 ? -15.844 -5.535 -4 1 95 45 GLU B C 1
ATOM 2684 O O . GLU B 1 45 ? -15.602 -6.172 -5.027 1 95 45 GLU B O 1
ATOM 2689 N N . GLU B 1 46 ? -15.008 -4.711 -3.436 1 95.12 46 GLU B N 1
ATOM 2690 C CA . GLU B 1 46 ? -13.766 -4.379 -4.125 1 95.12 46 GLU B CA 1
ATOM 2691 C C . GLU B 1 46 ? -12.602 -5.23 -3.617 1 95.12 46 GLU B C 1
ATOM 2693 O O . GLU B 1 46 ? -11.547 -5.289 -4.25 1 95.12 46 GLU B O 1
ATOM 2698 N N . GLY B 1 47 ? -12.789 -5.934 -2.502 1 95.94 47 GLY B N 1
ATOM 2699 C CA . GLY B 1 47 ? -11.75 -6.773 -1.936 1 95.94 47 GLY B CA 1
ATOM 2700 C C . GLY B 1 47 ? -10.586 -5.98 -1.366 1 95.94 47 GLY B C 1
ATOM 2701 O O . GLY B 1 47 ? -9.43 -6.387 -1.498 1 95.94 47 GLY B O 1
ATOM 2702 N N . ILE B 1 48 ? -10.898 -4.832 -0.796 1 97.25 48 ILE B N 1
ATOM 2703 C CA . ILE B 1 48 ? -9.812 -4.004 -0.268 1 97.25 48 ILE B CA 1
ATOM 2704 C C . ILE B 1 48 ? -10.109 -3.641 1.186 1 97.25 48 ILE B C 1
ATOM 2706 O O . ILE B 1 48 ? -11.273 -3.553 1.588 1 97.25 48 ILE B O 1
ATOM 2710 N N . GLU B 1 49 ? -9.062 -3.414 1.903 1 97.25 49 GLU B N 1
ATOM 2711 C CA . GLU B 1 49 ? -9.18 -2.885 3.26 1 97.25 49 GLU B CA 1
ATOM 2712 C C . GLU B 1 49 ? -9.469 -1.386 3.242 1 97.25 49 GLU B C 1
ATOM 2714 O O . GLU B 1 49 ? -9.031 -0.674 2.336 1 97.25 49 GLU B O 1
ATOM 2719 N N . VAL B 1 50 ? -10.211 -0.953 4.234 1 97.94 50 VAL B N 1
ATOM 2720 C CA . VAL B 1 50 ? -10.602 0.451 4.312 1 97.94 50 VAL B CA 1
ATOM 2721 C C . VAL B 1 50 ? -10.508 0.935 5.758 1 97.94 50 VAL B C 1
ATOM 2723 O O . VAL B 1 50 ? -10.312 0.135 6.676 1 97.94 50 VAL B O 1
ATOM 2726 N N . ALA B 1 51 ? -10.539 2.227 5.934 1 97.38 51 ALA B N 1
ATOM 2727 C CA . ALA B 1 51 ? -10.625 2.834 7.262 1 97.38 51 ALA B CA 1
ATOM 2728 C C . ALA B 1 51 ? -12.062 3.195 7.609 1 97.38 51 ALA B C 1
ATOM 2730 O O . ALA B 1 51 ? -12.703 3.973 6.898 1 97.38 51 ALA B O 1
ATOM 2731 N N . TRP B 1 52 ? -12.547 2.588 8.633 1 97.56 52 TRP B N 1
ATOM 2732 C CA . TRP B 1 52 ? -13.898 2.828 9.133 1 97.56 52 TRP B CA 1
ATOM 2733 C C . TRP B 1 52 ? -13.883 3.848 10.273 1 97.56 52 TRP B C 1
ATOM 2735 O O . TRP B 1 52 ? -13.508 3.523 11.398 1 97.56 52 TRP B O 1
ATOM 2745 N N . ASN B 1 53 ? -14.266 5.121 9.977 1 95.62 53 ASN B N 1
ATOM 2746 C CA . ASN B 1 53 ? -14.336 6.191 10.961 1 95.62 53 ASN B CA 1
ATOM 2747 C C . ASN B 1 53 ? -15.688 6.219 11.672 1 95.62 53 ASN B C 1
ATOM 2749 O O . ASN B 1 53 ? -16.734 6.309 11.023 1 95.62 53 ASN B O 1
ATOM 2753 N N . ARG B 1 54 ? -15.625 6.098 12.906 1 94.88 54 ARG B N 1
ATOM 2754 C CA . ARG B 1 54 ? -16.828 6.098 13.734 1 94.88 54 ARG B CA 1
ATOM 2755 C C . ARG B 1 54 ? -16.828 7.293 14.688 1 94.88 54 ARG B C 1
ATOM 2757 O O . ARG B 1 54 ? -15.875 7.508 15.43 1 94.88 54 ARG B O 1
ATOM 2764 N N . VAL B 1 55 ? -17.953 8.039 14.633 1 92.5 55 VAL B N 1
ATOM 2765 C CA . VAL B 1 55 ? -18.109 9.203 15.508 1 92.5 55 VAL B CA 1
ATOM 2766 C C . VAL B 1 55 ? -19.406 9.094 16.281 1 92.5 55 VAL B C 1
ATOM 2768 O O . VAL B 1 55 ? -20.484 8.93 15.695 1 92.5 55 VAL B O 1
ATOM 2771 N N . ARG B 1 56 ? -19.344 9.172 17.547 1 90.44 56 ARG B N 1
ATOM 2772 C CA . ARG B 1 56 ? -20.562 9.227 18.359 1 90.44 56 ARG B CA 1
ATOM 2773 C C . ARG B 1 56 ? -21.188 10.609 18.312 1 90.44 56 ARG B C 1
ATOM 2775 O O . ARG B 1 56 ? -20.969 11.43 19.219 1 90.44 56 ARG B O 1
ATOM 2782 N N . LEU B 1 57 ? -22 10.805 17.406 1 88.06 57 LEU B N 1
ATOM 2783 C CA . LEU B 1 57 ? -22.531 12.117 17.047 1 88.06 57 LEU B CA 1
ATOM 2784 C C . LEU B 1 57 ? -23.422 12.664 18.156 1 88.06 57 LEU B C 1
ATOM 2786 O O . LEU B 1 57 ? -23.344 13.852 18.484 1 88.06 57 LEU B O 1
ATOM 2790 N N . ARG B 1 58 ? -24.281 11.875 18.719 1 84.12 58 ARG B N 1
ATOM 2791 C CA . ARG B 1 58 ? -25.188 12.32 19.766 1 84.12 58 ARG B CA 1
ATOM 2792 C C . ARG B 1 58 ? -24.422 12.867 20.969 1 84.12 58 ARG B C 1
ATOM 2794 O O . ARG B 1 58 ? -24.719 13.953 21.469 1 84.12 58 ARG B O 1
ATOM 2801 N N . ALA B 1 59 ? -23.469 12.086 21.344 1 82.94 59 ALA B N 1
ATOM 2802 C CA . ALA B 1 59 ? -22.656 12.516 22.469 1 82.94 59 ALA B CA 1
ATOM 2803 C C . ALA B 1 59 ? -21.906 13.805 22.156 1 82.94 59 ALA B C 1
ATOM 2805 O O . ALA B 1 59 ? -21.75 14.672 23.016 1 82.94 59 ALA B O 1
ATOM 2806 N N . LEU B 1 60 ? -21.484 13.93 20.969 1 83.62 60 LEU B N 1
ATOM 2807 C CA . LEU B 1 60 ? -20.719 15.094 20.531 1 83.62 60 LEU B CA 1
ATOM 2808 C C . LEU B 1 60 ? -21.625 16.328 20.438 1 83.62 60 LEU B C 1
ATOM 2810 O O . LEU B 1 60 ? -21.219 17.422 20.812 1 83.62 60 LEU B O 1
ATOM 2814 N N . ALA B 1 61 ? -22.812 16.125 19.922 1 84.38 61 ALA B N 1
ATOM 2815 C CA . ALA B 1 61 ? -23.75 17.219 19.781 1 84.38 61 ALA B CA 1
ATOM 2816 C C . ALA B 1 61 ? -24.109 17.844 21.125 1 84.38 61 ALA B C 1
ATOM 2818 O O . ALA B 1 61 ? -24.25 19.062 21.234 1 84.38 61 ALA B O 1
ATOM 2819 N N . ASP B 1 62 ? -24.219 17 22.078 1 84.25 62 ASP B N 1
ATOM 2820 C CA . ASP B 1 62 ? -24.547 17.453 23.422 1 84.25 62 ASP B CA 1
ATOM 2821 C C . ASP B 1 62 ? -23.391 18.266 24.016 1 84.25 62 ASP B C 1
ATOM 2823 O O . ASP B 1 62 ? -23.625 19.281 24.703 1 84.25 62 ASP B O 1
ATOM 2827 N N . ARG B 1 63 ? -22.25 17.922 23.594 1 82.44 63 ARG B N 1
ATOM 2828 C CA . ARG B 1 63 ? -21.062 18.516 24.203 1 82.44 63 ARG B CA 1
ATOM 2829 C C . ARG B 1 63 ? -20.578 19.719 23.391 1 82.44 63 ARG B C 1
ATOM 2831 O O . ARG B 1 63 ? -20.188 20.734 23.969 1 82.44 63 ARG B O 1
ATOM 2838 N N . ASP B 1 64 ? -20.641 19.609 22.109 1 83.62 64 ASP B N 1
ATOM 2839 C CA . ASP B 1 64 ? -20.047 20.625 21.234 1 83.62 64 ASP B CA 1
ATOM 2840 C C . ASP B 1 64 ? -20.719 20.625 19.859 1 83.62 64 ASP B C 1
ATOM 2842 O O . ASP B 1 64 ? -20.188 20.062 18.891 1 83.62 64 ASP B O 1
ATOM 2846 N N . PRO B 1 65 ? -21.828 21.328 19.75 1 82.06 65 PRO B N 1
ATOM 2847 C CA . PRO B 1 65 ? -22.562 21.359 18.484 1 82.06 65 PRO B CA 1
ATOM 2848 C C . PRO B 1 65 ? -21.719 21.859 17.312 1 82.06 65 PRO B C 1
ATOM 2850 O O . PRO B 1 65 ? -21.922 21.438 16.172 1 82.06 65 PRO B O 1
ATOM 2853 N N . ALA B 1 66 ? -20.797 22.719 17.609 1 79.56 66 ALA B N 1
ATOM 2854 C CA . ALA B 1 66 ? -19.922 23.25 16.562 1 79.56 66 ALA B CA 1
ATOM 2855 C C . ALA B 1 66 ? -19.062 22.141 15.953 1 79.56 66 ALA B C 1
ATOM 2857 O O . ALA B 1 66 ? -18.781 22.156 14.758 1 79.56 66 ALA B O 1
ATOM 2858 N N . MET B 1 67 ? -18.797 21.188 16.75 1 80.62 67 MET B N 1
ATOM 2859 C CA . MET B 1 67 ? -17.984 20.078 16.281 1 80.62 67 MET B CA 1
ATOM 2860 C C . MET B 1 67 ? -18.766 19.188 15.32 1 80.62 67 MET B C 1
ATOM 2862 O O . MET B 1 67 ? -18.203 18.641 14.367 1 80.62 67 MET B O 1
ATOM 2866 N N . VAL B 1 68 ? -20 19.078 15.508 1 84.12 68 VAL B N 1
ATOM 2867 C CA . VAL B 1 68 ? -20.844 18.297 14.625 1 84.12 68 VAL B CA 1
ATOM 2868 C C . VAL B 1 68 ? -20.875 18.922 13.234 1 84.12 68 VAL B C 1
ATOM 2870 O O . VAL B 1 68 ? -20.766 18.219 12.227 1 84.12 68 VAL B O 1
ATOM 2873 N N . GLU B 1 69 ? -20.969 20.172 13.234 1 84 69 GLU B N 1
ATOM 2874 C CA . GLU B 1 69 ? -20.969 20.891 11.961 1 84 69 GLU B CA 1
ATOM 2875 C C . GLU B 1 69 ? -19.656 20.719 11.227 1 84 69 GLU B C 1
ATOM 2877 O O . GLU B 1 69 ? -19.625 20.547 10.008 1 84 69 GLU B O 1
ATOM 2882 N N . ARG B 1 70 ? -18.594 20.734 11.977 1 81.38 70 ARG B N 1
ATOM 2883 C CA . ARG B 1 70 ? -17.266 20.562 11.391 1 81.38 70 ARG B CA 1
ATOM 2884 C C . ARG B 1 70 ? -17.125 19.156 10.789 1 81.38 70 ARG B C 1
ATOM 2886 O O . ARG B 1 70 ? -16.531 19 9.719 1 81.38 70 ARG B O 1
ATOM 2893 N N . LEU B 1 71 ? -17.688 18.281 11.438 1 84.94 71 LEU B N 1
ATOM 2894 C CA . LEU B 1 71 ? -17.625 16.906 10.961 1 84.94 71 LEU B CA 1
ATOM 2895 C C . LEU B 1 71 ? -18.391 16.734 9.656 1 84.94 71 LEU B C 1
ATOM 2897 O O . LEU B 1 71 ? -17.922 16.094 8.719 1 84.94 71 LEU B O 1
ATOM 2901 N N . HIS B 1 72 ? -19.547 17.328 9.602 1 86.38 72 HIS B N 1
ATOM 2902 C CA . HIS B 1 72 ? -20.344 17.266 8.375 1 86.38 72 HIS B CA 1
ATOM 2903 C C . HIS B 1 72 ? -19.625 17.953 7.223 1 86.38 72 HIS B C 1
ATOM 2905 O O . HIS B 1 72 ? -19.656 17.469 6.086 1 86.38 72 HIS B O 1
ATOM 2911 N N . ALA B 1 73 ? -19.016 19.016 7.574 1 85.19 73 ALA B N 1
ATOM 2912 C CA . ALA B 1 73 ? -18.25 19.734 6.559 1 85.19 73 ALA B CA 1
ATOM 2913 C C . ALA B 1 73 ? -17.078 18.891 6.062 1 85.19 73 ALA B C 1
ATOM 2915 O O . ALA B 1 73 ? -16.797 18.859 4.859 1 85.19 73 ALA B O 1
ATOM 2916 N N . GLU B 1 74 ? -16.438 18.25 6.934 1 86.75 74 GLU B N 1
ATOM 2917 C CA . GLU B 1 74 ? -15.328 17.359 6.578 1 86.75 74 GLU B CA 1
ATOM 2918 C C . GLU B 1 74 ? -15.781 16.281 5.598 1 86.75 74 GLU B C 1
ATOM 2920 O O . GLU B 1 74 ? -15.141 16.078 4.562 1 86.75 74 GLU B O 1
ATOM 2925 N N . VAL B 1 75 ? -16.844 15.648 5.926 1 89.38 75 VAL B N 1
ATOM 2926 C CA . VAL B 1 75 ? -17.344 14.555 5.109 1 89.38 75 VAL B CA 1
ATOM 2927 C C . VAL B 1 75 ? -17.734 15.078 3.729 1 89.38 75 VAL B C 1
ATOM 2929 O O . VAL B 1 75 ? -17.438 14.445 2.711 1 89.38 75 VAL B O 1
ATOM 2932 N N . ARG B 1 76 ? -18.344 16.234 3.697 1 89.69 76 ARG B N 1
ATOM 2933 C CA . ARG B 1 76 ? -18.734 16.859 2.43 1 89.69 76 ARG B CA 1
ATOM 2934 C C . ARG B 1 76 ? -17.5 17.141 1.571 1 89.69 76 ARG B C 1
ATOM 2936 O O . ARG B 1 76 ? -17.5 16.875 0.367 1 89.69 76 ARG B O 1
ATOM 2943 N N . LEU B 1 77 ? -16.516 17.641 2.207 1 89.5 77 LEU B N 1
ATOM 2944 C CA . LEU B 1 77 ? -15.289 17.953 1.496 1 89.5 77 LEU B CA 1
ATOM 2945 C C . LEU B 1 77 ? -14.633 16.688 0.952 1 89.5 77 LEU B C 1
ATOM 2947 O O . LEU B 1 77 ? -14.25 16.641 -0.219 1 89.5 77 LEU B O 1
ATOM 2951 N N . LEU B 1 78 ? -14.547 15.695 1.744 1 90.56 78 LEU B N 1
ATOM 2952 C CA . LEU B 1 78 ? -13.914 14.438 1.344 1 90.56 78 LEU B CA 1
ATOM 2953 C C . LEU B 1 78 ? -14.633 13.836 0.144 1 90.56 78 LEU B C 1
ATOM 2955 O O . LEU B 1 78 ? -13.992 13.273 -0.751 1 90.56 78 LEU B O 1
ATOM 2959 N N . ARG B 1 79 ? -15.859 13.984 0.148 1 91.06 79 ARG B N 1
ATOM 2960 C CA . ARG B 1 79 ? -16.656 13.43 -0.935 1 91.06 79 ARG B CA 1
ATOM 2961 C C . ARG B 1 79 ? -16.344 14.117 -2.26 1 91.06 79 ARG B C 1
ATOM 2963 O O . ARG B 1 79 ? -16.438 13.5 -3.322 1 91.06 79 ARG B O 1
ATOM 2970 N N . SER B 1 80 ? -15.93 15.328 -2.168 1 90.5 80 SER B N 1
ATOM 2971 C CA . SER B 1 80 ? -15.781 16.125 -3.379 1 90.5 80 SER B CA 1
ATOM 2972 C C . SER B 1 80 ? -14.344 16.109 -3.881 1 90.5 80 SER B C 1
ATOM 2974 O O . SER B 1 80 ? -14.055 16.578 -4.984 1 90.5 80 SER B O 1
ATOM 2976 N N . LEU B 1 81 ? -13.469 15.641 -3.152 1 93.12 81 LEU B N 1
ATOM 2977 C CA . LEU B 1 81 ? -12.047 15.703 -3.479 1 93.12 81 LEU B CA 1
ATOM 2978 C C . LEU B 1 81 ? -11.547 14.367 -4.012 1 93.12 81 LEU B C 1
ATOM 2980 O O . LEU B 1 81 ? -11.844 13.312 -3.432 1 93.12 81 LEU B O 1
ATOM 2984 N N . HIS B 1 82 ? -10.914 14.43 -5.125 1 93.94 82 HIS B N 1
ATOM 2985 C CA . HIS B 1 82 ? -10.242 13.273 -5.707 1 93.94 82 HIS B CA 1
ATOM 2986 C C . HIS B 1 82 ? -8.836 13.617 -6.168 1 93.94 82 HIS B C 1
ATOM 2988 O O . HIS B 1 82 ? -8.664 14.352 -7.145 1 93.94 82 HIS B O 1
ATOM 2994 N N . HIS B 1 83 ? -7.906 13.133 -5.492 1 96.25 83 HIS B N 1
ATOM 2995 C CA . HIS B 1 83 ? -6.504 13.391 -5.805 1 96.25 83 HIS B CA 1
ATOM 2996 C C . HIS B 1 83 ? -5.602 12.305 -5.23 1 96.25 83 HIS B C 1
ATOM 2998 O O . HIS B 1 83 ? -5.883 11.758 -4.16 1 96.25 83 HIS B O 1
ATOM 3004 N N . GLU B 1 84 ? -4.508 12.008 -5.871 1 96.56 84 GLU B N 1
ATOM 3005 C CA . GLU B 1 84 ? -3.605 10.922 -5.488 1 96.56 84 GLU B CA 1
ATOM 3006 C C . GLU B 1 84 ? -2.973 11.188 -4.125 1 96.56 84 GLU B C 1
ATOM 3008 O O . GLU B 1 84 ? -2.543 10.258 -3.443 1 96.56 84 GLU B O 1
ATOM 3013 N N . HIS B 1 85 ? -2.875 12.43 -3.682 1 97.88 85 HIS B N 1
ATOM 3014 C CA . HIS B 1 85 ? -2.209 12.758 -2.426 1 97.88 85 HIS B CA 1
ATOM 3015 C C . HIS B 1 85 ? -3.201 13.297 -1.4 1 97.88 85 HIS B C 1
ATOM 3017 O O . HIS B 1 85 ? -2.812 14.008 -0.469 1 97.88 85 HIS B O 1
ATOM 3023 N N . ILE B 1 86 ? -4.457 13.039 -1.563 1 97.25 86 ILE B N 1
ATOM 3024 C CA . ILE B 1 86 ? -5.527 13.273 -0.599 1 97.25 86 ILE B CA 1
ATOM 3025 C C . ILE B 1 86 ? -6.27 11.969 -0.323 1 97.25 86 ILE B C 1
ATOM 3027 O O . ILE B 1 86 ? -6.602 11.227 -1.252 1 97.25 86 ILE B O 1
ATOM 3031 N N . ILE B 1 87 ? -6.496 11.688 0.879 1 96.5 87 ILE B N 1
ATOM 3032 C CA . ILE B 1 87 ? -7.156 10.445 1.276 1 96.5 87 ILE B CA 1
ATOM 3033 C C . ILE B 1 87 ? -8.5 10.32 0.558 1 96.5 87 ILE B C 1
ATOM 3035 O O . ILE B 1 87 ? -9.281 11.273 0.518 1 96.5 87 ILE B O 1
ATOM 3039 N N . GLY B 1 88 ? -8.766 9.164 0.022 1 95.94 88 GLY B N 1
ATOM 3040 C CA . GLY B 1 88 ? -10 8.93 -0.714 1 95.94 88 GLY B CA 1
ATOM 3041 C C . GLY B 1 88 ? -11.195 8.68 0.187 1 95.94 88 GLY B C 1
ATOM 3042 O O . GLY B 1 88 ? -11.039 8.164 1.296 1 95.94 88 GLY B O 1
ATOM 3043 N N . PHE B 1 89 ? -12.383 9.047 -0.358 1 95.5 89 PHE B N 1
ATOM 3044 C CA . PHE B 1 89 ? -13.656 8.852 0.322 1 95.5 89 PHE B CA 1
ATOM 3045 C C . PHE B 1 89 ? -14.445 7.723 -0.331 1 95.5 89 PHE B C 1
ATOM 3047 O O . PHE B 1 89 ? -14.484 7.613 -1.558 1 95.5 89 PHE B O 1
ATOM 3054 N N . HIS B 1 90 ? -15.117 6.852 0.523 1 96.25 90 HIS B N 1
ATOM 3055 C CA . HIS B 1 90 ? -15.859 5.742 -0.062 1 96.25 90 HIS B CA 1
ATOM 3056 C C . HIS B 1 90 ? -17.359 5.852 0.24 1 96.25 90 HIS B C 1
ATOM 3058 O O . HIS B 1 90 ? -18.188 5.73 -0.663 1 96.25 90 HIS B O 1
ATOM 3064 N N . LYS B 1 91 ? -17.656 6.109 1.541 1 96.38 91 LYS B N 1
ATOM 3065 C CA . LYS B 1 91 ? -19.062 6.055 1.925 1 96.38 91 LYS B CA 1
ATOM 3066 C C . LYS B 1 91 ? -19.297 6.777 3.246 1 96.38 91 LYS B C 1
ATOM 3068 O O . LYS B 1 91 ? -18.391 6.914 4.059 1 96.38 91 LYS B O 1
ATOM 3073 N N . VAL B 1 92 ? -20.531 7.258 3.418 1 96 92 VAL B N 1
ATOM 3074 C CA . VAL B 1 92 ? -20.953 7.848 4.684 1 96 92 VAL B CA 1
ATOM 3075 C C . VAL B 1 92 ? -22.406 7.461 4.98 1 96 92 VAL B C 1
ATOM 3077 O O . VAL B 1 92 ? -23.219 7.336 4.062 1 96 92 VAL B O 1
ATOM 3080 N N . TRP B 1 93 ? -22.734 7.172 6.176 1 96 93 TRP B N 1
ATOM 3081 C CA . TRP B 1 93 ? -24.125 7 6.602 1 96 93 TRP B CA 1
ATOM 3082 C C . TRP B 1 93 ? -24.266 7.297 8.094 1 96 93 TRP B C 1
ATOM 3084 O O . TRP B 1 93 ? -23.297 7.246 8.844 1 96 93 TRP B O 1
ATOM 3094 N N . LEU B 1 94 ? -25.453 7.637 8.5 1 93.44 94 LEU B N 1
ATOM 3095 C CA . LEU B 1 94 ? -25.812 7.879 9.898 1 93.44 94 LEU B CA 1
ATOM 3096 C C . LEU B 1 94 ? -26.641 6.727 10.461 1 93.44 94 LEU B C 1
ATOM 3098 O O . LEU B 1 94 ? -27.656 6.355 9.883 1 93.44 94 LEU B O 1
ATOM 3102 N N . ASP B 1 95 ? -26.094 6.125 11.484 1 93.94 95 ASP B N 1
ATOM 3103 C CA . ASP B 1 95 ? -26.922 5.219 12.273 1 93.94 95 ASP B CA 1
ATOM 3104 C C . ASP B 1 95 ? -27.781 5.992 13.281 1 93.94 95 ASP B C 1
ATOM 3106 O O . ASP B 1 95 ? -27.312 6.289 14.391 1 93.94 95 ASP B O 1
ATOM 3110 N N . ARG B 1 96 ? -28.984 6.246 13.016 1 90.31 96 ARG B N 1
ATOM 3111 C CA . ARG B 1 96 ? -29.844 7.129 13.797 1 90.31 96 ARG B CA 1
ATOM 3112 C C . ARG B 1 96 ? -30.141 6.523 15.164 1 90.31 96 ARG B C 1
ATOM 3114 O O . ARG B 1 96 ? -30.188 7.238 16.172 1 90.31 96 ARG B O 1
ATOM 3121 N N . ASP B 1 97 ? -30.359 5.227 15.164 1 92.06 97 ASP B N 1
ATOM 3122 C CA . ASP B 1 97 ? -30.703 4.559 16.406 1 92.06 97 ASP B CA 1
ATOM 3123 C C . ASP B 1 97 ? -29.547 4.621 17.406 1 92.06 97 ASP B C 1
ATOM 3125 O O . ASP B 1 97 ? -29.75 4.922 18.578 1 92.06 97 ASP B O 1
ATOM 3129 N N . ALA B 1 98 ? -28.406 4.43 16.891 1 91.12 98 ALA B N 1
ATOM 3130 C CA . ALA B 1 98 ? -27.219 4.43 17.75 1 91.12 98 ALA B CA 1
ATOM 3131 C C . ALA B 1 98 ? -26.672 5.84 17.938 1 91.12 98 ALA B C 1
ATOM 3133 O O . ALA B 1 98 ? -25.859 6.086 18.828 1 91.12 98 ALA B O 1
ATOM 3134 N N . GLY B 1 99 ? -27.094 6.797 17.094 1 91.94 99 GLY B N 1
ATOM 3135 C CA . GLY B 1 99 ? -26.547 8.141 17.094 1 91.94 99 GLY B CA 1
ATOM 3136 C C . GLY B 1 99 ? -25.094 8.195 16.656 1 91.94 99 GLY B C 1
ATOM 3137 O O . GLY B 1 99 ? -24.281 8.938 17.234 1 91.94 99 GLY B O 1
ATOM 3138 N N . VAL B 1 100 ? -24.734 7.359 15.781 1 94.19 100 VAL B N 1
ATOM 3139 C CA . VAL B 1 100 ? -23.344 7.234 15.352 1 94.19 100 VAL B CA 1
ATOM 3140 C C . VAL B 1 100 ? -23.219 7.574 13.867 1 94.19 100 VAL B C 1
ATOM 3142 O O . VAL B 1 100 ? -23.969 7.043 13.039 1 94.19 100 VAL B O 1
ATOM 3145 N N . LEU B 1 101 ? -22.312 8.523 13.57 1 94.19 101 LEU B N 1
ATOM 3146 C CA . LEU B 1 101 ? -21.953 8.805 12.188 1 94.19 101 LEU B CA 1
ATOM 3147 C C . LEU B 1 101 ? -20.781 7.938 11.742 1 94.19 101 LEU B C 1
ATOM 3149 O O . LEU B 1 101 ? -19.734 7.91 12.398 1 94.19 101 LEU B O 1
ATOM 3153 N N . ASN B 1 102 ? -21 7.215 10.641 1 96.06 102 ASN B N 1
ATOM 3154 C CA . ASN B 1 102 ? -19.953 6.391 10.047 1 96.06 102 ASN B CA 1
ATOM 3155 C C . ASN B 1 102 ? -19.531 6.914 8.672 1 96.06 102 ASN B C 1
ATOM 3157 O O . ASN B 1 102 ? -20.391 7.309 7.871 1 96.06 102 ASN B O 1
ATOM 3161 N N . PHE B 1 103 ? -18.234 7.008 8.461 1 95.44 103 PHE B N 1
ATOM 3162 C CA . PHE B 1 103 ? -17.797 7.227 7.09 1 95.44 103 PHE B CA 1
ATOM 3163 C C . PHE B 1 103 ? -16.531 6.434 6.793 1 95.44 103 PHE B C 1
ATOM 3165 O O . PHE B 1 103 ? -15.703 6.227 7.68 1 95.44 103 PHE B O 1
ATOM 3172 N N . ILE B 1 104 ? -16.453 5.941 5.535 1 97.5 104 ILE B N 1
ATOM 3173 C CA . ILE B 1 104 ? -15.391 5.047 5.098 1 97.5 104 ILE B CA 1
ATOM 3174 C C . ILE B 1 104 ? -14.406 5.809 4.211 1 97.5 104 ILE B C 1
ATOM 3176 O O . ILE B 1 104 ? -14.812 6.504 3.277 1 97.5 104 ILE B O 1
ATOM 3180 N N . THR B 1 105 ? -13.133 5.719 4.551 1 96.75 105 THR B N 1
ATOM 3181 C CA . THR B 1 105 ? -12.094 6.297 3.711 1 96.75 105 THR B CA 1
ATOM 3182 C C . THR B 1 105 ? -11.055 5.242 3.334 1 96.75 105 THR B C 1
ATOM 3184 O O . THR B 1 105 ? -11.094 4.121 3.844 1 96.75 105 THR B O 1
ATOM 3187 N N . GLU B 1 106 ? -10.273 5.613 2.443 1 96.56 106 GLU B N 1
ATOM 3188 C CA . GLU B 1 106 ? -9.07 4.855 2.129 1 96.56 106 GLU B CA 1
ATOM 3189 C C . GLU B 1 106 ? -8.195 4.66 3.367 1 96.56 106 GLU B C 1
ATOM 3191 O O . GLU B 1 106 ? -8.18 5.508 4.262 1 96.56 106 GLU B O 1
ATOM 3196 N N . VAL B 1 107 ? -7.543 3.502 3.381 1 95.94 107 VAL B N 1
ATOM 3197 C CA . VAL B 1 107 ? -6.617 3.246 4.477 1 95.94 107 VAL B CA 1
ATOM 3198 C C . VAL B 1 107 ? -5.184 3.227 3.949 1 95.94 107 VAL B C 1
ATOM 3200 O O . VAL B 1 107 ? -4.926 2.709 2.861 1 95.94 107 VAL B O 1
ATOM 3203 N N . CYS B 1 108 ? -4.297 3.949 4.633 1 95.19 108 CYS B N 1
ATOM 3204 C CA . CYS B 1 108 ? -2.869 3.826 4.367 1 95.19 108 CYS B CA 1
ATOM 3205 C C . CYS B 1 108 ? -2.238 2.771 5.27 1 95.19 108 CYS B C 1
ATOM 3207 O O . CYS B 1 108 ? -2.611 2.639 6.434 1 95.19 108 CYS B O 1
ATOM 3209 N N . THR B 1 109 ? -1.264 2.135 4.809 1 93 109 THR B N 1
ATOM 3210 C CA . THR B 1 109 ? -0.851 0.866 5.398 1 93 109 THR B CA 1
ATOM 3211 C C . THR B 1 109 ? 0.226 1.085 6.457 1 93 109 THR B C 1
ATOM 3213 O O . THR B 1 109 ? 0.535 0.179 7.234 1 93 109 THR B O 1
ATOM 3216 N N . SER B 1 110 ? 0.797 2.24 6.551 1 95.75 110 SER B N 1
ATOM 3217 C CA . SER B 1 110 ? 1.939 2.396 7.445 1 95.75 110 SER B CA 1
ATOM 3218 C C . SER B 1 110 ? 1.711 3.527 8.445 1 95.75 110 SER B C 1
ATOM 3220 O O . SER B 1 110 ? 2.666 4.082 8.992 1 95.75 110 SER B O 1
ATOM 3222 N N . GLY B 1 111 ? 0.445 4.02 8.609 1 94 111 GLY B N 1
ATOM 3223 C CA . GLY B 1 111 ? 0.115 5.023 9.609 1 94 111 GLY B CA 1
ATOM 3224 C C . GLY B 1 111 ? 0.425 6.438 9.156 1 94 111 GLY B C 1
ATOM 3225 O O . GLY B 1 111 ? 0.482 6.711 7.957 1 94 111 GLY B O 1
ATOM 3226 N N . SER B 1 112 ? 0.548 7.336 10.164 1 95.88 112 SER B N 1
ATOM 3227 C CA . SER B 1 112 ? 0.873 8.727 9.867 1 95.88 112 SER B CA 1
ATOM 3228 C C . SER B 1 112 ? 2.361 8.898 9.578 1 95.88 112 SER B C 1
ATOM 3230 O O . SER B 1 112 ? 3.168 8.031 9.93 1 95.88 112 SER B O 1
ATOM 3232 N N . LEU B 1 113 ? 2.648 9.945 8.945 1 97.25 113 LEU B N 1
ATOM 3233 C CA . LEU B 1 113 ? 4.047 10.234 8.656 1 97.25 113 LEU B CA 1
ATOM 3234 C C . LEU B 1 113 ? 4.848 10.406 9.945 1 97.25 113 LEU B C 1
ATOM 3236 O O . LEU B 1 113 ? 6.02 10.039 10.008 1 97.25 113 LEU B O 1
ATOM 3240 N N . ARG B 1 114 ? 4.227 10.984 10.992 1 95.94 114 ARG B N 1
ATOM 3241 C CA . ARG B 1 114 ? 4.879 11.094 12.297 1 95.94 114 ARG B CA 1
ATOM 3242 C C . ARG B 1 114 ? 5.258 9.719 12.836 1 95.94 114 ARG B C 1
ATOM 3244 O O . ARG B 1 114 ? 6.402 9.492 13.227 1 95.94 114 ARG B O 1
ATOM 3251 N N . GLU B 1 115 ? 4.332 8.82 12.828 1 95.06 115 GLU B N 1
ATOM 3252 C CA . GLU B 1 115 ? 4.578 7.457 13.297 1 95.06 115 GLU B CA 1
ATOM 3253 C C . GLU B 1 115 ? 5.648 6.77 12.461 1 95.06 115 GLU B C 1
ATOM 3255 O O . GLU B 1 115 ? 6.504 6.059 12.992 1 95.06 115 GLU B O 1
ATOM 3260 N N . TYR B 1 116 ? 5.539 6.965 11.195 1 96.88 116 TYR B N 1
ATOM 3261 C CA . TYR B 1 116 ? 6.465 6.332 10.266 1 96.88 116 TYR B CA 1
ATOM 3262 C C . TYR B 1 116 ? 7.895 6.805 10.508 1 96.88 116 TYR B C 1
ATOM 3264 O O . TYR B 1 116 ? 8.828 6.004 10.508 1 96.88 116 TYR B O 1
ATOM 3272 N N . ARG B 1 117 ? 8.062 8.102 10.734 1 95.81 117 ARG B N 1
ATOM 3273 C CA . ARG B 1 117 ? 9.375 8.672 11.023 1 95.81 117 ARG B CA 1
ATOM 3274 C C . ARG B 1 117 ? 9.883 8.219 12.383 1 95.81 117 ARG B C 1
ATOM 3276 O O . ARG B 1 117 ? 11.094 8.07 12.578 1 95.81 117 ARG B O 1
ATOM 3283 N N . ASP B 1 118 ? 8.992 8.047 13.281 1 94.25 118 ASP B N 1
ATOM 3284 C CA . ASP B 1 118 ? 9.391 7.523 14.586 1 94.25 118 ASP B CA 1
ATOM 3285 C C . ASP B 1 118 ? 9.922 6.098 14.477 1 94.25 118 ASP B C 1
ATOM 3287 O O . ASP B 1 118 ? 10.859 5.723 15.172 1 94.25 118 ASP B O 1
ATOM 3291 N N . ARG B 1 119 ? 9.305 5.352 13.562 1 93.12 119 ARG B N 1
ATOM 3292 C CA . ARG B 1 119 ? 9.703 3.963 13.352 1 93.12 119 ARG B CA 1
ATOM 3293 C C . ARG B 1 119 ? 10.992 3.877 12.539 1 93.12 119 ARG B C 1
ATOM 3295 O O . ARG B 1 119 ? 11.844 3.029 12.805 1 93.12 119 ARG B O 1
ATOM 3302 N N . HIS B 1 120 ? 11.062 4.711 11.555 1 94 120 HIS B N 1
ATOM 3303 C CA . HIS B 1 120 ? 12.219 4.762 10.664 1 94 120 HIS B CA 1
ATOM 3304 C C . HIS B 1 120 ? 12.984 6.07 10.82 1 94 120 HIS B C 1
ATOM 3306 O O . HIS B 1 120 ? 12.68 7.055 10.141 1 94 120 HIS B O 1
ATOM 3312 N N . ARG B 1 121 ? 13.984 6.043 11.492 1 90.62 121 ARG B N 1
ATOM 3313 C CA . ARG B 1 121 ? 14.633 7.281 11.922 1 90.62 121 ARG B CA 1
ATOM 3314 C C . ARG B 1 121 ? 15.641 7.758 10.875 1 90.62 121 ARG B C 1
ATOM 3316 O O . ARG B 1 121 ? 15.883 8.961 10.75 1 90.62 121 ARG B O 1
ATOM 3323 N N . HIS B 1 122 ? 16.266 6.785 10.242 1 89.56 122 HIS B N 1
ATOM 3324 C CA . HIS B 1 122 ? 17.266 7.156 9.242 1 89.56 122 HIS B CA 1
ATOM 3325 C C . HIS B 1 122 ? 16.641 7.211 7.848 1 89.56 122 HIS B C 1
ATOM 3327 O O . HIS B 1 122 ? 16.438 6.176 7.211 1 89.56 122 HIS B O 1
ATOM 3333 N N . VAL B 1 123 ? 16.359 8.391 7.449 1 93.19 123 VAL B N 1
ATOM 3334 C CA . VAL B 1 123 ? 15.773 8.633 6.137 1 93.19 123 VAL B CA 1
ATOM 3335 C C . VAL B 1 123 ? 16.594 9.68 5.391 1 93.19 123 VAL B C 1
ATOM 3337 O O . VAL B 1 123 ? 17.016 10.68 5.977 1 93.19 123 VAL B O 1
ATOM 3340 N N . SER B 1 124 ? 16.859 9.469 4.156 1 92.69 124 SER B N 1
ATOM 3341 C CA . SER B 1 124 ? 17.656 10.383 3.355 1 92.69 124 SER B CA 1
ATOM 3342 C C . SER B 1 124 ? 16.906 11.672 3.07 1 92.69 124 SER B C 1
ATOM 3344 O O . SER B 1 124 ? 15.672 11.703 3.129 1 92.69 124 SER B O 1
ATOM 3346 N N . VAL B 1 125 ? 17.641 12.648 2.736 1 92.44 125 VAL B N 1
ATOM 3347 C CA . VAL B 1 125 ? 17.047 13.922 2.324 1 92.44 125 VAL B CA 1
ATOM 3348 C C . VAL B 1 125 ? 16.234 13.727 1.056 1 92.44 125 VAL B C 1
ATOM 3350 O O . VAL B 1 125 ? 15.188 14.359 0.88 1 92.44 125 VAL B O 1
ATOM 3353 N N . LYS B 1 126 ? 16.672 12.812 0.27 1 93.38 126 LYS B N 1
ATOM 3354 C CA . LYS B 1 126 ? 15.938 12.516 -0.954 1 93.38 126 LYS B CA 1
ATOM 3355 C C . LYS B 1 126 ? 14.531 12.023 -0.641 1 93.38 126 LYS B C 1
ATOM 3357 O O . LYS B 1 126 ? 13.555 12.5 -1.227 1 93.38 126 LYS B O 1
ATOM 3362 N N . ALA B 1 127 ? 14.461 11.094 0.25 1 94.75 127 ALA B N 1
ATOM 3363 C CA . ALA B 1 127 ? 13.156 10.57 0.665 1 94.75 127 ALA B CA 1
ATOM 3364 C C . ALA B 1 127 ? 12.297 11.68 1.268 1 94.75 127 ALA B C 1
ATOM 3366 O O . ALA B 1 127 ? 11.102 11.773 0.965 1 94.75 127 ALA B O 1
ATOM 3367 N N . LEU B 1 128 ? 12.875 12.477 2.039 1 95.94 128 LEU B N 1
ATOM 3368 C CA . LEU B 1 128 ? 12.156 13.578 2.678 1 95.94 128 LEU B CA 1
ATOM 3369 C C . LEU B 1 128 ? 11.625 14.555 1.638 1 95.94 128 LEU B C 1
ATOM 3371 O O . LEU B 1 128 ? 10.484 15 1.731 1 95.94 128 LEU B O 1
ATOM 3375 N N . LYS B 1 129 ? 12.445 14.852 0.658 1 96.5 129 LYS B N 1
ATOM 3376 C CA . LYS B 1 129 ? 12.031 15.742 -0.423 1 96.5 129 LYS B CA 1
ATOM 3377 C C . LYS B 1 129 ? 10.852 15.148 -1.194 1 96.5 129 LYS B C 1
ATOM 3379 O O . LYS B 1 129 ? 9.922 15.875 -1.559 1 96.5 129 LYS B O 1
ATOM 3384 N N . LYS B 1 130 ? 10.898 13.898 -1.376 1 96.69 130 LYS B N 1
ATOM 3385 C CA . LYS B 1 130 ? 9.82 13.234 -2.102 1 96.69 130 LYS B CA 1
ATOM 3386 C C . LYS B 1 130 ? 8.5 13.344 -1.34 1 96.69 130 LYS B C 1
ATOM 3388 O O . LYS B 1 130 ? 7.461 13.664 -1.925 1 96.69 130 LYS B O 1
ATOM 3393 N N . TRP B 1 131 ? 8.578 13.047 -0.097 1 97.94 131 TRP B N 1
ATOM 3394 C CA . TRP B 1 131 ? 7.379 13.18 0.719 1 97.94 131 TRP B CA 1
ATOM 3395 C C . TRP B 1 131 ? 6.883 14.617 0.725 1 97.94 131 TRP B C 1
ATOM 3397 O O . TRP B 1 131 ? 5.691 14.875 0.528 1 97.94 131 TRP B O 1
ATOM 3407 N N . ALA B 1 132 ? 7.801 15.539 0.939 1 98.25 132 ALA B N 1
ATOM 3408 C CA . ALA B 1 132 ? 7.457 16.953 0.977 1 98.25 132 ALA B CA 1
ATOM 3409 C C . ALA B 1 132 ? 6.781 17.391 -0.321 1 98.25 132 ALA B C 1
ATOM 3411 O O . ALA B 1 132 ? 5.797 18.141 -0.298 1 98.25 132 ALA B O 1
ATOM 3412 N N . ARG B 1 133 ? 7.312 16.938 -1.385 1 98.12 133 ARG B N 1
ATOM 3413 C CA . ARG B 1 133 ? 6.754 17.297 -2.682 1 98.12 133 ARG B CA 1
ATOM 3414 C C . ARG B 1 133 ? 5.332 16.766 -2.836 1 98.12 133 ARG B C 1
ATOM 3416 O O . ARG B 1 133 ? 4.449 17.484 -3.328 1 98.12 133 ARG B O 1
ATOM 3423 N N . GLN B 1 134 ? 5.133 15.578 -2.465 1 98.25 134 GLN B N 1
ATOM 3424 C CA . GLN B 1 134 ? 3.807 14.977 -2.562 1 98.25 134 GLN B CA 1
ATOM 3425 C C . GLN B 1 134 ? 2.791 15.734 -1.715 1 98.25 134 GLN B C 1
ATOM 3427 O O . GLN B 1 134 ? 1.665 15.977 -2.152 1 98.25 134 GLN B O 1
ATOM 3432 N N . ILE B 1 135 ? 3.168 16.125 -0.534 1 98.5 135 ILE B N 1
ATOM 3433 C CA . ILE B 1 135 ? 2.293 16.922 0.327 1 98.5 135 ILE B CA 1
ATOM 3434 C C . ILE B 1 135 ? 1.935 18.234 -0.364 1 98.5 135 ILE B C 1
ATOM 3436 O O . ILE B 1 135 ? 0.774 18.656 -0.355 1 98.5 135 ILE B O 1
ATOM 3440 N N . LEU B 1 136 ? 2.928 18.812 -0.946 1 98.25 136 LEU B N 1
ATOM 3441 C CA . LEU B 1 136 ? 2.713 20.078 -1.644 1 98.25 136 LEU B CA 1
ATOM 3442 C C . LEU B 1 136 ? 1.741 19.891 -2.805 1 98.25 136 LEU B C 1
ATOM 3444 O O . LEU B 1 136 ? 0.906 20.766 -3.061 1 98.25 136 LEU B O 1
ATOM 3448 N N . LEU B 1 137 ? 1.859 18.828 -3.521 1 98.25 137 LEU B N 1
ATOM 3449 C CA . LEU B 1 137 ? 0.933 18.531 -4.609 1 98.25 137 LEU B CA 1
ATOM 3450 C C . LEU B 1 137 ? -0.498 18.438 -4.09 1 98.25 137 LEU B C 1
ATOM 3452 O O . LEU B 1 137 ? -1.424 18.953 -4.711 1 98.25 137 LEU B O 1
ATOM 3456 N N . GLY B 1 138 ? -0.671 17.781 -2.994 1 98.06 138 GLY B N 1
ATOM 3457 C CA . GLY B 1 138 ? -1.981 17.734 -2.365 1 98.06 138 GLY B CA 1
ATOM 3458 C C . GLY B 1 138 ? -2.502 19.094 -1.954 1 98.06 138 GLY B C 1
ATOM 3459 O O . GLY B 1 138 ? -3.67 19.406 -2.184 1 98.06 138 GLY B O 1
ATOM 3460 N N . LEU B 1 139 ? -1.646 19.875 -1.354 1 97.88 139 LEU B N 1
ATOM 3461 C CA . LEU B 1 139 ? -2.021 21.219 -0.924 1 97.88 139 LEU B CA 1
ATOM 3462 C C . LEU B 1 139 ? -2.408 22.078 -2.119 1 97.88 139 LEU B C 1
ATOM 3464 O O . LEU B 1 139 ? -3.371 22.844 -2.049 1 97.88 139 LEU B O 1
ATOM 3468 N N . ASP B 1 140 ? -1.621 21.969 -3.143 1 98.12 140 ASP B N 1
ATOM 3469 C CA . ASP B 1 140 ? -1.927 22.719 -4.355 1 98.12 140 ASP B CA 1
ATOM 3470 C C . ASP B 1 140 ? -3.322 22.391 -4.875 1 98.12 140 ASP B C 1
ATOM 3472 O O . ASP B 1 140 ? -4.066 23.266 -5.301 1 98.12 140 ASP B O 1
ATOM 3476 N N . HIS B 1 141 ? -3.672 21.125 -4.832 1 97.19 141 HIS B N 1
ATOM 3477 C CA . HIS B 1 141 ? -5 20.688 -5.238 1 97.19 141 HIS B CA 1
ATOM 3478 C C . HIS B 1 141 ? -6.082 21.328 -4.379 1 97.19 141 HIS B C 1
ATOM 3480 O O . HIS B 1 141 ? -7.109 21.781 -4.898 1 97.19 141 HIS B O 1
ATOM 3486 N N . LEU B 1 142 ? -5.902 21.391 -3.102 1 96.12 142 LEU B N 1
ATOM 3487 C CA . LEU B 1 142 ? -6.855 22.031 -2.201 1 96.12 142 LEU B CA 1
ATOM 3488 C C . LEU B 1 142 ? -6.973 23.531 -2.498 1 96.12 142 LEU B C 1
ATOM 3490 O O . LEU B 1 142 ? -8.078 24.062 -2.6 1 96.12 142 LEU B O 1
ATOM 3494 N N . HIS B 1 143 ? -5.855 24.172 -2.693 1 95.88 143 HIS B N 1
ATOM 3495 C CA . HIS B 1 143 ? -5.809 25.625 -2.82 1 95.88 143 HIS B CA 1
ATOM 3496 C C . HIS B 1 143 ? -6.344 26.078 -4.176 1 95.88 143 HIS B C 1
ATOM 3498 O O . HIS B 1 143 ? -6.777 27.219 -4.324 1 95.88 143 HIS B O 1
ATOM 3504 N N . THR B 1 144 ? -6.297 25.188 -5.156 1 95 144 THR B N 1
ATOM 3505 C CA . THR B 1 144 ? -6.758 25.562 -6.492 1 95 144 THR B CA 1
ATOM 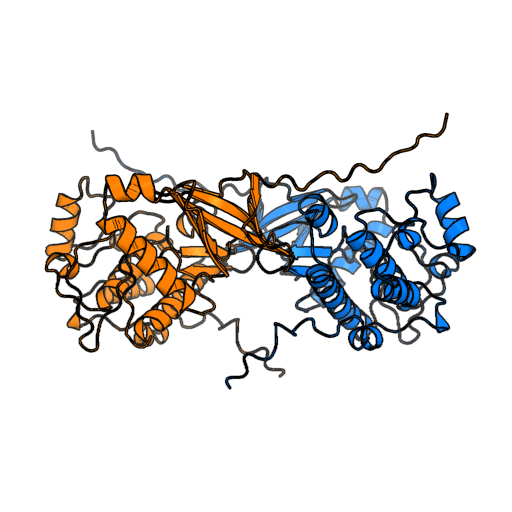3506 C C . THR B 1 144 ? -8.172 25.047 -6.738 1 95 144 THR B C 1
ATOM 3508 O O . THR B 1 144 ? -8.711 25.188 -7.836 1 95 144 THR B O 1
ATOM 3511 N N . HIS B 1 145 ? -8.641 24.328 -5.75 1 91.94 145 HIS B N 1
ATOM 3512 C CA . HIS B 1 145 ? -10.055 23.969 -5.832 1 91.94 145 HIS B CA 1
ATOM 3513 C C . HIS B 1 145 ? -10.93 25.203 -5.969 1 91.94 145 HIS B C 1
ATOM 3515 O O . HIS B 1 145 ? -10.594 26.281 -5.453 1 91.94 145 HIS B O 1
ATOM 3521 N N . ASP B 1 146 ? -12.055 25.047 -6.629 1 90.25 146 ASP B N 1
ATOM 3522 C CA . ASP B 1 146 ? -13.023 26.141 -6.762 1 90.25 146 ASP B CA 1
ATOM 3523 C C . ASP B 1 146 ? -14.367 25.75 -6.145 1 90.25 146 ASP B C 1
ATOM 3525 O O . ASP B 1 146 ? -15.117 24.953 -6.723 1 90.25 146 ASP B O 1
ATOM 3529 N N . PRO B 1 147 ? -14.625 26.359 -4.949 1 90.25 147 PRO B N 1
ATOM 3530 C CA . PRO B 1 147 ? -13.883 27.391 -4.211 1 90.25 147 PRO B CA 1
ATOM 3531 C C . PRO B 1 147 ? -12.641 26.828 -3.512 1 90.25 147 PRO B C 1
ATOM 3533 O O . PRO B 1 147 ? -12.539 25.609 -3.311 1 90.25 147 PRO B O 1
ATOM 3536 N N . CYS B 1 148 ? -11.758 27.734 -3.084 1 92.69 148 CYS B N 1
ATOM 3537 C CA . CYS B 1 148 ? -10.5 27.375 -2.439 1 92.69 148 CYS B CA 1
ATOM 3538 C C . CYS B 1 148 ? -10.742 26.719 -1.09 1 92.69 148 CYS B C 1
ATOM 3540 O O . CYS B 1 148 ? -11.617 27.125 -0.335 1 92.69 148 CYS B O 1
ATOM 3542 N N . ILE B 1 149 ? -9.961 25.719 -0.863 1 92.75 149 ILE B N 1
ATOM 3543 C CA . ILE B 1 149 ? -10.031 25.016 0.407 1 92.75 149 ILE B CA 1
ATOM 3544 C C . ILE B 1 149 ? -8.742 25.234 1.201 1 92.75 149 ILE B C 1
ATOM 3546 O O . ILE B 1 149 ? -7.645 25.016 0.696 1 92.75 149 ILE B O 1
ATOM 3550 N N . ILE B 1 150 ? -8.891 25.703 2.42 1 92.88 150 ILE B N 1
ATOM 3551 C CA . ILE B 1 150 ? -7.785 25.844 3.357 1 92.88 150 ILE B CA 1
ATOM 3552 C C . ILE B 1 150 ? -7.809 24.688 4.363 1 92.88 150 ILE B C 1
ATOM 3554 O O . ILE B 1 150 ? -8.82 24.469 5.035 1 92.88 150 ILE B O 1
ATOM 3558 N N . HIS B 1 151 ? -6.789 23.922 4.496 1 93.31 151 HIS B N 1
ATOM 3559 C CA . HIS B 1 151 ? -6.754 22.75 5.359 1 93.31 151 HIS B CA 1
ATOM 3560 C C . HIS B 1 151 ? -6.84 23.141 6.828 1 93.31 151 HIS B C 1
ATOM 3562 O O . HIS B 1 151 ? -7.645 22.578 7.578 1 93.31 151 HIS B O 1
ATOM 3568 N N . ARG B 1 152 ? -5.902 24.062 7.281 1 90.69 152 ARG B N 1
ATOM 3569 C CA . ARG B 1 152 ? -5.891 24.766 8.562 1 90.69 152 ARG B CA 1
ATOM 3570 C C . ARG B 1 152 ? -5.301 23.891 9.664 1 90.69 152 ARG B C 1
ATOM 3572 O O . ARG B 1 152 ? -5.117 24.344 10.797 1 90.69 152 ARG B O 1
ATOM 3579 N N . ASP B 1 153 ? -4.906 22.625 9.383 1 92.19 153 ASP B N 1
ATOM 3580 C CA . ASP B 1 153 ? -4.336 21.781 10.422 1 92.19 153 ASP B CA 1
ATOM 3581 C C . ASP B 1 153 ? -3.324 20.797 9.836 1 92.19 153 ASP B C 1
ATOM 3583 O O . ASP B 1 153 ? -3.309 19.609 10.211 1 92.19 153 ASP B O 1
ATOM 3587 N N . LEU B 1 154 ? -2.574 21.219 8.914 1 95.69 154 LEU B N 1
ATOM 3588 C CA . LEU B 1 154 ? -1.56 20.359 8.312 1 95.69 154 LEU B CA 1
ATOM 3589 C C . LEU B 1 154 ? -0.408 20.109 9.281 1 95.69 154 LEU B C 1
ATOM 3591 O O . LEU B 1 154 ? 0.174 21.062 9.812 1 95.69 154 LEU B O 1
ATOM 3595 N N . ASN B 1 155 ? -0.126 18.938 9.578 1 95.75 155 ASN B N 1
ATOM 3596 C CA . ASN B 1 155 ? 1.012 18.438 10.344 1 95.75 155 ASN B CA 1
ATOM 3597 C C . ASN B 1 155 ? 1.274 16.969 10.062 1 95.75 155 ASN B C 1
ATOM 3599 O O . ASN B 1 155 ? 0.504 16.312 9.344 1 95.75 155 ASN B O 1
ATOM 3603 N N . CYS B 1 156 ? 2.32 16.375 10.57 1 96.62 156 CYS B N 1
ATOM 3604 C CA . CYS B 1 156 ? 2.75 15.039 10.195 1 96.62 156 CYS B CA 1
ATOM 3605 C C . CYS B 1 156 ? 1.789 13.984 10.734 1 96.62 156 CYS B C 1
ATOM 3607 O O . CYS B 1 156 ? 1.793 12.836 10.281 1 96.62 156 CYS B O 1
ATOM 3609 N N . SER B 1 157 ? 0.957 14.281 11.695 1 94.62 157 SER B N 1
ATOM 3610 C CA . SER B 1 157 ? -0.031 13.336 12.203 1 94.62 157 SER B CA 1
ATOM 3611 C C . SER B 1 157 ? -1.245 13.258 11.281 1 94.62 157 SER B C 1
ATOM 3613 O O . SER B 1 157 ? -2.039 12.32 11.375 1 94.62 157 SER B O 1
ATOM 3615 N N . ASN B 1 158 ? -1.38 14.273 10.438 1 94.12 158 ASN B N 1
ATOM 3616 C CA . ASN B 1 158 ? -2.514 14.32 9.516 1 94.12 158 ASN B CA 1
ATOM 3617 C C . ASN B 1 158 ? -2.09 14.008 8.086 1 94.12 158 ASN B C 1
ATOM 3619 O O . ASN B 1 158 ? -2.82 14.297 7.137 1 94.12 158 ASN B O 1
ATOM 3623 N N . VAL B 1 159 ? -0.909 13.508 7.91 1 97.56 159 VAL B N 1
ATOM 3624 C CA . VAL B 1 159 ? -0.403 12.961 6.656 1 97.56 159 VAL B CA 1
ATOM 3625 C C . VAL B 1 159 ? -0.087 11.477 6.832 1 97.56 159 VAL B C 1
ATOM 3627 O O . VAL B 1 159 ? 0.659 11.094 7.738 1 97.56 159 VAL B O 1
ATOM 3630 N N . PHE B 1 160 ? -0.666 10.711 5.949 1 97.5 160 PHE B N 1
ATOM 3631 C CA . PHE B 1 160 ? -0.506 9.266 6.062 1 97.5 160 PHE B CA 1
ATOM 3632 C C . PHE B 1 160 ? 0.394 8.734 4.953 1 97.5 160 PHE B C 1
ATOM 3634 O O . PHE B 1 160 ? 0.579 9.391 3.928 1 97.5 160 PHE B O 1
ATOM 3641 N N . ILE B 1 161 ? 0.914 7.508 5.215 1 97.75 161 ILE B N 1
ATOM 3642 C CA . ILE B 1 161 ? 1.896 7.02 4.254 1 97.75 161 ILE B CA 1
ATOM 3643 C C . ILE B 1 161 ? 1.67 5.531 3.998 1 97.75 161 ILE B C 1
ATOM 3645 O O . ILE B 1 161 ? 1.354 4.777 4.918 1 97.75 161 ILE B O 1
ATOM 3649 N N . ASN B 1 162 ? 1.727 5.172 2.732 1 97.5 162 ASN B N 1
ATOM 3650 C CA . ASN B 1 162 ? 1.933 3.783 2.334 1 97.5 162 ASN B CA 1
ATOM 3651 C C . ASN B 1 162 ? 3.418 3.436 2.268 1 97.5 162 ASN B C 1
ATOM 3653 O O . ASN B 1 162 ? 4.098 3.777 1.298 1 97.5 162 ASN B O 1
ATOM 3657 N N . GLY B 1 163 ? 3.869 2.734 3.209 1 95.94 163 GLY B N 1
ATOM 3658 C CA . GLY B 1 163 ? 5.293 2.535 3.422 1 95.94 163 GLY B CA 1
ATOM 3659 C C . GLY B 1 163 ? 5.949 1.702 2.338 1 95.94 163 GLY B C 1
ATOM 3660 O O . GLY B 1 163 ? 7.168 1.755 2.158 1 95.94 163 GLY B O 1
ATOM 3661 N N . ASN B 1 164 ? 5.191 0.874 1.62 1 94.94 164 ASN B N 1
ATOM 3662 C CA . ASN B 1 164 ? 5.781 0.025 0.589 1 94.94 164 ASN B CA 1
ATOM 3663 C C . ASN B 1 164 ? 6.051 0.807 -0.692 1 94.94 164 ASN B C 1
ATOM 3665 O O . ASN B 1 164 ? 6.91 0.424 -1.487 1 94.94 164 ASN B O 1
ATOM 3669 N N . THR B 1 165 ? 5.363 1.922 -0.887 1 94.56 165 THR B N 1
ATOM 3670 C CA . THR B 1 165 ? 5.551 2.697 -2.107 1 94.56 165 THR B CA 1
ATOM 3671 C C . THR B 1 165 ? 6.133 4.07 -1.792 1 94.56 165 THR B C 1
ATOM 3673 O O . THR B 1 165 ? 6.66 4.746 -2.678 1 94.56 165 THR B O 1
ATOM 3676 N N . GLY B 1 166 ? 5.934 4.527 -0.577 1 96.12 166 GLY B N 1
ATOM 3677 C CA . GLY B 1 166 ? 6.371 5.863 -0.214 1 96.12 166 GLY B CA 1
ATOM 3678 C C . GLY B 1 166 ? 5.352 6.938 -0.553 1 96.12 166 GLY B C 1
ATOM 3679 O O . GLY B 1 166 ? 5.645 8.133 -0.451 1 96.12 166 GLY B O 1
ATOM 3680 N N . GLN B 1 167 ? 4.215 6.512 -0.948 1 97.19 167 GLN B N 1
ATOM 3681 C CA . GLN B 1 167 ? 3.158 7.469 -1.26 1 97.19 167 GLN B CA 1
ATOM 3682 C C . GLN B 1 167 ? 2.557 8.062 0.012 1 97.19 167 GLN B C 1
ATOM 3684 O O . GLN B 1 167 ? 2.213 7.328 0.941 1 97.19 167 GLN B O 1
ATOM 3689 N N . VAL B 1 168 ? 2.434 9.391 0.067 1 98.06 168 VAL B N 1
ATOM 3690 C CA . VAL B 1 168 ? 1.824 10.039 1.225 1 98.06 168 VAL B CA 1
ATOM 3691 C C . VAL B 1 168 ? 0.504 10.688 0.818 1 98.06 168 VAL B C 1
ATOM 3693 O O . VAL B 1 168 ? 0.324 11.07 -0.341 1 98.06 168 VAL B O 1
ATOM 3696 N N . LYS B 1 169 ? -0.389 10.766 1.687 1 98 169 LYS B N 1
ATOM 3697 C CA . LYS B 1 169 ? -1.708 11.352 1.461 1 98 169 LYS B CA 1
ATOM 3698 C C . LYS B 1 169 ? -2.121 12.242 2.629 1 98 169 LYS B C 1
ATOM 3700 O O . LYS B 1 169 ? -1.951 11.867 3.791 1 98 169 LYS B O 1
ATOM 3705 N N . ILE B 1 170 ? -2.586 13.398 2.289 1 97.62 170 ILE B N 1
ATOM 3706 C CA . ILE B 1 170 ? -3.123 14.305 3.301 1 97.62 170 ILE B CA 1
ATOM 3707 C C . ILE B 1 170 ? -4.469 13.781 3.795 1 97.62 170 ILE B C 1
ATOM 3709 O O . ILE B 1 170 ? -5.324 13.391 2.994 1 97.62 170 ILE B O 1
ATOM 3713 N N . GLY B 1 171 ? -4.5 13.656 5.023 1 92.56 171 GLY B N 1
ATOM 3714 C CA . GLY B 1 171 ? -5.75 13.273 5.66 1 92.56 171 GLY B CA 1
ATOM 3715 C C . GLY B 1 171 ? -6.215 14.266 6.707 1 92.56 171 GLY B C 1
ATOM 3716 O O . GLY B 1 171 ? -5.676 15.367 6.809 1 92.56 171 GLY B O 1
ATOM 3717 N N . ASP B 1 172 ? -7.367 13.953 7.344 1 85.31 172 ASP B N 1
ATOM 3718 C CA . ASP B 1 172 ? -8.031 14.727 8.391 1 85.31 172 ASP B CA 1
ATOM 3719 C C . ASP B 1 172 ? -8.383 16.125 7.902 1 85.31 172 ASP B C 1
ATOM 3721 O O . ASP B 1 172 ? -7.664 17.094 8.188 1 85.31 172 ASP B O 1
ATOM 3725 N N . LEU B 1 173 ? -9.453 16.406 7.363 1 84.06 173 LEU B N 1
ATOM 3726 C CA . LEU B 1 173 ? -9.93 17.688 6.871 1 84.06 173 LEU B CA 1
ATOM 3727 C C . LEU B 1 173 ? -10.93 18.312 7.836 1 84.06 173 LEU B C 1
ATOM 3729 O O . LEU B 1 173 ? -11.75 19.141 7.445 1 84.06 173 LEU B O 1
ATOM 3733 N N . GLY B 1 174 ? -10.844 17.891 9.023 1 79.12 174 GLY B N 1
ATOM 3734 C CA . GLY B 1 174 ? -11.805 18.297 10.039 1 79.12 174 GLY B CA 1
ATOM 3735 C C . GLY B 1 174 ? -11.859 19.797 10.25 1 79.12 174 GLY B C 1
ATOM 3736 O O . GLY B 1 174 ? -12.914 20.344 10.586 1 79.12 174 GLY B O 1
ATOM 3737 N N . LEU B 1 175 ? -10.781 20.5 10.07 1 71.56 175 LEU B N 1
ATOM 3738 C CA . LEU B 1 175 ? -10.734 21.938 10.32 1 71.56 175 LEU B CA 1
ATOM 3739 C C . LEU B 1 175 ? -10.688 22.703 9.008 1 71.56 175 LEU B C 1
ATOM 3741 O O . LEU B 1 175 ? -10.57 23.938 9.008 1 71.56 175 LEU B O 1
ATOM 3745 N N . ALA B 1 176 ? -10.859 21.969 7.988 1 79.12 176 ALA B N 1
ATOM 3746 C CA . ALA B 1 176 ? -10.766 22.609 6.68 1 79.12 176 ALA B CA 1
ATOM 3747 C C . ALA B 1 176 ? -11.891 23.625 6.492 1 79.12 176 ALA B C 1
ATOM 3749 O O . ALA B 1 176 ? -12.969 23.484 7.078 1 79.12 176 ALA B O 1
ATOM 3750 N N . ALA B 1 177 ? -11.578 24.672 5.762 1 75.75 177 ALA B N 1
ATOM 3751 C CA . ALA B 1 177 ? -12.547 25.719 5.461 1 75.75 177 ALA B CA 1
ATOM 3752 C C . ALA B 1 177 ? -12.633 25.984 3.961 1 75.75 177 ALA B C 1
ATOM 3754 O O . ALA B 1 177 ? -11.609 26 3.27 1 75.75 177 ALA B O 1
ATOM 3755 N N . ILE B 1 178 ? -13.82 26.109 3.496 1 73.75 178 ILE B N 1
ATOM 3756 C CA . ILE B 1 178 ? -14.055 26.578 2.139 1 73.75 178 ILE B CA 1
ATOM 3757 C C . ILE B 1 178 ? -14.188 28.109 2.141 1 73.75 178 ILE B C 1
ATOM 3759 O O . ILE B 1 178 ? -14.969 28.656 2.916 1 73.75 178 ILE B O 1
ATOM 3763 N N . VAL B 1 179 ? -13.438 28.719 1.394 1 79.69 179 VAL B N 1
ATOM 3764 C CA . VAL B 1 179 ? -13.461 30.172 1.401 1 79.69 179 VAL B CA 1
ATOM 3765 C C . VAL B 1 179 ? -13.945 30.688 0.049 1 79.69 179 VAL B C 1
ATOM 3767 O O . VAL B 1 179 ? -13.734 30.047 -0.981 1 79.69 179 VAL B O 1
ATOM 3770 N N . ASP B 1 180 ? -14.602 31.781 0.112 1 75.94 180 ASP B N 1
ATOM 3771 C CA . ASP B 1 180 ? -15.141 32.375 -1.107 1 75.94 180 ASP B CA 1
ATOM 3772 C C . ASP B 1 180 ? -14.023 33 -1.943 1 75.94 180 ASP B C 1
ATOM 3774 O O . ASP B 1 180 ? -12.852 32.688 -1.763 1 75.94 180 ASP B O 1
ATOM 3778 N N . LYS B 1 181 ? -14.445 33.781 -2.82 1 74.69 181 LYS B N 1
ATOM 3779 C CA . LYS B 1 181 ? -13.539 34.375 -3.812 1 74.69 181 LYS B CA 1
ATOM 3780 C C . LYS B 1 181 ? -12.492 35.25 -3.148 1 74.69 181 LYS B C 1
ATOM 3782 O O . LYS B 1 181 ? -11.422 35.5 -3.711 1 74.69 181 LYS B O 1
ATOM 3787 N N . THR B 1 182 ? -12.852 35.688 -1.906 1 67.94 182 THR B N 1
ATOM 3788 C CA . THR B 1 182 ? -11.891 36.531 -1.209 1 67.94 182 THR B CA 1
ATOM 3789 C C . THR B 1 182 ? -10.789 35.688 -0.576 1 67.94 182 THR B C 1
ATOM 3791 O O . THR B 1 182 ? -9.727 36.219 -0.227 1 67.94 182 THR B O 1
ATOM 3794 N N . HIS B 1 183 ? -11.078 34.469 -0.302 1 74.56 183 HIS B N 1
ATOM 3795 C CA . HIS B 1 183 ? -10.188 33.469 0.28 1 74.56 183 HIS B CA 1
ATOM 3796 C C . HIS B 1 183 ? -9.914 33.781 1.752 1 74.56 183 HIS B C 1
ATOM 3798 O O . HIS B 1 183 ? -8.938 33.281 2.316 1 74.56 183 HIS B O 1
ATOM 3804 N N . VAL B 1 184 ? -10.633 34.625 2.371 1 71.19 184 VAL B N 1
ATOM 3805 C CA . VAL B 1 184 ? -10.367 35.062 3.746 1 71.19 184 VAL B CA 1
ATOM 3806 C C . VAL B 1 184 ? -11.203 34.219 4.707 1 71.19 184 VAL B C 1
ATOM 3808 O O . VAL B 1 184 ? -12.383 33.938 4.457 1 71.19 184 VAL B O 1
ATOM 3811 N N . ALA B 1 185 ? -10.547 33.625 5.797 1 73.75 185 ALA B N 1
ATOM 3812 C CA . ALA B 1 185 ? -11.188 32.906 6.891 1 73.75 185 ALA B CA 1
ATOM 3813 C C . ALA B 1 185 ? -10.984 33.625 8.219 1 73.75 185 ALA B C 1
ATOM 3815 O O . ALA B 1 185 ? -10.086 34.469 8.352 1 73.75 185 ALA B O 1
ATOM 3816 N N . HIS B 1 186 ? -11.828 33.281 9.336 1 68.75 186 HIS B N 1
ATOM 3817 C CA . HIS B 1 186 ? -11.828 34.125 10.531 1 68.75 186 HIS B CA 1
ATOM 3818 C C . HIS B 1 186 ? -11.852 33.281 11.805 1 68.75 186 HIS B C 1
ATOM 3820 O O . HIS B 1 186 ? -12.086 33.781 12.898 1 68.75 186 HIS B O 1
ATOM 3826 N N . THR B 1 187 ? -11.562 32.062 11.805 1 69.31 187 THR B N 1
ATOM 3827 C CA . THR B 1 187 ? -11.648 31.219 13 1 69.31 187 THR B CA 1
ATOM 3828 C C . THR B 1 187 ? -10.266 30.719 13.406 1 69.31 187 THR B C 1
ATOM 3830 O O . THR B 1 187 ? -9.445 30.359 12.562 1 69.31 187 THR B O 1
ATOM 3833 N N . ILE B 1 188 ? -10.008 30.828 14.797 1 63.41 188 ILE B N 1
ATOM 3834 C CA . ILE B 1 188 ? -8.75 30.312 15.32 1 63.41 188 ILE B CA 1
ATOM 3835 C C . ILE B 1 188 ? -8.891 28.828 15.648 1 63.41 188 ILE B C 1
ATOM 3837 O O . ILE B 1 188 ? -9.586 28.469 16.594 1 63.41 188 ILE B O 1
ATOM 3841 N N . LEU B 1 189 ? -8.391 27.984 14.82 1 71.25 189 LEU B N 1
ATOM 3842 C CA . LEU B 1 189 ? -8.422 26.547 15.008 1 71.25 189 LEU B CA 1
ATOM 3843 C C . LEU B 1 189 ? -7.137 25.891 14.5 1 71.25 189 LEU B C 1
ATOM 3845 O O . LEU B 1 189 ? -6.504 26.406 13.578 1 71.25 189 LEU B O 1
ATOM 3849 N N . GLY B 1 190 ? -6.59 25.031 15.219 1 73.5 190 GLY B N 1
ATOM 3850 C CA . GLY B 1 190 ? -5.453 24.25 14.75 1 73.5 190 GLY B CA 1
ATOM 3851 C C . GLY B 1 190 ? -4.535 23.812 15.875 1 73.5 190 GLY B C 1
ATOM 3852 O O . GLY B 1 190 ? -4.879 23.938 17.047 1 73.5 190 GLY B O 1
ATOM 3853 N N . THR B 1 191 ? -3.479 23.156 15.492 1 85.25 191 THR B N 1
ATOM 3854 C CA . THR B 1 191 ? -2.408 22.797 16.406 1 85.25 191 THR B CA 1
ATOM 3855 C C . THR B 1 191 ? -1.416 23.938 16.578 1 85.25 191 THR B C 1
ATOM 3857 O O . THR B 1 191 ? -0.717 24.297 15.625 1 85.25 191 THR B O 1
ATOM 3860 N N . PRO B 1 192 ? -1.309 24.469 17.75 1 89.31 192 PRO B N 1
ATOM 3861 C CA . PRO B 1 192 ? -0.575 25.719 17.984 1 89.31 192 PRO B CA 1
ATOM 3862 C C . PRO B 1 192 ? 0.836 25.688 17.391 1 89.31 192 PRO B C 1
ATOM 3864 O O . PRO B 1 192 ? 1.283 26.672 16.812 1 89.31 192 PRO B O 1
ATOM 3867 N N . GLU B 1 193 ? 1.499 24.547 17.453 1 94.19 193 GLU B N 1
ATOM 3868 C CA . GLU B 1 193 ? 2.889 24.406 17.031 1 94.19 193 GLU B CA 1
ATOM 3869 C C . GLU B 1 193 ? 3.027 24.625 15.523 1 94.19 193 GLU B C 1
ATOM 3871 O O . GLU B 1 193 ? 4.129 24.875 15.023 1 94.19 193 GLU B O 1
ATOM 3876 N N . PHE B 1 194 ? 1.905 24.578 14.82 1 95.5 194 PHE B N 1
ATOM 3877 C CA . PHE B 1 194 ? 1.951 24.625 13.367 1 95.5 194 PHE B CA 1
ATOM 3878 C C . PHE B 1 194 ? 1.195 25.844 12.836 1 95.5 194 PHE B C 1
ATOM 3880 O O . PHE B 1 194 ? 1.112 26.047 11.625 1 95.5 194 PHE B O 1
ATOM 3887 N N . MET B 1 195 ? 0.714 26.688 13.695 1 92.75 195 MET B N 1
ATOM 3888 C CA . MET B 1 195 ? -0.169 27.781 13.305 1 92.75 195 MET B CA 1
ATOM 3889 C C . MET B 1 195 ? 0.634 29.016 12.938 1 92.75 195 MET B C 1
ATOM 3891 O O . MET B 1 195 ? 1.538 29.422 13.68 1 92.75 195 MET B O 1
ATOM 3895 N N . ALA B 1 196 ? 0.244 29.578 11.867 1 94.06 196 ALA B N 1
ATOM 3896 C CA . ALA B 1 196 ? 0.842 30.844 11.422 1 94.06 196 ALA B CA 1
ATOM 3897 C C . ALA B 1 196 ? 0.396 32 12.297 1 94.06 196 ALA B C 1
ATOM 3899 O O . ALA B 1 196 ? -0.686 31.969 12.891 1 94.06 196 ALA B O 1
ATOM 3900 N N . PRO B 1 197 ? 1.199 33.062 12.359 1 92.06 197 PRO B N 1
ATOM 3901 C CA . PRO B 1 197 ? 0.859 34.219 13.188 1 92.06 197 PRO B CA 1
ATOM 3902 C C . PRO B 1 197 ? -0.475 34.844 12.805 1 92.06 197 PRO B C 1
ATOM 3904 O O . PRO B 1 197 ? -1.236 35.281 13.68 1 92.06 197 PRO B O 1
ATOM 3907 N N . GLU B 1 198 ? -0.783 34.969 11.531 1 90.5 198 GLU B N 1
ATOM 3908 C CA . GLU B 1 198 ? -1.982 35.656 11.078 1 90.5 198 GLU B CA 1
ATOM 3909 C C . GLU B 1 198 ? -3.242 34.875 11.398 1 90.5 198 GLU B C 1
ATOM 3911 O O . GLU B 1 198 ? -4.355 35.375 11.32 1 90.5 198 GLU B O 1
ATOM 3916 N N . LEU B 1 199 ? -3.098 33.594 11.773 1 85.44 199 LEU B N 1
ATOM 3917 C CA . LEU B 1 199 ? -4.258 32.844 12.242 1 85.44 199 LEU B CA 1
ATOM 3918 C C . LEU B 1 199 ? -4.797 33.438 13.547 1 85.44 199 LEU B C 1
ATOM 3920 O O . LEU B 1 199 ? -5.996 33.344 13.812 1 85.44 199 LEU B O 1
ATOM 3924 N N . TYR B 1 200 ? -3.938 34.062 14.305 1 81.62 200 TYR B N 1
ATOM 3925 C CA . TYR B 1 200 ? -4.32 34.625 15.602 1 81.62 200 TYR B CA 1
ATOM 3926 C C . TYR B 1 200 ? -5.086 35.938 15.438 1 81.62 200 TYR B C 1
ATOM 3928 O O . TYR B 1 200 ? -5.77 36.375 16.359 1 81.62 200 TYR B O 1
ATOM 3936 N N . THR B 1 201 ? -5.008 36.562 14.273 1 81 201 THR B N 1
ATOM 3937 C CA . THR B 1 201 ? -5.734 37.812 14.031 1 81 201 THR B CA 1
ATOM 3938 C C . THR B 1 201 ? -7.016 37.531 13.25 1 81 201 THR B C 1
ATOM 3940 O O . THR B 1 201 ? -7.789 38.469 12.977 1 81 201 THR B O 1
ATOM 3943 N N . GLU B 1 202 ? -7.234 36.312 12.828 1 75.38 202 GLU B N 1
ATOM 3944 C CA . GLU B 1 202 ? -8.461 35.781 12.227 1 75.38 202 GLU B CA 1
ATOM 3945 C C . GLU B 1 202 ? -8.695 36.406 10.844 1 75.38 202 GLU B C 1
ATOM 3947 O O . GLU B 1 202 ? -9.836 36.688 10.477 1 75.38 202 GLU B O 1
ATOM 3952 N N . THR B 1 203 ? -7.77 36.844 10.219 1 81.12 203 THR B N 1
ATOM 3953 C CA . THR B 1 203 ? -7.812 37.281 8.82 1 81.12 203 THR B CA 1
ATOM 3954 C C . THR B 1 203 ? -6.641 36.688 8.039 1 81.12 203 THR B C 1
ATOM 3956 O O . THR B 1 203 ? -5.5 37.125 8.188 1 81.12 203 THR B O 1
ATOM 3959 N N . TYR B 1 204 ? -7.031 35.656 7.352 1 86.69 204 TYR B N 1
ATOM 3960 C CA . TYR B 1 204 ? -5.941 34.938 6.695 1 86.69 204 TYR B CA 1
ATOM 3961 C C . TYR B 1 204 ? -6.418 34.281 5.41 1 86.69 204 TYR B C 1
ATOM 3963 O O . TYR B 1 204 ? -7.621 34.219 5.141 1 86.69 204 TYR B O 1
ATOM 3971 N N . THR B 1 205 ? -5.492 33.875 4.613 1 90.88 205 THR B N 1
ATOM 3972 C CA . THR B 1 205 ? -5.727 33.156 3.367 1 90.88 205 THR B CA 1
ATOM 3973 C C . THR B 1 205 ? -5.117 31.75 3.43 1 90.88 205 THR B C 1
ATOM 3975 O O . THR B 1 205 ? -4.711 31.297 4.5 1 90.88 205 THR B O 1
ATOM 3978 N N . GLU B 1 206 ? -5.121 31.078 2.289 1 92.81 206 GLU B N 1
ATOM 3979 C CA . GLU B 1 206 ? -4.57 29.734 2.227 1 92.81 206 GLU B CA 1
ATOM 3980 C C . GLU B 1 206 ? -3.074 29.734 2.521 1 92.81 206 GLU B C 1
ATOM 3982 O O . GLU B 1 206 ? -2.49 28.672 2.779 1 92.81 206 GLU B O 1
ATOM 3987 N N . SER B 1 207 ? -2.506 30.906 2.584 1 94.81 207 SER B N 1
ATOM 3988 C CA . SER B 1 207 ? -1.082 31.031 2.875 1 94.81 207 SER B CA 1
ATOM 3989 C C . SER B 1 207 ? -0.746 30.453 4.246 1 94.81 207 SER B C 1
ATOM 3991 O O . SER B 1 207 ? 0.405 30.109 4.512 1 94.81 207 SER B O 1
ATOM 3993 N N . VAL B 1 208 ? -1.729 30.297 5.172 1 94.62 208 VAL B N 1
ATOM 3994 C CA . VAL B 1 208 ? -1.491 29.719 6.496 1 94.62 208 VAL B CA 1
ATOM 3995 C C . VAL B 1 208 ? -1.127 28.25 6.359 1 94.62 208 VAL B C 1
ATOM 3997 O O . VAL B 1 208 ? -0.369 27.703 7.172 1 94.62 208 VAL B O 1
ATOM 4000 N N . ASP B 1 209 ? -1.654 27.609 5.301 1 96.75 209 ASP B N 1
ATOM 4001 C CA . ASP B 1 209 ? -1.315 26.203 5.047 1 96.75 209 ASP B CA 1
ATOM 4002 C C . ASP B 1 209 ? 0.15 26.062 4.645 1 96.75 209 ASP B C 1
ATOM 4004 O O . ASP B 1 209 ? 0.784 25.047 4.949 1 96.75 209 ASP B O 1
ATOM 4008 N N . ILE B 1 210 ? 0.67 27.062 3.98 1 98.38 210 ILE B N 1
ATOM 4009 C CA . ILE B 1 210 ? 2.07 27.031 3.572 1 98.38 210 ILE B CA 1
ATOM 4010 C C . ILE B 1 210 ? 2.969 27.141 4.805 1 98.38 210 ILE B C 1
ATOM 4012 O O . ILE B 1 210 ? 3.996 26.469 4.891 1 98.38 210 ILE B O 1
ATOM 4016 N N . TYR B 1 211 ? 2.582 28.031 5.691 1 97.81 211 TYR B N 1
ATOM 4017 C CA . TYR B 1 211 ? 3.287 28.109 6.969 1 97.81 211 TYR B CA 1
ATOM 4018 C C . TYR B 1 211 ? 3.293 26.75 7.668 1 97.81 211 TYR B C 1
ATOM 4020 O O . TYR B 1 211 ? 4.352 26.25 8.062 1 97.81 211 TYR B O 1
ATOM 4028 N N . SER B 1 212 ? 2.121 26.125 7.816 1 97.75 212 SER B N 1
ATOM 4029 C CA . SER B 1 212 ? 2.002 24.828 8.445 1 97.75 212 SER B CA 1
ATOM 4030 C C . SER B 1 212 ? 2.832 23.781 7.711 1 97.75 212 SER B C 1
ATOM 4032 O O . SER B 1 212 ? 3.422 22.891 8.336 1 97.75 212 SER B O 1
ATOM 4034 N N . TYR B 1 213 ? 2.824 23.891 6.398 1 98.5 213 TYR B N 1
ATOM 4035 C CA . TYR B 1 213 ? 3.637 23 5.574 1 98.5 213 TYR B CA 1
ATOM 4036 C C . TYR B 1 213 ? 5.113 23.125 5.926 1 98.5 213 TYR B C 1
ATOM 4038 O O . TYR B 1 213 ? 5.805 22.125 6.102 1 98.5 213 TYR B O 1
ATOM 4046 N N . GLY B 1 214 ? 5.602 24.297 5.984 1 98.56 214 GLY B N 1
ATOM 4047 C CA . GLY B 1 214 ? 6.977 24.5 6.414 1 98.56 214 GLY B CA 1
ATOM 4048 C C . GLY B 1 214 ? 7.281 23.859 7.754 1 98.56 214 GLY B C 1
ATOM 4049 O O . GLY B 1 214 ? 8.32 23.219 7.914 1 98.56 214 GLY B O 1
ATOM 4050 N N . MET B 1 215 ? 6.414 24.047 8.703 1 98.38 215 MET B N 1
ATOM 4051 C CA . MET B 1 215 ? 6.57 23.453 10.023 1 98.38 215 MET B CA 1
ATOM 4052 C C . MET B 1 215 ? 6.539 21.922 9.938 1 98.38 215 MET B C 1
ATOM 4054 O O . MET B 1 215 ? 7.262 21.25 10.664 1 98.38 215 MET B O 1
ATOM 4058 N N . CYS B 1 216 ? 5.703 21.406 9.078 1 97.94 216 CYS B N 1
ATOM 4059 C CA . CYS B 1 216 ? 5.629 19.984 8.828 1 97.94 216 CYS B CA 1
ATOM 4060 C C . CYS B 1 216 ? 6.961 19.438 8.32 1 97.94 216 CYS B C 1
ATOM 4062 O O . CYS B 1 216 ? 7.438 18.406 8.781 1 97.94 216 CYS B O 1
ATOM 4064 N N . VAL B 1 217 ? 7.5 20.125 7.34 1 98.12 217 VAL B N 1
ATOM 4065 C CA . VAL B 1 217 ? 8.797 19.734 6.805 1 98.12 217 VAL B CA 1
ATOM 4066 C C . VAL B 1 217 ? 9.844 19.766 7.91 1 98.12 217 VAL B C 1
ATOM 4068 O O . VAL B 1 217 ? 10.664 18.844 8.039 1 98.12 217 VAL B O 1
ATOM 4071 N N . LEU B 1 218 ? 9.82 20.797 8.734 1 98 218 LEU B N 1
ATOM 4072 C CA . LEU B 1 218 ? 10.742 20.922 9.867 1 98 218 LEU B CA 1
ATOM 4073 C C . LEU B 1 218 ? 10.617 19.703 10.789 1 98 218 LEU B C 1
ATOM 4075 O O . LEU B 1 218 ? 11.617 19.109 11.172 1 98 218 LEU B O 1
ATOM 4079 N N . GLU B 1 219 ? 9.391 19.391 11.109 1 97 219 GLU B N 1
ATOM 4080 C CA . GLU B 1 219 ? 9.133 18.219 11.938 1 97 219 GLU B CA 1
ATOM 4081 C C . GLU B 1 219 ? 9.688 16.953 11.297 1 97 219 GLU B C 1
ATOM 4083 O O . GLU B 1 219 ? 10.336 16.141 11.953 1 97 219 GLU B O 1
ATOM 4088 N N . MET B 1 220 ? 9.43 16.812 10.023 1 95.44 220 MET B N 1
ATOM 4089 C CA . MET B 1 220 ? 9.828 15.625 9.281 1 95.44 220 MET B CA 1
ATOM 4090 C C . MET B 1 220 ? 11.344 15.453 9.297 1 95.44 220 MET B C 1
ATOM 4092 O O . MET B 1 220 ? 11.844 14.344 9.453 1 95.44 220 MET B O 1
ATOM 4096 N N . VAL B 1 221 ? 12.008 16.516 9.219 1 95.12 221 VAL B N 1
ATOM 4097 C CA . VAL B 1 221 ? 13.461 16.484 9.094 1 95.12 221 VAL B CA 1
ATOM 4098 C C . VAL B 1 221 ? 14.094 16.266 10.469 1 95.12 221 VAL B C 1
ATOM 4100 O O . VAL B 1 221 ? 15.031 15.477 10.609 1 95.12 221 VAL B O 1
ATOM 4103 N N . THR B 1 222 ? 13.555 16.906 11.453 1 95 222 THR B N 1
ATOM 4104 C CA . THR B 1 222 ? 14.211 16.922 12.758 1 95 222 THR B CA 1
ATOM 4105 C C . THR B 1 222 ? 13.633 15.844 13.672 1 95 222 THR B C 1
ATOM 4107 O O . THR B 1 222 ? 14.219 15.508 14.695 1 95 222 THR B O 1
ATOM 4110 N N . ARG B 1 223 ? 12.422 15.359 13.352 1 93.69 223 ARG B N 1
ATOM 4111 C CA . ARG B 1 223 ? 11.664 14.414 14.172 1 93.69 223 ARG B CA 1
ATOM 4112 C C . ARG B 1 223 ? 11.297 15.031 15.516 1 93.69 223 ARG B C 1
ATOM 4114 O O . ARG B 1 223 ? 11.164 14.32 16.516 1 93.69 223 ARG B O 1
ATOM 4121 N N . GLU B 1 224 ? 11.18 16.375 15.508 1 93.88 224 GLU B N 1
ATOM 4122 C CA . GLU B 1 224 ? 10.789 17.141 16.688 1 93.88 224 GLU B CA 1
ATOM 4123 C C . GLU B 1 224 ? 9.594 18.031 16.391 1 93.88 224 GLU B C 1
ATOM 4125 O O . GLU B 1 224 ? 9.508 18.641 15.312 1 93.88 224 GLU B O 1
ATOM 4130 N N . MET B 1 225 ? 8.797 18.094 17.453 1 95.62 225 MET B N 1
ATOM 4131 C CA . MET B 1 225 ? 7.695 19.047 17.328 1 95.62 225 MET B CA 1
ATOM 4132 C C . MET B 1 225 ? 8.211 20.484 17.25 1 95.62 225 MET B C 1
ATOM 4134 O O . MET B 1 225 ? 9.109 20.859 18 1 95.62 225 MET B O 1
ATOM 4138 N N . PRO B 1 226 ? 7.715 21.266 16.281 1 97.44 226 PRO B N 1
ATOM 4139 C CA . PRO B 1 226 ? 8.078 22.688 16.312 1 97.44 226 PRO B CA 1
ATOM 4140 C C . PRO B 1 226 ? 7.777 23.344 17.656 1 97.44 226 PRO B C 1
ATOM 4142 O O . PRO B 1 226 ? 6.75 23.047 18.281 1 97.44 226 PRO B O 1
ATOM 4145 N N . TYR B 1 227 ? 8.766 24.156 18.188 1 97.56 227 TYR B N 1
ATOM 4146 C CA . TYR B 1 227 ? 8.648 24.906 19.438 1 97.56 227 TYR B CA 1
ATOM 4147 C C . TYR B 1 227 ? 8.609 23.969 20.641 1 97.56 227 TYR B C 1
ATOM 4149 O O . TYR B 1 227 ? 7.93 24.25 21.625 1 97.56 227 TYR B O 1
ATOM 4157 N N . ALA B 1 228 ? 9.195 22.844 20.484 1 95.81 228 ALA B N 1
ATOM 4158 C CA . ALA B 1 228 ? 9.281 21.906 21.594 1 95.81 228 ALA B CA 1
ATOM 4159 C C . ALA B 1 228 ? 9.938 22.547 22.812 1 95.81 228 ALA B C 1
ATOM 4161 O O . ALA B 1 228 ? 9.781 22.078 23.938 1 95.81 228 ALA B O 1
ATOM 4162 N N . GLU B 1 229 ? 10.672 23.609 22.641 1 95.88 229 GLU B N 1
ATOM 4163 C CA . GLU B 1 229 ? 11.336 24.344 23.719 1 95.88 229 GLU B CA 1
ATOM 4164 C C . GLU B 1 229 ? 10.336 25.141 24.547 1 95.88 229 GLU B C 1
ATOM 4166 O O . GLU B 1 229 ? 10.672 25.609 25.641 1 95.88 229 GLU B O 1
ATOM 4171 N N . CYS B 1 230 ? 9.172 25.359 23.969 1 95.25 230 CYS B N 1
ATOM 4172 C CA . CYS B 1 230 ? 8.141 26.094 24.688 1 95.25 230 CYS B CA 1
ATOM 4173 C C . CYS B 1 230 ? 7.383 25.188 25.641 1 95.25 230 CYS B C 1
ATOM 4175 O O . CYS B 1 230 ? 7.027 24.062 25.281 1 95.25 230 CYS B O 1
ATOM 4177 N N . ASP B 1 231 ? 7.078 25.609 26.781 1 92.88 231 ASP B N 1
ATOM 4178 C CA . ASP B 1 231 ? 6.441 24.812 27.812 1 92.88 231 ASP B CA 1
ATOM 4179 C C . ASP B 1 231 ? 4.926 25.016 27.828 1 92.88 231 ASP B C 1
ATOM 4181 O O . ASP B 1 231 ? 4.211 24.359 28.578 1 92.88 231 ASP B O 1
ATOM 4185 N N . SER B 1 232 ? 4.465 25.969 27.062 1 92.38 232 SER B N 1
ATOM 4186 C CA . SER B 1 232 ? 3.037 26.266 27.047 1 92.38 232 SER B CA 1
ATOM 4187 C C . SER B 1 232 ? 2.613 26.844 25.688 1 92.38 232 SER B C 1
ATOM 4189 O O . SER B 1 232 ? 3.445 27.359 24.938 1 92.38 232 SER B O 1
ATOM 4191 N N . VAL B 1 233 ? 1.365 26.781 25.469 1 91.19 233 VAL B N 1
ATOM 4192 C CA . VAL B 1 233 ? 0.795 27.344 24.25 1 91.19 233 VAL B CA 1
ATOM 4193 C C . VAL B 1 233 ? 1.003 28.844 24.219 1 91.19 233 VAL B C 1
ATOM 4195 O O . VAL B 1 233 ? 1.223 29.438 23.156 1 91.19 233 VAL B O 1
ATOM 4198 N N . VAL B 1 234 ? 0.952 29.469 25.375 1 92.25 234 VAL B N 1
ATOM 4199 C CA . VAL B 1 234 ? 1.144 30.906 25.484 1 92.25 234 VAL B CA 1
ATOM 4200 C C . VAL B 1 234 ? 2.549 31.281 25.031 1 92.25 234 VAL B C 1
ATOM 4202 O O . VAL B 1 234 ? 2.73 32.281 24.312 1 92.25 234 VAL B O 1
ATOM 4205 N N . GLN B 1 235 ? 3.518 30.469 25.391 1 93.75 235 GLN B N 1
ATOM 4206 C CA . GLN B 1 235 ? 4.887 30.719 24.953 1 93.75 235 GLN B CA 1
ATOM 4207 C C . GLN B 1 235 ? 5.016 30.562 23.438 1 93.75 235 GLN B C 1
ATOM 4209 O O . GLN B 1 235 ? 5.727 31.328 22.781 1 93.75 235 GLN B O 1
ATOM 4214 N N . ILE B 1 236 ? 4.348 29.594 22.891 1 94.56 236 ILE B N 1
ATOM 4215 C CA . ILE B 1 236 ? 4.359 29.391 21.438 1 94.56 236 ILE B CA 1
ATOM 4216 C C . ILE B 1 236 ? 3.76 30.609 20.75 1 94.56 236 ILE B C 1
ATOM 4218 O O . ILE B 1 236 ? 4.344 31.141 19.797 1 94.56 236 ILE B O 1
ATOM 4222 N N . TYR B 1 237 ? 2.627 31.062 21.266 1 91.5 237 TYR B N 1
ATOM 4223 C CA . TYR B 1 237 ? 1.962 32.219 20.719 1 91.5 237 TYR B CA 1
ATOM 4224 C C . TYR B 1 237 ? 2.912 33.438 20.672 1 91.5 237 TYR B C 1
ATOM 4226 O O . TYR B 1 237 ? 3.021 34.094 19.656 1 91.5 237 TYR B O 1
ATOM 4234 N N . HIS B 1 238 ? 3.576 33.656 21.734 1 94.56 238 HIS B N 1
ATOM 4235 C CA . HIS B 1 238 ? 4.496 34.781 21.812 1 94.56 238 HIS B CA 1
ATOM 4236 C C . HIS B 1 238 ? 5.629 34.625 20.812 1 94.56 238 HIS B C 1
ATOM 4238 O O . HIS B 1 238 ? 5.969 35.594 20.125 1 94.56 238 HIS B O 1
ATOM 4244 N N . SER B 1 239 ? 6.176 33.469 20.75 1 95.38 239 SER B N 1
ATOM 4245 C CA . SER B 1 239 ? 7.273 33.25 19.828 1 95.38 239 SER B CA 1
ATOM 4246 C C . SER B 1 239 ? 6.836 33.469 18.375 1 95.38 239 SER B C 1
ATOM 4248 O O . SER B 1 239 ? 7.496 34.188 17.625 1 95.38 239 SER B O 1
ATOM 4250 N N . VAL B 1 240 ? 5.738 32.906 18.047 1 94.62 240 VAL B N 1
ATOM 4251 C CA . VAL B 1 240 ? 5.223 32.938 16.688 1 94.62 240 VAL B CA 1
ATOM 4252 C C . VAL B 1 240 ? 4.895 34.375 16.312 1 94.62 240 VAL B C 1
ATOM 4254 O O . VAL B 1 240 ? 5.285 34.875 15.242 1 94.62 240 VAL B O 1
ATOM 4257 N N 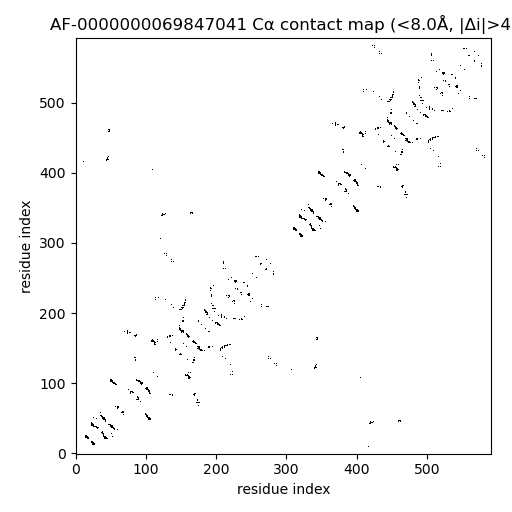. THR B 1 241 ? 4.199 35.156 17.156 1 92.31 241 THR B N 1
ATOM 4258 C CA . THR B 1 241 ? 3.746 36.5 16.844 1 92.31 241 THR B CA 1
ATOM 4259 C C . THR B 1 241 ? 4.922 37.469 16.812 1 92.31 241 THR B C 1
ATOM 4261 O O . THR B 1 241 ? 4.852 38.531 16.156 1 92.31 241 THR B O 1
ATOM 4264 N N . ARG B 1 242 ? 6.016 37.125 17.547 1 93.81 242 ARG B N 1
ATOM 4265 C CA . ARG B 1 242 ? 7.207 37.969 17.547 1 93.81 242 ARG B CA 1
ATOM 4266 C C . ARG B 1 242 ? 8.141 37.594 16.406 1 93.81 242 ARG B C 1
ATOM 4268 O O . ARG B 1 242 ? 9.211 38.188 16.25 1 93.81 242 ARG B O 1
ATOM 4275 N N . GLY B 1 243 ? 7.82 36.562 15.664 1 93.25 243 GLY B N 1
ATOM 4276 C CA . GLY B 1 243 ? 8.609 36.156 14.508 1 93.25 243 GLY B CA 1
ATOM 4277 C C . GLY B 1 243 ? 9.812 35.312 14.875 1 93.25 243 GLY B C 1
ATOM 4278 O O . GLY B 1 243 ? 10.773 35.219 14.102 1 93.25 243 GLY B O 1
ATOM 4279 N N . VAL B 1 244 ? 9.812 34.719 16.078 1 95.94 244 VAL B N 1
ATOM 4280 C CA . VAL B 1 244 ? 10.891 33.844 16.5 1 95.94 244 VAL B CA 1
ATOM 4281 C C . VAL B 1 244 ? 10.641 32.406 15.977 1 95.94 244 VAL B C 1
ATOM 4283 O O . VAL B 1 244 ? 9.664 31.781 16.359 1 95.94 244 VAL B O 1
ATOM 4286 N N . PRO B 1 245 ? 11.469 31.938 15.133 1 96.81 245 PRO B N 1
ATOM 4287 C CA . PRO B 1 245 ? 11.266 30.578 14.633 1 96.81 245 PRO B CA 1
ATOM 4288 C C . PRO B 1 245 ? 11.562 29.516 15.688 1 96.81 245 PRO B C 1
ATOM 4290 O O . PRO B 1 245 ? 12.203 29.797 16.703 1 96.81 245 PRO B O 1
ATOM 4293 N N . PRO B 1 246 ? 11.039 28.234 15.469 1 97.56 246 PRO B N 1
ATOM 4294 C CA . PRO B 1 246 ? 11.367 27.156 16.391 1 97.56 246 PRO B CA 1
ATOM 4295 C C . PRO B 1 246 ? 12.875 26.906 16.516 1 97.56 246 PRO B C 1
ATOM 4297 O O . PRO B 1 246 ? 13.602 27.031 15.523 1 97.56 246 PRO B O 1
ATOM 4300 N N . ALA B 1 247 ? 13.328 26.453 17.672 1 97 247 ALA B N 1
ATOM 4301 C CA . ALA B 1 247 ? 14.742 26.188 17.938 1 97 247 ALA B CA 1
ATOM 4302 C C . ALA B 1 247 ? 15.266 25.094 17 1 97 247 ALA B C 1
ATOM 4304 O O . ALA B 1 247 ? 16.438 25.125 16.594 1 97 247 ALA B O 1
ATOM 4305 N N . ALA B 1 248 ? 14.43 24.219 16.609 1 96.5 248 ALA B N 1
ATOM 4306 C CA . ALA B 1 248 ? 14.812 23.094 15.766 1 96.5 248 ALA B CA 1
ATOM 4307 C C . ALA B 1 248 ? 15.352 23.578 14.422 1 96.5 248 ALA B C 1
ATOM 4309 O O . ALA B 1 248 ? 16.172 22.891 13.797 1 96.5 248 ALA B O 1
ATOM 4310 N N . LEU B 1 249 ? 14.852 24.703 13.945 1 97.06 249 LEU B N 1
ATOM 4311 C CA . LEU B 1 249 ? 15.266 25.234 12.656 1 97.06 249 LEU B CA 1
ATOM 4312 C C . LEU B 1 249 ? 16.766 25.484 12.625 1 97.06 249 LEU B C 1
ATOM 4314 O O . LEU B 1 249 ? 17.422 25.234 11.609 1 97.06 249 LEU B O 1
ATOM 4318 N N . LYS B 1 250 ? 17.344 25.906 13.719 1 94.25 250 LYS B N 1
ATOM 4319 C CA . LYS B 1 250 ? 18.766 26.219 13.812 1 94.25 250 LYS B CA 1
ATOM 4320 C C . LYS B 1 250 ? 19.609 24.953 13.742 1 94.25 250 LYS B C 1
ATOM 4322 O O . LYS B 1 250 ? 20.812 25.016 13.461 1 94.25 250 LYS B O 1
ATOM 4327 N N . ARG B 1 251 ? 19.062 23.859 13.969 1 92.75 251 ARG B N 1
ATOM 4328 C CA . ARG B 1 251 ? 19.812 22.609 14.023 1 92.75 251 ARG B CA 1
ATOM 4329 C C . ARG B 1 251 ? 19.906 21.969 12.641 1 92.75 251 ARG B C 1
ATOM 4331 O O . ARG B 1 251 ? 20.609 20.984 12.453 1 92.75 251 ARG B O 1
ATOM 4338 N N . ILE B 1 252 ? 19.172 22.5 11.727 1 94.81 252 ILE B N 1
ATOM 4339 C CA . ILE B 1 252 ? 19.234 21.969 10.367 1 94.81 252 ILE B CA 1
ATOM 4340 C C . ILE B 1 252 ? 20.562 22.375 9.727 1 94.81 252 ILE B C 1
ATOM 4342 O O . ILE B 1 252 ? 20.844 23.562 9.539 1 94.81 252 ILE B O 1
ATOM 4346 N N . ARG B 1 253 ? 21.359 21.406 9.359 1 91.5 253 ARG B N 1
ATOM 4347 C CA . ARG B 1 253 ? 22.703 21.641 8.828 1 91.5 253 ARG B CA 1
ATOM 4348 C C . ARG B 1 253 ? 22.656 21.938 7.336 1 91.5 253 ARG B C 1
ATOM 4350 O O . ARG B 1 253 ? 23.469 22.719 6.836 1 91.5 253 ARG B O 1
ATOM 4357 N N . ASP B 1 254 ? 21.75 21.422 6.621 1 93 254 ASP B N 1
ATOM 4358 C CA . ASP B 1 254 ? 21.625 21.641 5.184 1 93 254 ASP B CA 1
ATOM 4359 C C . ASP B 1 254 ? 21.062 23.031 4.895 1 93 254 ASP B C 1
ATOM 4361 O O . ASP B 1 254 ? 19.875 23.297 5.152 1 93 254 ASP B O 1
ATOM 4365 N N . PRO B 1 255 ? 21.844 23.875 4.312 1 94.31 255 PRO B N 1
ATOM 4366 C CA . PRO B 1 255 ? 21.406 25.266 4.121 1 94.31 255 PRO B CA 1
ATOM 4367 C C . PRO B 1 255 ? 20.25 25.375 3.135 1 94.31 255 PRO B C 1
ATOM 4369 O O . PRO B 1 255 ? 19.391 26.266 3.279 1 94.31 255 PRO B O 1
ATOM 4372 N N . GLU B 1 256 ? 20.281 24.531 2.121 1 94.62 256 GLU B N 1
ATOM 4373 C CA . GLU B 1 256 ? 19.188 24.578 1.156 1 94.62 256 GLU B CA 1
ATOM 4374 C C . GLU B 1 256 ? 17.859 24.203 1.81 1 94.62 256 GLU B C 1
ATOM 4376 O O . GLU B 1 256 ? 16.828 24.844 1.55 1 94.62 256 GLU B O 1
ATOM 4381 N N . LEU B 1 257 ? 17.938 23.25 2.629 1 95.62 257 LEU B N 1
ATOM 4382 C CA . LEU B 1 257 ? 16.75 22.797 3.355 1 95.62 257 LEU B CA 1
ATOM 4383 C C . LEU B 1 257 ? 16.281 23.875 4.324 1 95.62 257 LEU B C 1
ATOM 4385 O O . LEU B 1 257 ? 15.086 24.172 4.383 1 95.62 257 LEU B O 1
ATOM 4389 N N . ARG B 1 258 ? 17.172 24.422 5.074 1 96.81 258 ARG B N 1
ATOM 4390 C CA . ARG B 1 258 ? 16.828 25.484 6.008 1 96.81 258 ARG B CA 1
ATOM 4391 C C . ARG B 1 258 ? 16.188 26.656 5.281 1 96.81 258 ARG B C 1
ATOM 4393 O O . ARG B 1 258 ? 15.164 27.188 5.719 1 96.81 258 ARG B O 1
ATOM 4400 N N . ALA B 1 259 ? 16.781 27.078 4.148 1 97.06 259 ALA B N 1
ATOM 4401 C CA . ALA B 1 259 ? 16.266 28.188 3.363 1 97.06 259 ALA B CA 1
ATOM 4402 C C . ALA B 1 259 ? 14.859 27.906 2.844 1 97.06 259 ALA B C 1
ATOM 4404 O O . ALA B 1 259 ? 14.008 28.797 2.809 1 97.06 259 ALA B O 1
ATOM 4405 N N . PHE B 1 260 ? 14.68 26.734 2.412 1 97.62 260 PHE B N 1
ATOM 4406 C CA . PHE B 1 260 ? 13.375 26.312 1.918 1 97.62 260 PHE B CA 1
ATOM 4407 C C . PHE B 1 260 ? 12.312 26.469 3 1 97.62 260 PHE B C 1
ATOM 4409 O O . PHE B 1 260 ? 11.242 27.047 2.754 1 97.62 260 PHE B O 1
ATOM 4416 N N . ILE B 1 261 ? 12.586 25.953 4.215 1 98.12 261 ILE B N 1
ATOM 4417 C CA . ILE B 1 261 ? 11.648 26.062 5.328 1 98.12 261 ILE B CA 1
ATOM 4418 C C . ILE B 1 261 ? 11.422 27.516 5.684 1 98.12 261 ILE B C 1
ATOM 4420 O O . ILE B 1 261 ? 10.281 27.938 5.918 1 98.12 261 ILE B O 1
ATOM 4424 N N . GLU B 1 262 ? 12.438 28.297 5.66 1 97.44 262 GLU B N 1
ATOM 4425 C CA . GLU B 1 262 ? 12.336 29.719 5.996 1 97.44 262 GLU B CA 1
ATOM 4426 C C . GLU B 1 262 ? 11.43 30.453 5.02 1 97.44 262 GLU B C 1
ATOM 4428 O O . GLU B 1 262 ? 10.688 31.359 5.414 1 97.44 262 GLU B O 1
ATOM 4433 N N . ARG B 1 263 ? 11.477 30.109 3.771 1 97.12 263 ARG B N 1
ATOM 4434 C CA . ARG B 1 263 ? 10.578 30.703 2.791 1 97.12 263 ARG B CA 1
ATOM 4435 C C . ARG B 1 263 ? 9.125 30.375 3.1 1 97.12 263 ARG B C 1
ATOM 4437 O O . ARG B 1 263 ? 8.242 31.219 2.914 1 97.12 263 ARG B O 1
ATOM 4444 N N . CYS B 1 264 ? 8.898 29.203 3.566 1 98.19 264 CYS B N 1
ATOM 4445 C CA . CYS B 1 264 ? 7.539 28.766 3.867 1 98.19 264 CYS B CA 1
ATOM 4446 C C . CYS B 1 264 ? 6.992 29.484 5.098 1 98.19 264 CYS B C 1
ATOM 4448 O O . CYS B 1 264 ? 5.789 29.734 5.191 1 98.19 264 CYS B O 1
ATOM 4450 N N . ILE B 1 265 ? 7.848 29.828 6.055 1 97.62 265 ILE B N 1
ATOM 4451 C CA . ILE B 1 265 ? 7.344 30.328 7.328 1 97.62 265 ILE B CA 1
ATOM 4452 C C . ILE B 1 265 ? 7.582 31.828 7.426 1 97.62 265 ILE B C 1
ATOM 4454 O O . ILE B 1 265 ? 7.578 32.406 8.516 1 97.62 265 ILE B O 1
ATOM 4458 N N . GLY B 1 266 ? 7.855 32.438 6.277 1 95.12 266 GLY B N 1
ATOM 4459 C CA . GLY B 1 266 ? 8.039 33.906 6.227 1 95.12 266 GLY B CA 1
ATOM 4460 C C . GLY B 1 266 ? 6.746 34.656 6.398 1 95.12 266 GLY B C 1
ATOM 4461 O O . GLY B 1 266 ? 5.73 34.094 6.812 1 95.12 266 GLY B O 1
ATOM 4462 N N . GLN B 1 267 ? 6.809 35.969 6.094 1 93.31 267 GLN B N 1
ATOM 4463 C CA . GLN B 1 267 ? 5.641 36.844 6.188 1 93.31 267 GLN B CA 1
ATOM 4464 C C . GLN B 1 267 ? 4.586 36.469 5.152 1 93.31 267 GLN B C 1
ATOM 4466 O O . GLN B 1 267 ? 4.922 36.062 4.035 1 93.31 267 GLN B O 1
ATOM 4471 N N . PRO B 1 268 ? 3.355 36.594 5.551 1 92.12 268 PRO B N 1
ATOM 4472 C CA . PRO B 1 268 ? 2.27 36.156 4.664 1 92.12 268 PRO B CA 1
ATOM 4473 C C . PRO B 1 268 ? 2.404 36.719 3.254 1 92.12 268 PRO B C 1
ATOM 4475 O O . PRO B 1 268 ? 2.236 36 2.271 1 92.12 268 PRO B O 1
ATOM 4478 N N . ARG B 1 269 ? 2.76 38 3.066 1 90.88 269 ARG B N 1
ATOM 4479 C CA . ARG B 1 269 ? 2.816 38.656 1.771 1 90.88 269 ARG B CA 1
ATOM 4480 C C . ARG B 1 269 ? 3.953 38.094 0.917 1 90.88 269 ARG B C 1
ATOM 4482 O O . ARG B 1 269 ? 3.928 38.219 -0.31 1 90.88 269 ARG B O 1
ATOM 4489 N N . ASN B 1 270 ? 4.945 37.562 1.541 1 93.19 270 ASN B N 1
ATOM 4490 C CA . ASN B 1 270 ? 6.121 37.062 0.844 1 93.19 270 ASN B CA 1
ATOM 4491 C C . ASN B 1 270 ? 6.098 35.531 0.735 1 93.19 270 ASN B C 1
ATOM 4493 O O . ASN B 1 270 ? 6.992 34.938 0.133 1 93.19 270 ASN B O 1
ATOM 4497 N N . ARG B 1 271 ? 5.102 34.906 1.281 1 95.88 271 ARG B N 1
ATOM 4498 C CA . ARG B 1 271 ? 5.051 33.469 1.286 1 95.88 271 ARG B CA 1
ATOM 4499 C C . ARG B 1 271 ? 4.648 32.906 -0.082 1 95.88 271 ARG B C 1
ATOM 4501 O O . ARG B 1 271 ? 3.625 33.312 -0.638 1 95.88 271 ARG B O 1
ATOM 4508 N N . PRO B 1 272 ? 5.477 32.031 -0.627 1 97.62 272 PRO B N 1
ATOM 4509 C CA . PRO B 1 272 ? 5.109 31.453 -1.924 1 97.62 272 PRO B CA 1
ATOM 4510 C C . PRO B 1 272 ? 3.855 30.594 -1.852 1 97.62 272 PRO B C 1
ATOM 4512 O O . PRO B 1 272 ? 3.52 30.078 -0.784 1 97.62 272 PRO B O 1
ATOM 4515 N N . SER B 1 273 ? 3.145 30.5 -2.967 1 97.5 273 SER B N 1
ATOM 4516 C CA . SER B 1 273 ? 2.041 29.547 -3.09 1 97.5 273 SER B CA 1
ATOM 4517 C C . SER B 1 273 ? 2.553 28.109 -3.215 1 97.5 273 SER B C 1
ATOM 4519 O O . SER B 1 273 ? 3.746 27.891 -3.43 1 97.5 273 SER B O 1
ATOM 4521 N N . ALA B 1 274 ? 1.66 27.172 -3.037 1 97.75 274 ALA B N 1
ATOM 4522 C CA . ALA B 1 274 ? 2.027 25.766 -3.246 1 97.75 274 ALA B CA 1
ATOM 4523 C C . ALA B 1 274 ? 2.568 25.547 -4.656 1 97.75 274 ALA B C 1
ATOM 4525 O O . ALA B 1 274 ? 3.58 24.875 -4.84 1 97.75 274 ALA B O 1
ATOM 4526 N N . ALA B 1 275 ? 1.932 26.125 -5.617 1 97.31 275 ALA B N 1
ATOM 4527 C CA . ALA B 1 275 ? 2.342 26 -7.012 1 97.31 275 ALA B CA 1
ATOM 4528 C C . ALA B 1 275 ? 3.76 26.531 -7.215 1 97.31 275 ALA B C 1
ATOM 4530 O O . ALA B 1 275 ? 4.562 25.906 -7.922 1 97.31 275 ALA B O 1
ATOM 4531 N N . GLU B 1 276 ? 4.039 27.672 -6.648 1 97.75 276 GLU B N 1
ATOM 4532 C CA . GLU B 1 276 ? 5.375 28.25 -6.75 1 97.75 276 GLU B CA 1
ATOM 4533 C C . GLU B 1 276 ? 6.422 27.359 -6.09 1 97.75 276 GLU B C 1
ATOM 4535 O O . GLU B 1 276 ? 7.512 27.172 -6.629 1 97.75 276 GLU B O 1
ATOM 4540 N N . LEU B 1 277 ? 6.078 26.859 -4.941 1 98.06 277 LEU B N 1
ATOM 4541 C CA . LEU B 1 277 ? 7.008 26 -4.211 1 98.06 277 LEU B CA 1
ATOM 4542 C C . LEU B 1 277 ? 7.312 24.734 -5.004 1 98.06 277 LEU B C 1
ATOM 4544 O O . LEU B 1 277 ? 8.43 24.203 -4.941 1 98.06 277 LEU B O 1
ATOM 4548 N N . LEU B 1 278 ? 6.344 24.172 -5.734 1 97.31 278 LEU B N 1
ATOM 4549 C CA . LEU B 1 278 ? 6.531 22.953 -6.523 1 97.31 278 LEU B CA 1
ATOM 4550 C C . LEU B 1 278 ? 7.605 23.156 -7.586 1 97.31 278 LEU B C 1
ATOM 4552 O O . LEU B 1 278 ? 8.211 22.203 -8.055 1 97.31 278 LEU B O 1
ATOM 4556 N N . ARG B 1 279 ? 7.879 24.375 -7.93 1 95.69 279 ARG B N 1
ATOM 4557 C CA . ARG B 1 279 ? 8.891 24.703 -8.922 1 95.69 279 ARG B CA 1
ATOM 4558 C C . ARG B 1 279 ? 10.195 25.141 -8.258 1 95.69 279 ARG B C 1
ATOM 4560 O O . ARG B 1 279 ? 11.141 25.547 -8.938 1 95.69 279 ARG B 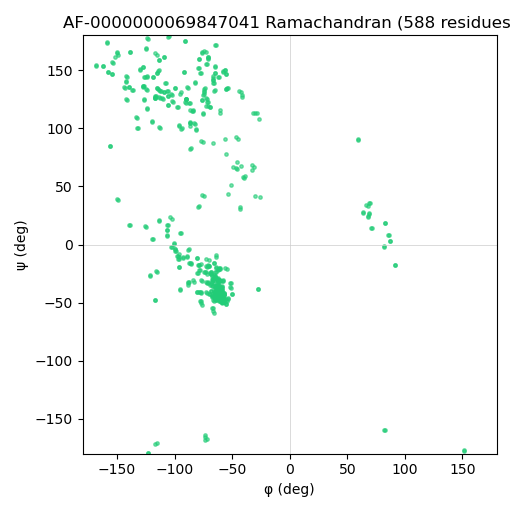O 1
ATOM 4567 N N . ASP B 1 280 ? 10.227 25.156 -7.027 1 95.75 280 ASP B N 1
ATOM 4568 C CA . ASP B 1 280 ? 11.414 25.562 -6.277 1 95.75 280 ASP B CA 1
ATOM 4569 C C . ASP B 1 280 ? 12.594 24.641 -6.57 1 95.75 280 ASP B C 1
ATOM 4571 O O . ASP B 1 280 ? 12.438 23.422 -6.652 1 95.75 280 ASP B O 1
ATOM 4575 N N . PRO B 1 281 ? 13.844 25.125 -6.633 1 94.12 281 PRO B N 1
ATOM 4576 C CA . PRO B 1 281 ? 15.039 24.328 -6.902 1 94.12 281 PRO B CA 1
ATOM 4577 C C . PRO B 1 281 ? 15.32 23.281 -5.812 1 94.12 281 PRO B C 1
ATOM 4579 O O . PRO B 1 281 ? 16.078 22.344 -6.035 1 94.12 281 PRO B O 1
ATOM 4582 N N . PHE B 1 282 ? 14.742 23.547 -4.703 1 94.62 282 PHE B N 1
ATOM 4583 C CA . PHE B 1 282 ? 14.867 22.594 -3.604 1 94.62 282 PHE B CA 1
ATOM 4584 C C . PHE B 1 282 ? 14.508 21.188 -4.059 1 94.62 282 PHE B C 1
ATOM 4586 O O . PHE B 1 282 ? 15.102 20.203 -3.594 1 94.62 282 PHE B O 1
ATOM 4593 N N . PHE B 1 283 ? 13.578 21.047 -4.98 1 95.81 283 PHE B N 1
ATOM 4594 C CA . PHE B 1 283 ? 13.086 19.75 -5.395 1 95.81 283 PHE B CA 1
ATOM 4595 C C . PHE B 1 283 ? 13.828 19.25 -6.633 1 95.81 283 PHE B C 1
ATOM 4597 O O . PHE B 1 283 ? 13.469 18.234 -7.215 1 95.81 283 PHE B O 1
ATOM 4604 N N . ALA B 1 284 ? 14.875 19.906 -7.016 1 90 284 ALA B N 1
ATOM 4605 C CA . ALA B 1 284 ? 15.664 19.469 -8.164 1 90 284 ALA B CA 1
ATOM 4606 C C . ALA B 1 284 ? 16.359 18.141 -7.875 1 90 284 ALA B C 1
ATOM 4608 O O . ALA B 1 284 ? 16.859 17.922 -6.77 1 90 284 ALA B O 1
ATOM 4609 N N . GLY B 1 285 ? 16.438 17.203 -8.906 1 83.75 285 GLY B N 1
ATOM 4610 C CA . GLY B 1 285 ? 17.156 15.945 -8.781 1 83.75 285 GLY B CA 1
ATOM 4611 C C . GLY B 1 285 ? 16.297 14.805 -8.289 1 83.75 285 GLY B C 1
ATOM 4612 O O . GLY B 1 285 ? 16.734 13.656 -8.234 1 83.75 285 GLY B O 1
ATOM 4613 N N . ILE B 1 286 ? 15.211 15.148 -7.723 1 83 286 ILE B N 1
ATOM 4614 C CA . ILE B 1 286 ? 14.398 14.023 -7.262 1 83 286 ILE B CA 1
ATOM 4615 C C . ILE B 1 286 ? 13.508 13.531 -8.398 1 83 286 ILE B C 1
ATOM 4617 O O . ILE B 1 286 ? 13.023 14.328 -9.203 1 83 286 ILE B O 1
ATOM 4621 N N . ASP B 1 287 ? 14.023 12.609 -9.398 1 62.69 287 ASP B N 1
ATOM 4622 C CA . ASP B 1 287 ? 13.336 12.039 -10.555 1 62.69 287 ASP B CA 1
ATOM 4623 C C . ASP B 1 287 ? 11.852 11.852 -10.273 1 62.69 287 ASP B C 1
ATOM 4625 O O . ASP B 1 287 ? 11.461 11.492 -9.164 1 62.69 287 ASP B O 1
ATOM 4629 N N . ASP B 1 288 ? 11.094 12.664 -11.031 1 53 288 ASP B N 1
ATOM 4630 C CA . ASP B 1 288 ? 9.664 12.367 -10.992 1 53 288 ASP B CA 1
ATOM 4631 C C . ASP B 1 288 ? 9.406 10.875 -11.164 1 53 288 ASP B C 1
ATOM 4633 O O . ASP B 1 288 ? 9.719 10.297 -12.203 1 53 288 ASP B O 1
ATOM 4637 N N . ASP B 1 289 ? 9.75 10.117 -10.375 1 43.75 289 ASP B N 1
ATOM 4638 C CA . ASP B 1 289 ? 9.453 8.703 -10.586 1 43.75 289 ASP B CA 1
ATOM 4639 C C . ASP B 1 289 ? 8.195 8.523 -11.43 1 43.75 289 ASP B C 1
ATOM 4641 O O . ASP B 1 289 ? 7.879 7.402 -11.844 1 43.75 289 ASP B O 1
ATOM 4645 N N . ASP B 1 290 ? 7.191 9.344 -11.227 1 39.31 290 ASP B N 1
ATOM 4646 C CA . ASP B 1 290 ? 5.91 8.914 -11.773 1 39.31 290 ASP B CA 1
ATOM 4647 C C . ASP B 1 290 ? 5.949 8.867 -13.297 1 39.31 290 ASP B C 1
ATOM 4649 O O . ASP B 1 290 ? 5.207 8.109 -13.922 1 39.31 290 ASP B O 1
ATOM 4653 N N . SER B 1 291 ? 6.266 10.055 -14.102 1 34.06 291 SER B N 1
ATOM 4654 C CA . SER B 1 291 ? 5.68 10.18 -15.43 1 34.06 291 SER B CA 1
ATOM 4655 C C . SER B 1 291 ? 6.383 9.273 -16.438 1 34.06 291 SER B C 1
ATOM 4657 O O . SER B 1 291 ? 5.879 9.055 -17.531 1 34.06 291 SER B O 1
ATOM 4659 N N . THR B 1 292 ? 7.797 9.32 -16.562 1 30.08 292 THR B N 1
ATOM 4660 C CA . THR B 1 292 ? 8.359 8.93 -17.844 1 30.08 292 THR B CA 1
ATOM 4661 C C . THR B 1 292 ? 8.414 7.414 -17.984 1 30.08 292 THR B C 1
ATOM 4663 O O . THR B 1 292 ? 9.367 6.781 -17.516 1 30.08 292 THR B O 1
ATOM 4666 N N . GLY B 1 293 ? 7.637 6.656 -17.516 1 28.25 293 GLY B N 1
ATOM 4667 C CA . GLY B 1 293 ? 7.629 5.461 -18.344 1 28.25 293 GLY B CA 1
ATOM 4668 C C . GLY B 1 293 ? 7.633 5.762 -19.828 1 28.25 293 GLY B C 1
ATOM 4669 O O . GLY B 1 293 ? 6.598 5.656 -20.484 1 28.25 293 GLY B O 1
ATOM 4670 N N . THR B 1 294 ? 8.273 6.867 -20.234 1 22.52 294 THR B N 1
ATOM 4671 C CA . THR B 1 294 ? 8.461 6.91 -21.672 1 22.52 294 THR B CA 1
ATOM 4672 C C . THR B 1 294 ? 9.297 5.723 -22.141 1 22.52 294 THR B C 1
ATOM 4674 O O . THR B 1 294 ? 10.375 5.461 -21.609 1 22.52 294 THR B O 1
ATOM 4677 N N . LEU B 1 295 ? 8.75 4.871 -22.906 1 22.2 295 LEU B N 1
ATOM 4678 C CA . LEU B 1 295 ? 9.297 3.986 -23.922 1 22.2 295 LEU B CA 1
ATOM 4679 C C . LEU B 1 295 ? 10.375 4.695 -24.734 1 22.2 295 LEU B C 1
ATOM 4681 O O . LEU B 1 295 ? 10.086 5.688 -25.406 1 22.2 295 LEU B O 1
ATOM 4685 N N . GLY B 1 296 ? 11.539 5.277 -24.125 1 18.2 296 GLY B N 1
ATOM 4686 C CA . GLY B 1 296 ? 12.594 5.211 -25.125 1 18.2 296 GLY B CA 1
ATOM 4687 C C . GLY B 1 296 ? 12.969 3.791 -25.516 1 18.2 296 GLY B C 1
ATOM 4688 O O . GLY B 1 296 ? 12.734 2.854 -24.734 1 18.2 296 GLY B O 1
#

Organism: Oryza sativa subsp. indica (NCBI:txid39946)

Sequence (592 aa):
MAVSASAGEEEEAFEEVDPTGRFGRYADVLGLGSVKKVYRGFDQEEGIEVAWNRVRLRALADRDPAMVERLHAEVRLLRSLHHEHIIGFHKVWLDRDAGVLNFITEVCTSGSLREYRDRHRHVSVKALKKWARQILLGLDHLHTHDPCIIHRDLNCSNVFINGNTGQVKIGDLGLAAIVDKTHVAHTILGTPEFMAPELYTETYTESVDIYSYGMCVLEMVTREMPYAECDSVVQIYHSVTRGVPPAALKRIRDPELRAFIERCIGQPRNRPSAAELLRDPFFAGIDDDDSTGTLGMAVSASAGEEEEAFEEVDPTGRFGRYADVLGLGSVKKVYRGFDQEEGIEVAWNRVRLRALADRDPAMVERLHAEVRLLRSLHHEHIIGFHKVWLDRDAGVLNFITEVCTSGSLREYRDRHRHVSVKALKKWARQILLGLDHLHTHDPCIIHRDLNCSNVFINGNTGQVKIGDLGLAAIVDKTHVAHTILGTPEFMAPELYTETYTESVDIYSYGMCVLEMVTREMPYAECDSVVQIYHSVTRGVPPAALKRIRDPELRAFIERCIGQPRNRPSAAELLRDPFFAGIDDDDSTGTLG

pLDDT: mean 88.22, std 16.33, range [18.12, 98.56]

Radius of gyration: 27.12 Å; Cα contacts (8 Å, |Δi|>4): 1054; chains: 2; bounding box: 63×82×66 Å

Secondary structure (DSSP, 8-state):
--------------SEE-TTS-EEEEEEEEEE-SSEEEEEEEETTTTEEEEEEEEEHHHHHHH-HHHHHHHHHHHHHHHH---TTB--EEEEEEETTTTEEEEEEE--TT-BHHHHHHH-----HHHHHHHHHHHHHHHHHHHTSSS-EE-S--SGGGEEEETTTTEEEE---TT-EE--TT--B----S-GGG--GGGGGT-B-THHHHHHHHHHHHHHHH-S-TTTT-SSHHHHHHHHHTT---GGGGG---HHHHHHHHHHTS-GGGPPPHHHHHTSGGGTTS--TTT-----/--------------SEE-TTS-EEEEEEEEEE-SSEEEEEEEETTTTEEEEEEEEEHHHHHHH-HHHHHHHHHHHHHHHH---TTB--EEEEEEETTTTEEEEEEE--TT-BHHHHHHH-----HHHHHHHHHHHHHHHHHHHTSSS-EE-S--SGGGEEEETTTTEEEE---TT-EE--TT--B----S-GGG--GGGGGT-B-THHHHHHHHHHHHHHHH-S-TTTT-SSHHHHHHHHHTT---GGGGG---HHHHHHHHHHTS-GGGPPPHHHHHTSGGGTTS--TTT-----